Protein AF-A0A5C6EGL5-F1 (afdb_monomer)

Radius of gyration: 40.01 Å; Cα contacts (8 Å, |Δi|>4): 316; chains: 1; bounding box: 100×93×112 Å

Sequence (406 aa):
MTEKRAFLKPGLVPLVVTLGLGAAVLSCLWIAGSRQLTNTESVLLGTILSAASMLVSWLATHLYSQLNLRDTIKLATDSNTENIRNLGVRAAEKVLNLSSELERLTDALSTAIEDADEVTGTKQNMMLRERMLAAIHNLETLKSMNDTFLSDWRGVIGEEIERQHILQKQIDALTVELEKQTRDLLNTSMISPDDLESVQLRIEDTERRLTEKIGELPFKVSAKSSKPKKQQVTIKCASCGTPQTIQMRIRKGAKKLVKCDTCETYSQVSALDSDDVDVTQVPMYEFVGNCPVCISEIREQIPAYAGAMITPTCPNCEVRLLLSKTATDANLKIPRAKRNEISSQVVSAVREKLPDRPWPKHIHKSIATELKLSNGIVSRAIGSLIEQGYYPLEENGESIDEENGT

Organism: NCBI:txid2528015

Structure (mmCIF, N/CA/C/O backbone):
data_AF-A0A5C6EGL5-F1
#
_entry.id   AF-A0A5C6EGL5-F1
#
loop_
_atom_site.group_PDB
_atom_site.id
_atom_site.type_symbol
_atom_site.label_atom_id
_atom_site.label_alt_id
_atom_site.label_comp_id
_atom_site.label_asym_id
_atom_site.label_entity_id
_atom_site.label_seq_id
_atom_site.pdbx_PDB_ins_code
_atom_site.Cartn_x
_atom_site.Cartn_y
_atom_site.Cartn_z
_atom_site.occupancy
_atom_site.B_iso_or_equiv
_atom_site.auth_seq_id
_atom_site.auth_comp_id
_atom_site.auth_asym_id
_atom_site.auth_atom_id
_atom_site.pdbx_PDB_model_num
ATOM 1 N N . MET A 1 1 ? 55.609 -0.354 -13.624 1.00 38.34 1 MET A N 1
ATOM 2 C CA . MET A 1 1 ? 55.785 -0.052 -15.060 1.00 38.34 1 MET A CA 1
ATOM 3 C C . MET A 1 1 ? 54.412 0.193 -15.660 1.00 38.34 1 MET A C 1
ATOM 5 O O . MET A 1 1 ? 53.684 -0.751 -15.920 1.00 38.34 1 MET A O 1
ATOM 9 N N . THR A 1 2 ? 54.010 1.457 -15.753 1.00 38.16 2 THR A N 1
ATOM 10 C CA . THR A 1 2 ? 52.706 1.886 -16.269 1.00 38.16 2 THR A CA 1
ATOM 11 C C . THR A 1 2 ? 52.872 2.309 -17.723 1.00 38.16 2 THR A C 1
ATOM 13 O O . THR A 1 2 ? 53.387 3.384 -18.026 1.00 38.16 2 THR A O 1
ATOM 16 N N . GLU A 1 3 ? 52.478 1.427 -18.637 1.00 41.28 3 GLU A N 1
ATOM 17 C CA . GLU A 1 3 ? 52.462 1.683 -20.075 1.00 41.28 3 GLU A CA 1
ATOM 18 C C . GLU A 1 3 ? 51.354 2.711 -20.368 1.00 41.28 3 GLU A C 1
ATOM 20 O O . GLU A 1 3 ? 50.175 2.379 -20.494 1.00 41.28 3 GLU A O 1
ATOM 25 N N . LYS A 1 4 ? 51.716 4.001 -20.413 1.00 44.72 4 LYS A N 1
ATOM 26 C CA . LYS A 1 4 ? 50.838 5.084 -20.875 1.00 44.72 4 LYS A CA 1
ATOM 27 C C . LYS A 1 4 ? 50.594 4.917 -22.377 1.00 44.72 4 LYS A C 1
ATOM 29 O O . LYS A 1 4 ? 51.211 5.598 -23.192 1.00 44.72 4 LYS A O 1
ATOM 34 N N . ARG A 1 5 ? 49.686 4.019 -22.761 1.00 46.53 5 ARG A N 1
ATOM 35 C CA . ARG A 1 5 ? 49.111 4.038 -24.108 1.00 46.53 5 ARG A CA 1
ATOM 36 C C . ARG A 1 5 ? 48.249 5.287 -24.210 1.00 46.53 5 ARG A C 1
ATOM 38 O O . ARG A 1 5 ? 47.236 5.407 -23.525 1.00 46.53 5 ARG A O 1
ATOM 45 N N . ALA A 1 6 ? 48.696 6.236 -25.026 1.00 46.84 6 ALA A N 1
ATOM 46 C CA . ALA A 1 6 ? 47.918 7.399 -25.411 1.00 46.84 6 ALA A CA 1
ATOM 47 C C . ALA A 1 6 ? 46.637 6.908 -26.101 1.00 46.84 6 ALA A C 1
ATOM 49 O O . ALA A 1 6 ? 46.630 6.601 -27.292 1.00 46.84 6 ALA A O 1
ATOM 50 N N . PHE A 1 7 ? 45.563 6.775 -25.325 1.00 44.19 7 PHE A N 1
ATOM 51 C CA . PHE A 1 7 ? 44.225 6.528 -25.837 1.00 44.19 7 PHE A CA 1
ATOM 52 C C . PHE A 1 7 ? 43.825 7.745 -26.674 1.00 44.19 7 PHE A C 1
ATOM 54 O O . PHE A 1 7 ? 43.365 8.764 -26.154 1.00 44.19 7 PHE A O 1
ATOM 61 N N . LEU A 1 8 ? 44.034 7.655 -27.988 1.00 51.44 8 LEU A N 1
ATOM 62 C CA . LEU A 1 8 ? 43.356 8.513 -28.949 1.00 51.44 8 LEU A CA 1
ATOM 63 C C . LEU A 1 8 ? 41.857 8.432 -28.651 1.00 51.44 8 LEU A C 1
ATOM 65 O O . LEU A 1 8 ? 41.291 7.339 -28.593 1.00 51.44 8 LEU A O 1
ATOM 69 N N . LYS A 1 9 ? 41.225 9.592 -28.418 1.00 59.75 9 LYS A N 1
ATOM 70 C CA . LYS A 1 9 ? 39.784 9.683 -28.155 1.00 59.75 9 LYS A CA 1
ATOM 71 C C . LYS A 1 9 ? 39.035 8.841 -29.203 1.00 59.75 9 LYS A C 1
ATOM 73 O O . LYS A 1 9 ? 39.310 9.013 -30.392 1.00 59.75 9 LYS A O 1
ATOM 78 N N . PRO A 1 10 ? 38.073 7.987 -28.810 1.00 61.75 10 PRO A N 1
ATOM 79 C CA . PRO A 1 10 ? 37.436 7.006 -29.700 1.00 61.75 10 PRO A CA 1
ATOM 80 C C . PRO A 1 10 ? 36.658 7.608 -30.888 1.00 61.75 10 PRO A C 1
ATOM 82 O O . PRO A 1 10 ? 36.212 6.868 -31.759 1.00 61.75 10 PRO A O 1
ATOM 85 N N . GLY A 1 11 ? 36.517 8.936 -30.965 1.00 63.78 11 GLY A N 1
ATOM 86 C CA . GLY A 1 11 ? 35.966 9.649 -32.124 1.00 63.78 11 GLY A CA 1
ATOM 87 C C . GLY A 1 11 ? 37.002 10.264 -33.076 1.00 63.78 11 GLY A C 1
ATOM 88 O O . GLY A 1 11 ? 36.629 10.717 -34.151 1.00 63.78 11 GLY A O 1
ATOM 89 N N . LEU A 1 12 ? 38.292 10.297 -32.723 1.00 72.12 12 LEU A N 1
ATOM 90 C CA . LEU A 1 12 ? 39.307 11.038 -33.486 1.00 72.12 12 LEU A CA 1
ATOM 91 C C . LEU A 1 12 ? 39.823 10.236 -34.688 1.00 72.12 12 LEU A C 1
ATOM 93 O O . LEU A 1 12 ? 39.984 10.783 -35.772 1.00 72.12 12 LEU A O 1
ATOM 97 N N . VAL A 1 13 ? 39.993 8.922 -34.523 1.00 74.75 13 VAL A N 1
ATOM 98 C CA . VAL A 1 13 ? 40.396 8.001 -35.599 1.00 74.75 13 VAL A CA 1
ATOM 99 C C . VAL A 1 13 ? 39.392 7.976 -36.761 1.00 74.75 13 VAL A C 1
ATOM 101 O O . VAL A 1 13 ? 39.815 8.220 -37.890 1.00 74.75 13 VAL A O 1
ATOM 104 N N . PRO A 1 14 ? 38.079 7.749 -36.550 1.00 73.56 14 PRO A N 1
ATOM 105 C CA . PRO A 1 14 ? 37.134 7.743 -37.665 1.00 73.56 14 PRO A CA 1
ATOM 106 C C . PRO A 1 14 ? 37.008 9.116 -38.335 1.00 73.56 14 PRO A C 1
ATOM 108 O O . PRO A 1 14 ? 36.896 9.180 -39.554 1.00 73.56 14 PRO A O 1
ATOM 111 N N . LEU A 1 15 ? 37.103 10.211 -37.572 1.00 77.88 15 LEU A N 1
ATOM 112 C CA . LEU A 1 15 ? 37.050 11.569 -38.115 1.00 77.88 15 LEU A CA 1
ATOM 113 C C . LEU A 1 15 ? 38.248 11.854 -39.035 1.00 77.88 15 LEU A C 1
ATOM 115 O O . LEU A 1 15 ? 38.064 12.323 -40.158 1.00 77.88 15 LEU A O 1
ATOM 119 N N . VAL A 1 16 ? 39.461 11.484 -38.617 1.00 81.31 16 VAL A N 1
ATOM 120 C CA . VAL A 1 16 ? 40.672 11.607 -39.446 1.00 81.31 16 VAL A CA 1
ATOM 121 C C . VAL A 1 16 ? 40.574 10.747 -40.710 1.00 81.31 16 VAL A C 1
ATOM 123 O O . VAL A 1 16 ? 40.918 11.218 -41.791 1.00 81.31 16 VAL A O 1
ATOM 126 N N . VAL A 1 17 ? 40.045 9.522 -40.608 1.00 81.50 17 VAL A N 1
ATOM 127 C CA . VAL A 1 17 ? 39.852 8.636 -41.769 1.00 81.50 17 VAL A CA 1
ATOM 128 C C . VAL A 1 17 ? 38.821 9.210 -42.750 1.00 81.50 17 VAL A C 1
ATOM 130 O O . VAL A 1 17 ? 39.069 9.209 -43.954 1.00 81.50 17 VAL A O 1
ATOM 133 N N . THR A 1 18 ? 37.703 9.764 -42.265 1.00 80.12 18 THR A N 1
ATOM 134 C CA . THR A 1 18 ? 36.694 10.404 -43.132 1.00 80.12 18 THR A CA 1
ATOM 135 C C . THR A 1 18 ? 37.219 11.656 -43.828 1.00 80.12 18 THR A C 1
ATOM 137 O O . THR A 1 18 ? 36.987 11.823 -45.024 1.00 80.12 18 THR A O 1
ATOM 140 N N . LEU A 1 19 ? 37.975 12.506 -43.122 1.00 83.75 19 LEU A N 1
ATOM 141 C CA . LEU A 1 19 ? 38.599 13.693 -43.711 1.00 83.75 19 LEU A CA 1
ATOM 142 C C . LEU A 1 19 ? 39.669 13.315 -44.740 1.00 83.75 19 LEU A C 1
ATOM 144 O O . LEU A 1 19 ? 39.728 13.926 -45.804 1.00 83.75 19 LEU A O 1
ATOM 148 N N . GLY A 1 20 ? 40.473 12.285 -44.457 1.00 84.81 20 GLY A N 1
ATOM 149 C CA . GLY A 1 20 ? 41.481 11.774 -45.386 1.00 84.81 20 GLY A CA 1
ATOM 150 C C . GLY A 1 20 ? 40.869 11.211 -46.671 1.00 84.81 20 GLY A C 1
ATOM 151 O O . GLY A 1 20 ? 41.306 11.564 -47.765 1.00 84.81 20 GLY A O 1
ATOM 152 N N . LEU A 1 21 ? 39.814 10.396 -46.556 1.00 83.00 21 LEU A N 1
ATOM 153 C CA . LEU A 1 21 ? 39.078 9.869 -47.712 1.00 83.00 21 LEU A CA 1
ATOM 154 C C . LEU A 1 21 ? 38.381 10.983 -48.505 1.00 83.00 21 LEU A C 1
ATOM 156 O O . LEU A 1 21 ? 38.448 10.988 -49.733 1.00 83.00 21 LEU A O 1
ATOM 160 N N . GLY A 1 22 ? 37.766 11.954 -47.823 1.00 83.88 22 GLY A N 1
ATOM 161 C CA . GLY A 1 22 ? 37.136 13.109 -48.467 1.00 83.88 22 GLY A CA 1
ATOM 162 C C . GLY A 1 22 ? 38.135 13.961 -49.253 1.00 83.88 22 GLY A C 1
ATOM 163 O O . GLY A 1 22 ? 37.879 14.308 -50.407 1.00 83.88 22 GLY A O 1
ATOM 164 N N . ALA A 1 23 ? 39.305 14.235 -48.670 1.00 85.69 23 ALA A N 1
ATOM 165 C CA . ALA A 1 23 ? 40.386 14.948 -49.344 1.00 85.69 23 ALA A CA 1
ATOM 166 C C . ALA A 1 23 ? 40.910 14.176 -50.567 1.00 85.69 23 ALA A C 1
ATOM 168 O O . ALA A 1 23 ? 41.096 14.772 -51.625 1.00 85.69 23 ALA A O 1
ATOM 169 N N . ALA A 1 24 ? 41.077 12.852 -50.462 1.00 82.69 24 ALA A N 1
ATOM 170 C CA . ALA A 1 24 ? 41.533 12.011 -51.569 1.00 82.69 24 ALA A CA 1
ATOM 171 C C . ALA A 1 24 ? 40.548 12.004 -52.753 1.00 82.69 24 ALA A C 1
ATOM 173 O O . ALA A 1 24 ? 40.968 12.123 -53.906 1.00 82.69 24 ALA A O 1
ATOM 174 N N . VAL A 1 25 ? 39.240 11.923 -52.482 1.00 84.06 25 VAL A N 1
ATOM 175 C CA . VAL A 1 25 ? 38.193 11.998 -53.515 1.00 84.06 25 VAL A CA 1
ATOM 176 C C . VAL A 1 25 ? 38.186 13.373 -54.191 1.00 84.06 25 VAL A C 1
ATOM 178 O O . VAL A 1 25 ? 38.162 13.449 -55.419 1.00 84.06 25 VAL A O 1
ATOM 181 N N . LEU A 1 26 ? 38.282 14.459 -53.415 1.00 86.12 26 LEU A N 1
ATOM 182 C CA . LEU A 1 26 ? 38.375 15.825 -53.946 1.00 86.12 26 LEU A CA 1
ATOM 183 C C . LEU A 1 26 ? 39.629 16.028 -54.807 1.00 86.12 26 LEU A C 1
ATOM 185 O O . LEU A 1 26 ? 39.543 16.626 -55.878 1.00 86.12 26 LEU A O 1
ATOM 189 N N . SER A 1 27 ? 40.779 15.491 -54.389 1.00 84.88 27 SER A N 1
ATOM 190 C CA . SER A 1 27 ? 42.006 15.520 -55.190 1.00 84.88 27 SER A CA 1
ATOM 191 C C . SER A 1 27 ? 41.864 14.735 -56.497 1.00 84.88 27 SER A C 1
ATOM 193 O O . SER A 1 27 ? 42.305 15.219 -57.537 1.00 84.88 27 SER A O 1
ATOM 195 N N . CYS A 1 28 ? 41.207 13.569 -56.488 1.00 83.25 28 CYS A N 1
ATOM 196 C CA . CYS A 1 28 ? 40.958 12.798 -57.712 1.00 83.25 28 CYS A CA 1
ATOM 197 C C . CYS A 1 28 ? 40.046 13.552 -58.691 1.00 83.25 28 CYS A C 1
ATOM 199 O O . CYS A 1 28 ? 40.338 13.597 -59.885 1.00 83.25 28 CYS A O 1
ATOM 201 N N . LEU A 1 29 ? 38.983 14.194 -58.194 1.00 83.56 29 LEU A N 1
ATOM 202 C CA . LEU A 1 29 ? 38.085 15.021 -59.009 1.00 83.56 29 LEU A CA 1
ATOM 203 C C . LEU A 1 29 ? 38.794 16.260 -59.574 1.00 83.56 29 LEU A C 1
ATOM 205 O O . LEU A 1 29 ? 38.589 16.617 -60.733 1.00 83.56 29 LEU A O 1
ATOM 209 N N . TRP A 1 30 ? 39.675 16.884 -58.789 1.00 89.62 30 TRP A N 1
ATOM 210 C CA . TRP A 1 30 ? 40.492 18.010 -59.242 1.00 89.62 30 TRP A CA 1
ATOM 211 C C . TRP A 1 30 ? 41.466 17.612 -60.360 1.00 89.62 30 TRP A C 1
ATOM 213 O O . TRP A 1 30 ? 41.604 18.322 -61.358 1.00 89.62 30 TRP A O 1
ATOM 223 N N . ILE A 1 31 ? 42.133 16.461 -60.224 1.00 86.69 31 ILE A N 1
ATOM 224 C CA . ILE A 1 31 ? 43.037 15.926 -61.255 1.00 86.69 31 ILE A CA 1
ATOM 225 C C . ILE A 1 31 ? 42.252 15.592 -62.528 1.00 86.69 31 ILE A C 1
ATOM 227 O O . ILE A 1 31 ? 42.693 15.948 -63.620 1.00 86.69 31 ILE A O 1
ATOM 231 N N . ALA A 1 32 ? 41.069 14.987 -62.384 1.00 84.31 32 ALA A N 1
ATOM 232 C CA . ALA A 1 32 ? 40.176 14.682 -63.498 1.00 84.31 32 ALA A CA 1
ATOM 233 C C . ALA A 1 32 ? 39.728 15.934 -64.273 1.00 84.31 32 ALA A C 1
ATOM 235 O O . ALA A 1 32 ? 39.642 15.898 -65.496 1.00 84.31 32 ALA A O 1
ATOM 236 N N . GLY A 1 33 ? 39.476 17.047 -63.577 1.00 85.25 33 GLY A N 1
ATOM 237 C CA . GLY A 1 33 ? 39.054 18.305 -64.199 1.00 85.25 33 GLY A CA 1
ATOM 238 C C . GLY A 1 33 ? 40.184 19.141 -64.810 1.00 85.25 33 GLY A C 1
ATOM 239 O O . GLY A 1 33 ? 39.914 20.004 -65.641 1.00 85.25 33 GLY A O 1
ATOM 240 N N . SER A 1 34 ? 41.441 18.914 -64.411 1.00 88.69 34 SER A N 1
ATOM 241 C CA . SER A 1 34 ? 42.581 19.765 -64.797 1.00 88.69 34 SER A CA 1
ATOM 242 C C . SER A 1 34 ? 43.511 19.154 -65.849 1.00 88.69 34 SER A C 1
ATOM 244 O O . SER A 1 34 ? 44.329 19.878 -66.420 1.00 88.69 34 SER A O 1
ATOM 246 N N . ARG A 1 35 ? 43.412 17.849 -66.136 1.00 86.69 35 ARG A N 1
ATOM 247 C CA . ARG A 1 35 ? 44.273 17.155 -67.109 1.00 86.69 35 ARG A CA 1
ATOM 248 C C . ARG A 1 35 ? 43.454 16.360 -68.122 1.00 86.69 35 ARG A C 1
ATOM 250 O O . ARG A 1 35 ? 42.465 15.732 -67.769 1.00 86.69 35 ARG A O 1
ATOM 257 N N . GLN A 1 36 ? 43.903 16.338 -69.379 1.00 86.06 36 GLN A N 1
ATOM 258 C CA . GLN A 1 36 ? 43.397 15.387 -70.372 1.00 86.06 36 GLN A CA 1
ATOM 259 C C . GLN A 1 36 ? 43.973 14.006 -70.046 1.00 86.06 36 GLN A C 1
ATOM 261 O O . GLN A 1 36 ? 45.163 13.770 -70.247 1.00 86.06 36 GLN A O 1
ATOM 266 N N . LEU A 1 37 ? 43.145 13.131 -69.477 1.00 83.81 37 LEU A N 1
ATOM 267 C CA . LEU A 1 37 ? 43.546 11.772 -69.117 1.00 83.81 37 LEU A CA 1
ATOM 268 C C . LEU A 1 37 ? 43.479 10.836 -70.318 1.00 83.81 37 LEU A C 1
ATOM 270 O O . LEU A 1 37 ? 42.600 10.943 -71.173 1.00 83.81 37 LEU A O 1
ATOM 274 N N . THR A 1 38 ? 44.391 9.872 -70.342 1.00 91.00 38 THR A N 1
ATOM 275 C CA . THR A 1 38 ? 44.340 8.759 -71.291 1.00 91.00 38 THR A CA 1
ATOM 276 C C . THR A 1 38 ? 43.202 7.793 -70.940 1.00 91.00 38 THR A C 1
ATOM 278 O O . THR A 1 38 ? 42.772 7.696 -69.787 1.00 91.00 38 THR A O 1
ATOM 281 N N . ASN A 1 39 ? 42.725 7.020 -71.922 1.00 89.56 39 ASN A N 1
ATOM 282 C CA . ASN A 1 39 ? 41.640 6.050 -71.712 1.00 89.56 39 ASN A CA 1
ATOM 283 C C . ASN A 1 39 ? 41.949 5.066 -70.566 1.00 89.56 39 ASN A C 1
ATOM 285 O O . ASN A 1 39 ? 41.072 4.763 -69.760 1.00 89.56 39 ASN A O 1
ATOM 289 N N . THR A 1 40 ? 43.199 4.621 -70.429 1.00 89.56 40 THR A N 1
ATOM 290 C CA . THR A 1 40 ? 43.636 3.723 -69.348 1.00 89.56 40 THR A CA 1
ATOM 291 C C . THR A 1 40 ? 43.613 4.383 -67.971 1.00 89.56 40 THR A C 1
ATOM 293 O O . THR A 1 40 ? 43.175 3.763 -67.003 1.00 89.56 40 THR A O 1
ATOM 296 N N . GLU A 1 41 ? 44.028 5.648 -67.869 1.00 85.69 41 GLU A N 1
ATOM 297 C CA . GLU A 1 41 ? 43.989 6.397 -66.607 1.00 85.69 41 GLU A CA 1
ATOM 298 C C . GLU A 1 41 ? 42.551 6.704 -66.181 1.00 85.69 41 GLU A C 1
ATOM 300 O O . GLU A 1 41 ? 42.242 6.649 -64.994 1.00 85.69 41 GLU A O 1
ATOM 305 N N . SER A 1 42 ? 41.655 6.959 -67.141 1.00 85.81 42 SER A N 1
ATOM 306 C CA . SER A 1 42 ? 40.236 7.202 -66.858 1.00 85.81 42 SER A CA 1
ATOM 307 C C . SER A 1 42 ? 39.544 5.977 -66.243 1.00 85.81 42 SER A C 1
ATOM 309 O O . SER A 1 42 ? 38.805 6.109 -65.266 1.00 85.81 42 SER A O 1
ATOM 311 N N . VAL A 1 43 ? 39.846 4.774 -66.748 1.00 89.88 43 VAL A N 1
ATOM 312 C CA . VAL A 1 43 ? 39.306 3.513 -66.217 1.00 89.88 43 VAL A CA 1
ATOM 313 C C . VAL A 1 43 ? 39.852 3.242 -64.815 1.00 89.88 43 VAL A C 1
ATOM 315 O O . VAL A 1 43 ? 39.085 2.895 -63.919 1.00 89.88 43 VAL A O 1
ATOM 318 N N . LEU A 1 44 ? 41.155 3.447 -64.597 1.00 88.06 44 LEU A N 1
ATOM 319 C CA . LEU A 1 44 ? 41.791 3.246 -63.292 1.00 88.06 44 LEU A CA 1
ATOM 320 C C . LEU A 1 44 ? 41.287 4.252 -62.244 1.00 88.06 44 LEU A C 1
ATOM 322 O O . LEU A 1 44 ? 41.031 3.886 -61.099 1.00 88.06 44 LEU A O 1
ATOM 326 N N . LEU A 1 45 ? 41.078 5.512 -62.630 1.00 87.19 45 LEU A N 1
ATOM 327 C CA . LEU A 1 45 ? 40.504 6.520 -61.742 1.00 87.19 45 LEU A CA 1
ATOM 328 C C . LEU A 1 45 ? 39.043 6.187 -61.393 1.00 87.19 45 LEU A C 1
ATOM 330 O O . LEU A 1 45 ? 38.644 6.318 -60.237 1.00 87.19 45 LEU A O 1
ATOM 334 N N . GLY A 1 46 ? 38.265 5.684 -62.357 1.00 86.50 46 GLY A N 1
ATOM 335 C CA . GLY A 1 46 ? 36.885 5.241 -62.139 1.00 86.50 46 GLY A CA 1
ATOM 336 C C . GLY A 1 46 ? 36.760 4.051 -61.179 1.00 86.50 46 GLY A C 1
ATOM 337 O O . GLY A 1 46 ? 35.874 4.045 -60.318 1.00 86.50 46 GLY A O 1
ATOM 338 N N . THR A 1 47 ? 37.659 3.064 -61.264 1.00 88.94 47 THR A N 1
ATOM 339 C CA . THR A 1 47 ? 37.664 1.919 -60.335 1.00 88.94 47 THR A CA 1
ATOM 340 C C . THR A 1 47 ? 38.077 2.332 -58.923 1.00 88.94 47 THR A C 1
ATOM 342 O O . THR A 1 47 ? 37.420 1.923 -57.963 1.00 88.94 47 THR A O 1
ATOM 345 N N . ILE A 1 48 ? 39.085 3.202 -58.780 1.00 86.75 48 ILE A N 1
ATOM 346 C CA . ILE A 1 48 ? 39.493 3.757 -57.478 1.00 86.75 48 ILE A CA 1
ATOM 347 C C . ILE A 1 48 ? 38.353 4.558 -56.846 1.00 86.75 48 ILE A C 1
ATOM 349 O O . ILE A 1 48 ? 38.061 4.378 -55.664 1.00 86.75 48 ILE A O 1
ATOM 353 N N . LEU A 1 49 ? 37.673 5.405 -57.623 1.00 85.38 49 LEU A N 1
ATOM 354 C CA . LEU A 1 49 ? 36.557 6.211 -57.127 1.00 85.38 49 LEU A CA 1
ATOM 355 C C . LEU A 1 49 ? 35.387 5.330 -56.661 1.00 85.38 49 LEU A C 1
ATOM 357 O O . LEU A 1 49 ? 34.791 5.588 -55.615 1.00 85.38 49 LEU A O 1
ATOM 361 N N . SER A 1 50 ? 35.095 4.258 -57.402 1.00 89.94 50 SER A N 1
ATOM 362 C CA . SER A 1 50 ? 34.044 3.295 -57.049 1.00 89.94 50 SER A CA 1
ATOM 363 C C . SER A 1 50 ? 34.375 2.546 -55.754 1.00 89.94 50 SER A C 1
ATOM 365 O O . SER A 1 50 ? 33.533 2.452 -54.860 1.00 89.94 50 SER A O 1
ATOM 367 N N . ALA A 1 51 ? 35.619 2.080 -55.602 1.00 87.88 51 ALA A N 1
ATOM 368 C CA . ALA A 1 51 ? 36.082 1.431 -54.376 1.00 87.88 51 ALA A CA 1
ATOM 369 C C . ALA A 1 51 ? 36.065 2.395 -53.174 1.00 87.88 51 ALA A C 1
ATOM 371 O O . ALA A 1 51 ? 35.597 2.033 -52.094 1.00 87.88 51 ALA A O 1
ATOM 372 N N . ALA A 1 52 ? 36.505 3.643 -53.365 1.00 84.62 52 ALA A N 1
ATOM 373 C CA . ALA A 1 52 ? 36.451 4.677 -52.335 1.00 84.62 52 ALA A CA 1
ATOM 374 C C . ALA A 1 52 ? 35.004 4.987 -51.911 1.00 84.62 52 ALA A C 1
ATOM 376 O O . ALA A 1 52 ? 34.731 5.113 -50.720 1.00 84.62 52 ALA A O 1
ATOM 377 N N . SER A 1 53 ? 34.059 5.043 -52.856 1.00 87.38 53 SER A N 1
ATOM 378 C CA . SER A 1 53 ? 32.635 5.257 -52.568 1.00 87.38 53 SER A CA 1
ATOM 379 C C . SER A 1 53 ? 32.025 4.121 -51.734 1.00 87.38 53 SER A C 1
ATOM 381 O O . SER A 1 53 ? 31.313 4.387 -50.759 1.00 87.38 53 SER A O 1
ATOM 383 N N . MET A 1 54 ? 32.355 2.862 -52.047 1.00 88.88 54 MET A N 1
ATOM 384 C CA . MET A 1 54 ? 31.931 1.706 -51.245 1.00 88.88 54 MET A CA 1
ATOM 385 C C . MET A 1 54 ? 32.506 1.758 -49.824 1.00 88.88 54 MET A C 1
ATOM 387 O O . MET A 1 54 ? 31.774 1.529 -48.862 1.00 88.88 54 MET A O 1
ATOM 391 N N . LEU A 1 55 ? 33.787 2.116 -49.675 1.00 85.38 55 LEU A N 1
ATOM 392 C CA . LEU A 1 55 ? 34.437 2.241 -48.366 1.00 85.38 55 LEU A CA 1
ATOM 393 C C . LEU A 1 55 ? 33.844 3.372 -47.523 1.00 85.38 55 LEU A C 1
ATOM 395 O O . LEU A 1 55 ? 33.600 3.179 -46.333 1.00 85.38 55 LEU A O 1
ATOM 399 N N . VAL A 1 56 ? 33.573 4.532 -48.126 1.00 85.25 56 VAL A N 1
ATOM 400 C CA . VAL A 1 56 ? 32.925 5.657 -47.436 1.00 85.25 56 VAL A CA 1
ATOM 401 C C . VAL A 1 56 ? 31.513 5.275 -46.999 1.00 85.25 56 VAL A C 1
ATOM 403 O O . VAL A 1 56 ? 31.149 5.534 -45.854 1.00 85.25 56 VAL A O 1
ATOM 406 N N . SER A 1 57 ? 30.742 4.612 -47.867 1.00 85.88 57 SER A N 1
ATOM 407 C CA . SER A 1 57 ? 29.388 4.147 -47.540 1.00 85.88 57 SER A CA 1
ATOM 408 C C . SER A 1 57 ? 29.405 3.145 -46.384 1.00 85.88 57 SER A C 1
ATOM 410 O O . SER A 1 57 ? 28.673 3.313 -45.412 1.00 85.88 57 SER A O 1
ATOM 412 N N . TRP A 1 58 ? 30.300 2.154 -46.434 1.00 89.50 58 TRP A N 1
ATOM 413 C CA . TRP A 1 58 ? 30.473 1.170 -45.364 1.00 89.50 58 TRP A CA 1
ATOM 414 C C . TRP A 1 58 ? 30.880 1.821 -44.036 1.00 89.50 58 TRP A C 1
ATOM 416 O O . TRP A 1 58 ? 30.306 1.517 -42.989 1.00 89.50 58 TRP A O 1
ATOM 426 N N . LEU A 1 59 ? 31.828 2.762 -44.073 1.00 86.19 59 LEU A N 1
ATOM 427 C CA . LEU A 1 59 ? 32.308 3.462 -42.883 1.00 86.19 59 LEU A CA 1
ATOM 428 C C . LEU A 1 59 ? 31.218 4.354 -42.277 1.00 86.19 59 LEU A C 1
ATOM 430 O O . LEU A 1 59 ? 31.061 4.370 -41.055 1.00 86.19 59 LEU A O 1
ATOM 434 N N . ALA A 1 60 ? 30.427 5.036 -43.109 1.00 83.94 60 ALA A N 1
ATOM 435 C CA . ALA A 1 60 ? 29.283 5.825 -42.664 1.00 83.94 60 ALA A CA 1
ATOM 436 C C . ALA A 1 60 ? 28.218 4.945 -41.991 1.00 83.94 60 ALA A C 1
ATOM 438 O O . ALA A 1 60 ? 27.785 5.258 -40.881 1.00 83.94 60 ALA A O 1
ATOM 439 N N . THR A 1 61 ? 27.850 3.812 -42.602 1.00 88.62 61 THR A N 1
ATOM 440 C CA . THR A 1 61 ? 26.902 2.853 -42.012 1.00 88.62 61 THR A CA 1
ATOM 441 C C . THR A 1 61 ? 27.416 2.301 -40.683 1.00 88.62 61 THR A C 1
ATOM 443 O O . THR A 1 61 ? 26.672 2.265 -39.702 1.00 88.62 61 THR A O 1
ATOM 446 N N . HIS A 1 62 ? 28.692 1.919 -40.612 1.00 87.31 62 HIS A N 1
ATOM 447 C CA . HIS A 1 62 ? 29.285 1.389 -39.388 1.00 87.31 62 HIS A CA 1
ATOM 448 C C . HIS A 1 62 ? 29.325 2.440 -38.269 1.00 87.31 62 HIS A C 1
ATOM 450 O O . HIS A 1 62 ? 28.969 2.151 -37.127 1.00 87.31 62 HIS A O 1
ATOM 456 N N . LEU A 1 63 ? 29.715 3.679 -38.581 1.00 83.19 63 LEU A N 1
ATOM 457 C CA . LEU A 1 63 ? 29.779 4.759 -37.597 1.00 83.19 63 LEU A CA 1
ATOM 458 C C . LEU A 1 63 ? 28.388 5.135 -37.076 1.00 83.19 63 LEU A C 1
ATOM 460 O O . LEU A 1 63 ? 28.208 5.273 -35.866 1.00 83.19 63 LEU A O 1
ATOM 464 N N . TYR A 1 64 ? 27.400 5.226 -37.967 1.00 85.81 64 TYR A N 1
ATOM 465 C CA . TYR A 1 64 ? 26.017 5.496 -37.587 1.00 85.81 64 TYR A CA 1
ATOM 466 C C . TYR A 1 64 ? 25.435 4.373 -36.718 1.00 85.81 64 TYR A C 1
ATOM 468 O O . TYR A 1 64 ? 24.830 4.641 -35.682 1.00 85.81 64 TYR A O 1
ATOM 476 N N . SER A 1 65 ? 25.694 3.109 -37.072 1.00 87.12 65 SER A N 1
ATOM 477 C CA . SER A 1 65 ? 25.279 1.956 -36.267 1.00 87.12 65 SER A CA 1
ATOM 478 C C . SER A 1 65 ? 25.890 1.976 -34.866 1.00 87.12 65 SER A C 1
ATOM 480 O O . SER A 1 65 ? 25.200 1.663 -33.901 1.00 87.12 65 SER A O 1
ATOM 482 N N . GLN A 1 66 ? 27.168 2.338 -34.737 1.00 84.62 66 GLN A N 1
ATOM 483 C CA . GLN A 1 66 ? 27.853 2.406 -33.444 1.00 84.62 66 GLN A CA 1
ATOM 484 C C . GLN A 1 66 ? 27.316 3.540 -32.563 1.00 84.62 66 GLN A C 1
ATOM 486 O O . GLN A 1 66 ? 27.205 3.370 -31.350 1.00 84.62 66 GLN A O 1
ATOM 491 N N . LEU A 1 67 ? 26.974 4.690 -33.153 1.00 82.00 67 LEU A N 1
ATOM 492 C CA . LEU A 1 67 ? 26.338 5.793 -32.426 1.00 82.00 67 LEU A CA 1
ATOM 493 C C . LEU A 1 67 ? 24.944 5.394 -31.937 1.00 82.00 67 LEU A C 1
ATOM 495 O O . LEU A 1 67 ? 24.677 5.484 -30.743 1.00 82.00 67 LEU A O 1
ATOM 499 N N . ASN A 1 68 ? 24.113 4.836 -32.820 1.00 82.25 68 ASN A N 1
ATOM 500 C CA . ASN A 1 68 ? 22.767 4.404 -32.458 1.00 82.25 68 ASN A CA 1
ATOM 501 C C . ASN A 1 68 ? 22.776 3.294 -31.390 1.00 82.25 68 ASN A C 1
ATOM 503 O O . ASN A 1 68 ? 21.975 3.318 -30.461 1.00 82.25 68 ASN A O 1
ATOM 507 N N . LEU A 1 69 ? 23.714 2.341 -31.460 1.00 84.88 69 LEU A N 1
ATOM 508 C CA . LEU A 1 69 ? 23.883 1.323 -30.415 1.00 84.88 69 LEU A CA 1
ATOM 509 C C . LEU A 1 69 ? 24.257 1.938 -29.062 1.00 84.88 69 LEU A C 1
ATOM 511 O O . LEU A 1 69 ? 23.735 1.521 -28.035 1.00 84.88 69 LEU A O 1
ATOM 515 N N . ARG A 1 70 ? 25.134 2.947 -29.034 1.00 83.50 70 ARG A N 1
ATOM 516 C CA . ARG A 1 70 ? 25.479 3.628 -27.778 1.00 83.50 70 ARG A CA 1
ATOM 517 C C . ARG A 1 70 ? 24.302 4.401 -27.204 1.00 83.50 70 ARG A C 1
ATOM 519 O O . ARG A 1 70 ? 24.073 4.310 -26.002 1.00 83.50 70 ARG A O 1
ATOM 526 N N . ASP A 1 71 ? 23.562 5.116 -28.041 1.00 85.06 71 ASP A N 1
ATOM 527 C CA . ASP A 1 71 ? 22.415 5.907 -27.596 1.00 85.06 71 ASP A CA 1
ATOM 528 C C . ASP A 1 71 ? 21.277 5.009 -27.108 1.00 85.06 71 ASP A C 1
ATOM 530 O O . ASP A 1 71 ? 20.700 5.266 -26.057 1.00 85.06 71 ASP A O 1
ATOM 534 N N . THR A 1 72 ? 21.005 3.902 -27.803 1.00 82.81 72 THR A N 1
ATOM 535 C CA . THR A 1 72 ? 20.008 2.908 -27.372 1.00 82.81 72 THR A CA 1
ATOM 536 C C . THR A 1 72 ? 20.408 2.207 -26.077 1.00 82.81 72 THR A C 1
ATOM 538 O O . THR A 1 72 ? 19.566 2.074 -25.191 1.00 82.81 72 THR A O 1
ATOM 541 N N . ILE A 1 73 ? 21.677 1.811 -25.915 1.00 83.56 73 ILE A N 1
ATOM 542 C CA . ILE A 1 73 ? 22.176 1.253 -24.647 1.00 83.56 73 ILE A CA 1
ATOM 543 C C . ILE A 1 73 ? 22.027 2.285 -23.532 1.00 83.56 73 ILE A C 1
ATOM 545 O O . ILE A 1 73 ? 21.517 1.944 -22.471 1.00 83.56 73 ILE A O 1
ATOM 549 N N . LYS A 1 74 ? 22.413 3.541 -23.779 1.00 86.81 74 LYS A N 1
ATOM 550 C CA . LYS A 1 74 ? 22.319 4.613 -22.786 1.00 86.81 74 LYS A CA 1
ATOM 551 C C . LYS A 1 74 ? 20.870 4.894 -22.383 1.00 86.81 74 LYS A C 1
ATOM 553 O O . LYS A 1 74 ? 20.565 4.948 -21.200 1.00 86.81 74 LYS A O 1
ATOM 558 N N . LEU A 1 75 ? 19.957 4.993 -23.346 1.00 86.25 75 LEU A N 1
ATOM 559 C CA . LEU A 1 75 ? 18.528 5.170 -23.080 1.00 86.25 75 LEU A CA 1
ATOM 560 C C . LEU A 1 75 ? 17.940 3.983 -22.308 1.00 86.25 75 LEU A C 1
ATOM 562 O O . LEU A 1 75 ? 17.149 4.181 -21.388 1.00 86.25 75 LEU A O 1
ATOM 566 N N . ALA A 1 76 ? 18.337 2.754 -22.645 1.00 77.12 76 ALA A N 1
ATOM 567 C CA . ALA A 1 76 ? 17.896 1.563 -21.928 1.00 77.12 76 ALA A CA 1
ATOM 568 C C . ALA A 1 76 ? 18.447 1.518 -20.495 1.00 77.12 76 ALA A C 1
ATOM 570 O O . ALA A 1 76 ? 17.717 1.147 -19.576 1.00 77.12 76 ALA A O 1
ATOM 571 N N . THR A 1 77 ? 19.706 1.914 -20.273 1.00 79.12 77 THR A N 1
ATOM 572 C CA . THR A 1 77 ? 20.280 2.001 -18.923 1.00 79.12 77 THR A CA 1
ATOM 573 C C . THR A 1 77 ? 19.629 3.110 -18.110 1.00 79.12 77 THR A C 1
ATOM 575 O O . THR A 1 77 ? 19.271 2.878 -16.958 1.00 79.12 77 THR A O 1
ATOM 578 N N . ASP A 1 78 ? 19.400 4.279 -18.704 1.00 80.44 78 ASP A N 1
ATOM 579 C CA . ASP A 1 78 ? 18.771 5.417 -18.031 1.00 80.44 78 ASP A CA 1
ATOM 580 C C . ASP A 1 78 ? 17.314 5.076 -17.663 1.00 80.44 78 ASP A C 1
ATOM 582 O O . ASP A 1 78 ? 16.907 5.228 -16.514 1.00 80.44 78 ASP A O 1
ATOM 586 N N . SER A 1 79 ? 16.554 4.468 -18.579 1.00 79.44 79 SER A N 1
ATOM 587 C CA . SER A 1 79 ? 15.188 4.012 -18.293 1.00 79.44 79 SER A CA 1
ATOM 588 C C . SER A 1 79 ? 15.139 2.895 -17.241 1.00 79.44 79 SER A C 1
ATOM 590 O O . SER A 1 79 ? 14.284 2.911 -16.354 1.00 79.44 79 SER A O 1
ATOM 592 N N . ASN A 1 80 ? 16.062 1.928 -17.285 1.00 77.62 80 ASN A N 1
ATOM 593 C CA . ASN A 1 80 ? 16.114 0.865 -16.278 1.00 77.62 80 ASN A CA 1
ATOM 594 C C . ASN A 1 80 ? 16.511 1.394 -14.899 1.00 77.62 80 ASN A C 1
ATOM 596 O O . ASN A 1 80 ? 15.924 0.972 -13.906 1.00 77.62 80 ASN A O 1
ATOM 600 N N . THR A 1 81 ? 17.468 2.320 -14.817 1.00 80.19 81 THR A N 1
ATOM 601 C CA . THR A 1 81 ? 17.848 2.944 -13.540 1.00 80.19 81 THR A CA 1
ATOM 602 C C . THR A 1 81 ? 16.698 3.754 -12.949 1.00 80.19 81 THR A C 1
ATOM 604 O O . THR A 1 81 ? 16.435 3.634 -11.754 1.00 80.19 81 THR A O 1
ATOM 607 N N . GLU A 1 82 ? 15.940 4.485 -13.769 1.00 78.25 82 GLU A N 1
ATOM 608 C CA . GLU A 1 82 ? 14.733 5.190 -13.331 1.00 78.25 82 GLU A CA 1
ATOM 609 C C . GLU A 1 82 ? 13.647 4.221 -12.832 1.00 78.25 82 GLU A C 1
ATOM 611 O O . GLU A 1 82 ? 13.076 4.414 -11.757 1.00 78.25 82 GLU A O 1
ATOM 616 N N . ASN A 1 83 ? 13.404 3.125 -13.556 1.00 78.44 83 ASN A N 1
ATOM 617 C CA . ASN A 1 83 ? 12.456 2.092 -13.137 1.00 78.44 83 ASN A CA 1
ATOM 618 C C . ASN A 1 83 ? 12.872 1.421 -11.820 1.00 78.44 83 ASN A C 1
ATOM 620 O O . ASN A 1 83 ? 12.033 1.232 -10.938 1.00 78.44 83 ASN A O 1
ATOM 624 N N . ILE A 1 84 ? 14.158 1.094 -11.657 1.00 76.88 84 ILE A N 1
ATOM 625 C CA . ILE A 1 84 ? 14.706 0.526 -10.418 1.00 76.88 84 ILE A CA 1
ATOM 626 C C . ILE A 1 84 ? 14.569 1.528 -9.270 1.00 76.88 84 ILE A C 1
ATOM 628 O O . ILE A 1 84 ? 14.143 1.140 -8.184 1.00 76.88 84 ILE A O 1
ATOM 632 N N . ARG A 1 85 ? 14.842 2.817 -9.506 1.00 77.38 85 ARG A N 1
ATOM 633 C CA . ARG A 1 85 ? 14.651 3.879 -8.509 1.00 77.38 85 ARG A CA 1
ATOM 634 C C . ARG A 1 85 ? 13.186 3.976 -8.084 1.00 77.38 85 ARG A C 1
ATOM 636 O O . ARG A 1 85 ? 12.903 3.970 -6.892 1.00 77.38 85 ARG A O 1
ATOM 643 N N . ASN A 1 86 ? 12.250 3.975 -9.032 1.00 78.50 86 ASN A N 1
ATOM 644 C CA . ASN A 1 86 ? 10.811 4.021 -8.751 1.00 78.50 86 ASN A CA 1
ATOM 645 C C . ASN A 1 86 ? 10.316 2.788 -7.979 1.00 78.50 86 ASN A C 1
ATOM 647 O O . ASN A 1 86 ? 9.515 2.913 -7.048 1.00 78.50 86 ASN A O 1
ATOM 651 N N . LEU A 1 87 ? 10.784 1.591 -8.344 1.00 78.06 87 LEU A N 1
ATOM 652 C CA . LEU A 1 87 ? 10.481 0.362 -7.609 1.00 78.06 87 LEU A CA 1
ATOM 653 C C . LEU A 1 87 ? 11.066 0.400 -6.198 1.00 78.06 87 LEU A C 1
ATOM 655 O O . LEU A 1 87 ? 10.367 0.053 -5.248 1.00 78.06 87 LEU A O 1
ATOM 659 N N . GLY A 1 88 ? 12.302 0.877 -6.068 1.00 80.38 88 GLY A N 1
ATOM 660 C CA . GLY A 1 88 ? 12.973 1.080 -4.796 1.00 80.38 88 GLY A CA 1
ATOM 661 C C . GLY A 1 88 ? 12.197 2.027 -3.882 1.00 80.38 88 GLY A C 1
ATOM 662 O O . GLY A 1 88 ? 11.939 1.679 -2.736 1.00 80.38 88 GLY A O 1
ATOM 663 N N . VAL A 1 89 ? 11.756 3.186 -4.386 1.00 75.12 89 VAL A N 1
ATOM 664 C CA . VAL A 1 89 ? 10.962 4.157 -3.607 1.00 75.12 89 VAL A CA 1
ATOM 665 C C . VAL A 1 89 ? 9.6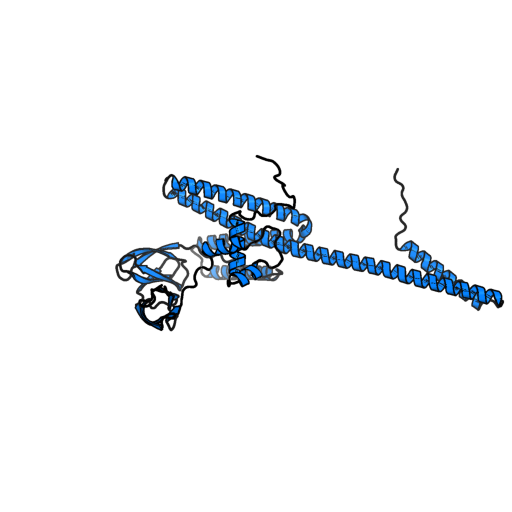56 3.527 -3.120 1.00 75.12 89 VAL A C 1
ATOM 667 O O . VAL A 1 89 ? 9.324 3.631 -1.943 1.00 75.12 89 VAL A O 1
ATOM 670 N N . ARG A 1 90 ? 8.933 2.802 -3.986 1.00 74.12 90 ARG A N 1
ATOM 671 C CA . ARG A 1 90 ? 7.688 2.113 -3.595 1.00 74.12 90 ARG A CA 1
ATOM 672 C C . ARG A 1 90 ? 7.923 0.994 -2.584 1.00 74.12 90 ARG A C 1
ATOM 674 O O . ARG A 1 90 ? 7.069 0.744 -1.734 1.00 74.12 90 ARG A O 1
ATOM 681 N N . ALA A 1 91 ? 9.033 0.270 -2.706 1.00 74.88 91 ALA A N 1
ATOM 682 C CA . ALA A 1 91 ? 9.412 -0.755 -1.744 1.00 74.88 91 ALA A CA 1
ATOM 683 C C . ALA A 1 91 ? 9.751 -0.116 -0.392 1.00 74.88 91 ALA A C 1
ATOM 685 O O . ALA A 1 91 ? 9.206 -0.542 0.624 1.00 74.88 91 ALA A O 1
ATOM 686 N N . ALA A 1 92 ? 10.549 0.952 -0.391 1.00 76.44 92 ALA A N 1
ATOM 687 C CA . ALA A 1 92 ? 10.904 1.708 0.803 1.00 76.44 92 ALA A CA 1
ATOM 688 C C . ALA A 1 92 ? 9.670 2.288 1.508 1.00 76.44 92 ALA A C 1
ATOM 690 O O . ALA A 1 92 ? 9.536 2.136 2.716 1.00 76.44 92 ALA A O 1
ATOM 691 N N . GLU A 1 93 ? 8.715 2.858 0.770 1.00 71.50 93 GLU A N 1
ATOM 692 C CA . GLU A 1 93 ? 7.453 3.362 1.331 1.00 71.50 93 GLU A CA 1
ATOM 693 C C . GLU A 1 93 ? 6.658 2.257 2.043 1.00 71.50 93 GLU A C 1
ATOM 695 O O . GLU A 1 93 ? 6.160 2.444 3.155 1.00 71.50 93 GLU A O 1
ATOM 700 N N . LYS A 1 94 ? 6.563 1.070 1.431 1.00 78.25 94 LYS A N 1
ATOM 701 C CA . LYS A 1 94 ? 5.886 -0.076 2.051 1.00 78.25 94 LYS A CA 1
ATOM 702 C C . LYS A 1 94 ? 6.610 -0.549 3.304 1.00 78.25 94 LYS A C 1
ATOM 704 O O . LYS A 1 94 ? 5.942 -0.833 4.294 1.00 78.25 94 LYS A O 1
ATOM 709 N N . VAL A 1 95 ? 7.940 -0.624 3.262 1.00 81.44 95 VAL A N 1
ATOM 710 C CA . VAL A 1 95 ? 8.768 -1.012 4.412 1.00 81.44 95 VAL A CA 1
ATOM 711 C C . VAL A 1 95 ? 8.623 0.006 5.545 1.00 81.44 95 VAL A C 1
ATOM 713 O O . VAL A 1 95 ? 8.450 -0.393 6.692 1.00 81.44 95 VAL A O 1
ATOM 716 N N . LEU A 1 96 ? 8.573 1.304 5.236 1.00 74.25 96 LEU A N 1
ATOM 717 C CA . LEU A 1 96 ? 8.318 2.368 6.210 1.00 74.25 96 LEU A CA 1
ATOM 718 C C . LEU A 1 96 ? 6.922 2.258 6.836 1.00 74.25 96 LEU A C 1
ATOM 720 O O . LEU A 1 96 ? 6.793 2.303 8.059 1.00 74.25 96 LEU A O 1
ATOM 724 N N . ASN A 1 97 ? 5.871 2.059 6.031 1.00 75.12 97 ASN A N 1
ATOM 725 C CA . ASN A 1 97 ? 4.523 1.871 6.575 1.00 75.12 97 ASN A CA 1
ATOM 726 C C . ASN A 1 97 ? 4.454 0.609 7.452 1.00 75.12 97 ASN A C 1
ATOM 728 O O . ASN A 1 97 ? 3.841 0.644 8.516 1.00 75.12 97 ASN A O 1
ATOM 732 N N . LEU A 1 98 ? 5.122 -0.475 7.051 1.00 79.38 98 LEU A N 1
ATOM 733 C CA . LEU A 1 98 ? 5.189 -1.705 7.837 1.00 79.38 98 LEU A CA 1
ATOM 734 C C . LEU A 1 98 ? 5.952 -1.484 9.151 1.00 79.38 98 LEU A C 1
ATOM 736 O O . LEU A 1 98 ? 5.465 -1.889 10.198 1.00 79.38 98 LEU A O 1
ATOM 740 N N . SER A 1 99 ? 7.072 -0.758 9.126 1.00 78.75 99 SER A N 1
ATOM 741 C CA . SER A 1 99 ? 7.819 -0.358 10.328 1.00 78.75 99 SER A CA 1
ATOM 742 C C . SER A 1 99 ? 6.946 0.441 11.309 1.00 78.75 99 SER A C 1
ATOM 744 O O . SER A 1 99 ? 6.914 0.129 12.498 1.00 78.75 99 SER A O 1
ATOM 746 N N . SER A 1 100 ? 6.129 1.380 10.812 1.00 71.62 100 SER A N 1
ATOM 747 C CA . SER A 1 100 ? 5.187 2.140 11.653 1.00 71.62 100 SER A CA 1
ATOM 748 C C . SER A 1 100 ? 4.071 1.278 12.266 1.00 71.62 100 SER A C 1
ATOM 750 O O . SER A 1 100 ? 3.614 1.525 13.382 1.00 71.62 100 SER A O 1
ATOM 752 N N . GLU A 1 101 ? 3.615 0.244 11.551 1.00 72.06 101 GLU A N 1
ATOM 753 C CA . GLU A 1 101 ? 2.623 -0.701 12.071 1.00 72.06 101 GLU A CA 1
ATOM 754 C C . GLU A 1 101 ? 3.233 -1.632 13.121 1.00 72.06 101 GLU A C 1
ATOM 756 O O . GLU A 1 101 ? 2.574 -1.909 14.124 1.00 72.06 101 GLU A O 1
ATOM 761 N N . LEU A 1 102 ? 4.485 -2.063 12.928 1.00 79.12 102 LEU A N 1
ATOM 762 C CA . LEU A 1 102 ? 5.237 -2.830 13.923 1.00 79.12 102 LEU A CA 1
ATOM 763 C C . LEU A 1 102 ? 5.416 -2.020 15.207 1.00 79.12 102 LEU A C 1
ATOM 765 O O . LEU A 1 102 ? 5.103 -2.528 16.274 1.00 79.12 102 LEU A O 1
ATOM 769 N N . GLU A 1 103 ? 5.825 -0.755 15.109 1.00 76.00 103 GLU A N 1
ATOM 770 C CA . GLU A 1 103 ? 5.974 0.141 16.263 1.00 76.00 103 GLU A CA 1
ATOM 771 C C . GLU A 1 103 ? 4.661 0.302 17.035 1.00 76.00 103 GLU A C 1
ATOM 773 O O . GLU A 1 103 ? 4.616 0.140 18.250 1.00 76.00 103 GLU A O 1
ATOM 778 N N . ARG A 1 104 ? 3.550 0.490 16.322 1.00 68.06 104 ARG A N 1
ATOM 779 C CA . ARG A 1 104 ? 2.228 0.573 16.945 1.00 68.06 104 ARG A CA 1
ATOM 780 C C . ARG A 1 104 ? 1.793 -0.733 17.618 1.00 68.06 104 ARG A C 1
ATOM 782 O O . ARG A 1 104 ? 1.076 -0.691 18.620 1.00 68.06 104 ARG A O 1
ATOM 789 N N . LEU A 1 105 ? 2.133 -1.882 17.036 1.00 73.94 105 LEU A N 1
ATOM 790 C CA . LEU A 1 105 ? 1.857 -3.187 17.637 1.00 73.94 105 LEU A CA 1
ATOM 791 C C . LEU A 1 105 ? 2.718 -3.406 18.879 1.00 73.94 105 LEU A C 1
ATOM 793 O O . LEU A 1 105 ? 2.193 -3.896 19.875 1.00 73.94 105 LEU A O 1
ATOM 797 N N . THR A 1 106 ? 3.986 -3.000 18.834 1.00 80.75 106 THR A N 1
ATOM 798 C CA . THR A 1 106 ? 4.888 -3.011 19.984 1.00 80.75 106 THR A CA 1
ATOM 799 C C . THR A 1 106 ? 4.325 -2.155 21.112 1.00 80.75 106 THR A C 1
ATOM 801 O O . THR A 1 106 ? 4.124 -2.681 22.199 1.00 80.75 106 THR A O 1
ATOM 804 N N . ASP A 1 107 ? 3.945 -0.903 20.848 1.00 71.94 107 ASP A N 1
ATOM 805 C CA . ASP A 1 107 ? 3.334 -0.021 21.852 1.00 71.94 107 ASP A CA 1
ATOM 806 C C . ASP A 1 107 ? 2.053 -0.619 22.443 1.00 71.94 107 ASP A C 1
ATOM 808 O O . ASP A 1 107 ? 1.864 -0.634 23.656 1.00 71.94 107 ASP A O 1
ATOM 812 N N . ALA A 1 108 ? 1.167 -1.153 21.596 1.00 70.00 108 ALA A N 1
ATOM 813 C CA . ALA A 1 108 ? -0.081 -1.757 22.054 1.00 70.00 108 ALA A CA 1
ATOM 814 C C . ALA A 1 108 ? 0.147 -3.006 22.921 1.00 70.00 108 ALA A C 1
ATOM 816 O O . ALA A 1 108 ? -0.615 -3.240 23.859 1.00 70.00 108 ALA A O 1
ATOM 817 N N . LEU A 1 109 ? 1.166 -3.812 22.605 1.00 76.75 109 LEU A N 1
ATOM 818 C CA . LEU A 1 109 ? 1.556 -4.968 23.411 1.00 76.75 109 LEU A CA 1
ATOM 819 C C . LEU A 1 109 ? 2.212 -4.535 24.723 1.00 76.75 109 LEU A C 1
ATOM 821 O O . LEU A 1 109 ? 1.878 -5.101 25.757 1.00 76.75 109 LEU A O 1
ATOM 825 N N .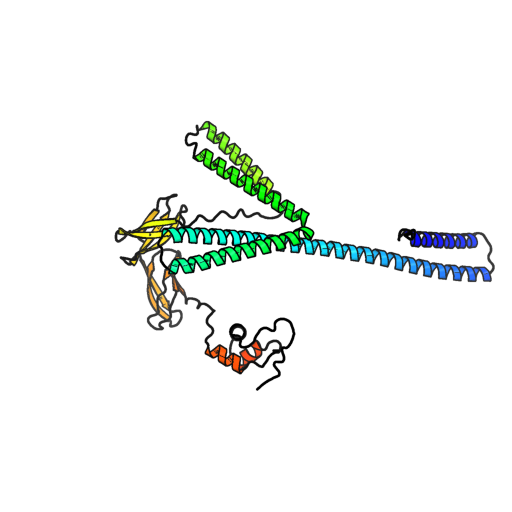 SER A 1 110 ? 3.072 -3.516 24.704 1.00 75.81 110 SER A N 1
ATOM 826 C CA . SER A 1 110 ? 3.691 -2.952 25.907 1.00 75.81 110 SER A CA 1
ATOM 827 C C . SER A 1 110 ? 2.639 -2.406 26.873 1.00 75.81 110 SER A C 1
ATOM 829 O O . SER A 1 110 ? 2.632 -2.796 28.036 1.00 75.81 110 SER A O 1
ATOM 831 N N . THR A 1 111 ? 1.673 -1.616 26.389 1.00 72.62 111 THR A N 1
ATOM 832 C CA . THR A 1 111 ? 0.554 -1.139 27.222 1.00 72.62 111 THR A CA 1
ATOM 833 C C . THR A 1 111 ? -0.293 -2.298 27.753 1.00 72.62 111 THR A C 1
ATOM 835 O O . THR A 1 111 ? -0.687 -2.290 28.910 1.00 72.62 111 THR A O 1
ATOM 838 N N . ALA A 1 112 ? -0.543 -3.339 26.949 1.00 71.00 112 ALA A N 1
ATOM 839 C CA . ALA A 1 112 ? -1.289 -4.510 27.415 1.00 71.00 112 ALA A CA 1
ATOM 840 C C . ALA A 1 112 ? -0.542 -5.313 28.500 1.00 71.00 112 ALA A C 1
ATOM 842 O O . ALA A 1 112 ? -1.187 -5.956 29.327 1.00 71.00 112 ALA A O 1
ATOM 843 N N . ILE A 1 113 ? 0.796 -5.296 28.497 1.00 77.12 113 ILE A N 1
ATOM 844 C CA . ILE A 1 113 ? 1.624 -5.880 29.561 1.00 77.12 113 ILE A CA 1
ATOM 845 C C . ILE A 1 113 ? 1.535 -5.031 30.835 1.00 77.12 113 ILE A C 1
ATOM 847 O O . ILE A 1 113 ? 1.356 -5.595 31.913 1.00 77.12 113 ILE A O 1
ATOM 851 N N . GLU A 1 114 ? 1.635 -3.706 30.715 1.00 74.00 114 GLU A N 1
ATOM 852 C CA . GLU A 1 114 ? 1.502 -2.771 31.843 1.00 74.00 114 GLU A CA 1
ATOM 853 C C . GLU A 1 114 ? 0.116 -2.882 32.502 1.00 74.00 114 GLU A C 1
ATOM 855 O O . GLU A 1 114 ? 0.025 -3.079 33.713 1.00 74.00 114 GLU A O 1
ATOM 860 N N . ASP A 1 115 ? -0.958 -2.899 31.705 1.00 67.75 115 ASP A N 1
ATOM 861 C CA . ASP A 1 115 ? -2.337 -3.081 32.181 1.00 67.75 115 ASP A CA 1
ATOM 862 C C . ASP A 1 115 ? -2.540 -4.453 32.865 1.00 67.75 115 ASP A C 1
ATOM 864 O O . ASP A 1 115 ? -3.355 -4.600 33.779 1.00 67.75 115 ASP A O 1
ATOM 868 N N . ALA A 1 116 ? -1.813 -5.490 32.429 1.00 67.00 116 ALA A N 1
ATOM 869 C CA . ALA A 1 116 ? -1.885 -6.823 33.029 1.00 67.00 116 ALA A CA 1
ATOM 870 C C . ALA A 1 116 ? -1.152 -6.917 34.380 1.00 67.00 116 ALA A C 1
ATOM 872 O O . ALA A 1 116 ? -1.552 -7.730 35.222 1.00 67.00 116 ALA A O 1
ATOM 873 N N . ASP A 1 117 ? -0.119 -6.096 34.606 1.00 64.06 117 ASP A N 1
ATOM 874 C CA . ASP A 1 117 ? 0.600 -6.023 35.885 1.00 64.06 117 ASP A CA 1
ATOM 875 C C . ASP A 1 117 ? -0.251 -5.400 36.999 1.00 64.06 117 ASP A C 1
ATOM 877 O O . ASP A 1 117 ? -0.121 -5.795 38.160 1.00 64.06 117 ASP A O 1
ATOM 881 N N . GLU A 1 118 ? -1.175 -4.497 36.663 1.00 62.16 118 GLU A N 1
ATOM 882 C CA . GLU A 1 118 ? -2.067 -3.874 37.648 1.00 62.16 118 GLU A CA 1
ATOM 883 C C . GLU A 1 118 ? -3.195 -4.808 38.130 1.00 62.16 118 GLU A C 1
ATOM 885 O O . GLU A 1 118 ? -3.711 -4.627 39.235 1.00 62.16 118 GLU A O 1
ATOM 890 N N . VAL A 1 119 ? -3.591 -5.823 37.343 1.00 58.78 119 VAL A N 1
ATOM 891 C CA . VAL A 1 119 ? -4.887 -6.499 37.554 1.00 58.78 119 VAL A CA 1
ATOM 892 C C . VAL A 1 119 ? -4.850 -7.775 38.408 1.00 58.78 119 VAL A C 1
ATOM 894 O O . VAL A 1 119 ? -5.857 -8.008 39.066 1.00 58.78 119 VAL A O 1
ATOM 897 N N . THR A 1 120 ? -3.784 -8.598 38.473 1.00 51.50 120 THR A N 1
ATOM 898 C CA . THR A 1 120 ? -3.500 -9.614 39.547 1.00 51.50 120 THR A CA 1
ATOM 899 C C . THR A 1 120 ? -2.466 -10.681 39.131 1.00 51.50 120 THR A C 1
ATOM 901 O O . THR A 1 120 ? -2.475 -11.199 38.012 1.00 51.50 120 THR A O 1
ATOM 904 N N . GLY A 1 121 ? -1.629 -11.111 40.089 1.00 56.66 121 GLY A N 1
ATOM 905 C CA . GLY A 1 121 ? -0.543 -12.098 39.942 1.00 56.66 121 GLY A CA 1
ATOM 906 C C . GLY A 1 121 ? -0.963 -13.573 39.838 1.00 56.66 121 GLY A C 1
ATOM 907 O O . GLY A 1 121 ? -0.608 -14.388 40.689 1.00 56.66 121 GLY A O 1
ATOM 908 N N . THR A 1 122 ? -1.695 -13.952 38.789 1.00 61.06 122 THR A N 1
ATOM 909 C CA . THR A 1 122 ? -1.956 -15.372 38.476 1.00 61.06 122 THR A CA 1
ATOM 910 C C . THR A 1 122 ? -0.893 -15.949 37.527 1.00 61.06 122 THR A C 1
ATOM 912 O O . THR A 1 122 ? -0.447 -15.292 36.590 1.00 61.06 122 THR A O 1
ATOM 915 N N . LYS A 1 123 ? -0.493 -17.216 37.725 1.00 60.09 123 LYS A N 1
ATOM 916 C CA . LYS A 1 123 ? 0.506 -17.931 36.890 1.00 60.09 123 LYS A CA 1
ATOM 917 C C . LYS A 1 123 ? 0.193 -17.916 35.381 1.00 60.09 123 LYS A C 1
ATOM 919 O O . LYS A 1 123 ? 1.111 -17.975 34.568 1.00 60.09 123 LYS A O 1
ATOM 924 N N . GLN A 1 124 ? -1.084 -17.834 34.999 1.00 58.62 124 GLN A N 1
ATOM 925 C CA . GLN A 1 124 ? -1.513 -17.723 33.599 1.00 58.62 124 GLN A CA 1
ATOM 926 C C . GLN A 1 124 ? -1.144 -16.372 32.967 1.00 58.62 124 GLN A C 1
ATOM 928 O O . GLN A 1 124 ? -0.772 -16.342 31.794 1.00 58.62 124 GLN A O 1
ATOM 933 N N . ASN A 1 125 ? -1.151 -15.286 33.745 1.00 65.12 125 ASN A N 1
ATOM 934 C CA . ASN A 1 125 ? -0.722 -13.964 33.282 1.00 65.12 125 ASN A CA 1
ATOM 935 C C . ASN A 1 125 ? 0.792 -13.927 33.027 1.00 65.12 125 ASN A C 1
ATOM 937 O O . ASN A 1 125 ? 1.235 -13.277 32.087 1.00 65.12 125 ASN A O 1
ATOM 941 N N . MET A 1 126 ? 1.582 -14.704 33.778 1.00 67.50 126 MET A N 1
ATOM 942 C CA . MET A 1 126 ? 3.033 -14.809 33.577 1.00 67.50 126 MET A CA 1
ATOM 943 C C . MET A 1 126 ? 3.397 -15.471 32.235 1.00 67.50 126 MET A C 1
ATOM 945 O O . MET A 1 126 ? 4.250 -14.967 31.512 1.00 67.50 126 MET A O 1
ATOM 949 N N . MET A 1 127 ? 2.703 -16.549 31.847 1.00 66.06 127 MET A N 1
ATOM 950 C CA . MET A 1 127 ? 2.933 -17.207 30.550 1.00 66.06 127 MET A CA 1
ATOM 951 C C . MET A 1 127 ? 2.451 -16.346 29.370 1.00 66.06 127 MET A C 1
ATOM 953 O O . MET A 1 127 ? 3.070 -16.334 28.305 1.00 66.06 127 MET A O 1
ATOM 957 N N . LEU A 1 128 ? 1.342 -15.618 29.544 1.00 71.38 128 LEU A N 1
ATOM 958 C CA . LEU A 1 128 ? 0.868 -14.652 28.552 1.00 71.38 128 LEU A CA 1
ATOM 959 C C . LEU A 1 128 ? 1.875 -13.502 28.387 1.00 71.38 128 LEU A C 1
ATOM 961 O O . LEU A 1 128 ? 2.183 -13.127 27.259 1.00 71.38 128 LEU A O 1
ATOM 965 N N . ARG A 1 129 ? 2.443 -13.015 29.495 1.00 73.62 129 ARG A N 1
ATOM 966 C CA . ARG A 1 129 ? 3.485 -11.983 29.525 1.00 73.62 129 ARG A CA 1
ATOM 967 C C . ARG A 1 129 ? 4.749 -12.421 28.796 1.00 73.62 129 ARG A C 1
ATOM 969 O O . ARG A 1 129 ? 5.220 -11.688 27.937 1.00 73.62 129 ARG A O 1
ATOM 976 N N . GLU A 1 130 ? 5.271 -13.616 29.070 1.00 70.00 130 GLU A N 1
ATOM 977 C CA . GLU A 1 130 ? 6.448 -14.141 28.359 1.00 70.00 130 GLU A CA 1
ATOM 978 C C . GLU A 1 130 ? 6.206 -14.236 26.846 1.00 70.00 130 GLU A C 1
ATOM 980 O O . GLU A 1 130 ? 7.076 -13.883 26.051 1.00 70.00 130 GLU A O 1
ATOM 985 N N . ARG A 1 131 ? 4.995 -14.627 26.426 1.00 71.44 131 ARG A N 1
ATOM 986 C CA . ARG A 1 131 ? 4.612 -14.652 25.005 1.00 71.44 131 ARG A CA 1
ATOM 987 C C . ARG A 1 131 ? 4.498 -13.255 24.397 1.00 71.44 131 ARG A C 1
ATOM 989 O O . ARG A 1 131 ? 4.881 -13.078 23.244 1.00 71.44 131 ARG A O 1
ATOM 996 N N . MET A 1 132 ? 3.985 -12.276 25.142 1.00 78.56 132 MET A N 1
ATOM 997 C CA . MET A 1 132 ? 3.901 -10.886 24.682 1.00 78.56 132 MET A CA 1
ATOM 998 C C . MET A 1 132 ? 5.286 -10.231 24.596 1.00 78.56 132 MET A C 1
ATOM 1000 O O . MET A 1 132 ? 5.566 -9.566 23.605 1.00 78.56 132 MET A O 1
ATOM 1004 N N . LEU A 1 133 ? 6.184 -10.490 25.550 1.00 76.12 133 LEU A N 1
ATOM 1005 C CA . LEU A 1 133 ? 7.580 -10.037 25.499 1.00 76.12 133 LEU A CA 1
ATOM 1006 C C . LEU A 1 133 ? 8.344 -10.672 24.329 1.00 76.12 133 LEU A C 1
ATOM 1008 O O . LEU A 1 133 ? 9.060 -9.978 23.612 1.00 76.12 133 LEU A O 1
ATOM 1012 N N . ALA A 1 134 ? 8.141 -11.969 24.075 1.00 72.06 134 ALA A N 1
ATOM 1013 C CA . ALA A 1 134 ? 8.701 -12.632 22.898 1.00 72.06 134 ALA A CA 1
ATOM 1014 C C . ALA A 1 134 ? 8.145 -12.047 21.587 1.00 72.06 134 ALA A C 1
ATOM 1016 O O . ALA A 1 134 ? 8.881 -11.891 20.613 1.00 72.06 134 ALA A O 1
ATOM 1017 N N . ALA A 1 135 ? 6.857 -11.686 21.558 1.00 76.38 135 ALA A N 1
ATOM 1018 C CA . ALA A 1 135 ? 6.257 -11.005 20.417 1.00 76.38 135 ALA A CA 1
ATOM 1019 C C . ALA A 1 135 ? 6.870 -9.612 20.202 1.00 76.38 135 ALA A C 1
ATOM 1021 O O . ALA A 1 135 ? 7.231 -9.304 19.072 1.00 76.38 135 ALA A O 1
ATOM 1022 N N . ILE A 1 136 ? 7.062 -8.816 21.260 1.00 81.12 136 ILE A N 1
ATOM 1023 C CA . ILE A 1 136 ? 7.738 -7.509 21.192 1.00 81.12 136 ILE A CA 1
ATOM 1024 C C . ILE A 1 136 ? 9.151 -7.659 20.622 1.00 81.12 136 ILE A C 1
ATOM 1026 O O . ILE A 1 136 ? 9.479 -7.000 19.640 1.00 81.12 136 ILE A O 1
ATOM 1030 N N . HIS A 1 137 ? 9.950 -8.589 21.147 1.00 76.44 137 HIS A N 1
ATOM 1031 C CA . HIS A 1 137 ? 11.303 -8.836 20.647 1.00 76.44 137 HIS A CA 1
ATOM 1032 C C . HIS A 1 137 ? 11.317 -9.232 19.157 1.00 76.44 137 HIS A C 1
ATOM 1034 O O . HIS A 1 137 ? 12.145 -8.759 18.376 1.00 76.44 137 HIS A O 1
ATOM 1040 N N . ASN A 1 138 ? 10.376 -10.077 18.721 1.00 72.31 138 ASN A N 1
ATOM 1041 C CA . ASN A 1 138 ? 10.246 -10.440 17.307 1.00 72.31 138 ASN A CA 1
ATOM 1042 C C . ASN A 1 138 ? 9.851 -9.236 16.436 1.00 72.31 138 ASN A C 1
ATOM 1044 O O . ASN A 1 138 ? 10.354 -9.102 15.320 1.00 72.31 138 ASN A O 1
ATOM 1048 N N . LEU A 1 139 ? 8.987 -8.346 16.934 1.00 80.88 139 LEU A N 1
ATOM 1049 C CA . LEU A 1 139 ? 8.614 -7.107 16.245 1.00 80.88 139 LEU A CA 1
ATOM 1050 C C . LEU A 1 139 ? 9.799 -6.135 16.146 1.00 80.88 139 LEU A C 1
ATOM 1052 O O . LEU A 1 139 ? 10.016 -5.552 15.086 1.00 80.88 139 LEU A O 1
ATOM 1056 N N . GLU A 1 140 ? 10.606 -6.003 17.200 1.00 77.25 140 GLU A N 1
ATOM 1057 C CA . GLU A 1 140 ? 11.842 -5.208 17.192 1.00 77.25 140 GLU A CA 1
ATOM 1058 C C . GLU A 1 140 ? 12.881 -5.775 16.219 1.00 77.25 140 GLU A C 1
ATOM 1060 O O . GLU A 1 140 ? 13.520 -5.030 15.475 1.00 77.25 140 GLU A O 1
ATOM 1065 N N . THR A 1 141 ? 12.995 -7.102 16.144 1.00 73.19 141 THR A N 1
ATOM 1066 C CA . THR A 1 141 ? 13.873 -7.774 15.176 1.00 73.19 141 THR A CA 1
ATOM 1067 C C . THR A 1 141 ? 13.403 -7.516 13.739 1.00 73.19 141 THR A C 1
ATOM 1069 O O . THR A 1 141 ? 14.209 -7.194 12.866 1.00 73.19 141 THR A O 1
ATOM 1072 N N . LEU A 1 142 ? 12.090 -7.584 13.483 1.00 76.75 142 LEU A N 1
ATOM 1073 C CA . LEU A 1 142 ? 11.501 -7.228 12.186 1.00 76.75 142 LEU A CA 1
ATOM 1074 C C . LEU A 1 142 ? 11.735 -5.751 11.835 1.00 76.75 142 LEU A C 1
ATOM 1076 O O . LEU A 1 142 ? 12.025 -5.443 10.679 1.00 76.75 142 LEU A O 1
ATOM 1080 N N . LYS A 1 143 ? 11.661 -4.846 12.819 1.00 82.25 143 LYS A N 1
ATOM 1081 C CA . LYS A 1 143 ? 11.993 -3.424 12.650 1.00 82.25 143 LYS A CA 1
ATOM 1082 C C . LYS A 1 143 ? 13.460 -3.248 12.244 1.00 82.25 143 LYS A C 1
ATOM 1084 O O . LYS A 1 143 ? 13.730 -2.615 11.231 1.00 82.25 143 LYS A O 1
ATOM 1089 N N . SER A 1 144 ? 14.390 -3.898 12.942 1.00 77.81 144 SER A N 1
ATOM 1090 C CA . SER A 1 144 ? 15.823 -3.851 12.617 1.00 77.81 144 SER A CA 1
ATOM 1091 C C . SER A 1 144 ? 16.148 -4.408 11.224 1.00 77.81 144 SER A C 1
ATOM 1093 O O . SER A 1 144 ? 16.958 -3.825 10.497 1.00 77.81 144 SER A O 1
ATOM 1095 N N . MET A 1 145 ? 15.499 -5.502 10.810 1.00 73.56 145 MET A N 1
ATOM 1096 C CA . MET A 1 145 ? 15.653 -6.025 9.449 1.00 73.56 145 MET A CA 1
ATOM 1097 C C . MET A 1 145 ? 15.119 -5.035 8.411 1.00 73.56 145 MET A C 1
ATOM 1099 O O . MET A 1 145 ? 15.793 -4.777 7.419 1.00 73.56 145 MET A O 1
ATOM 1103 N N . ASN A 1 146 ? 13.954 -4.428 8.653 1.00 82.38 146 ASN A N 1
ATOM 1104 C CA . ASN A 1 146 ? 13.395 -3.392 7.782 1.00 82.38 146 ASN A CA 1
ATOM 1105 C C . ASN A 1 146 ? 14.311 -2.165 7.666 1.00 82.38 146 ASN A C 1
ATOM 1107 O O . ASN A 1 146 ? 14.510 -1.660 6.562 1.00 82.38 146 ASN A O 1
ATOM 1111 N N . ASP A 1 147 ? 14.913 -1.723 8.768 1.00 77.19 147 ASP A N 1
ATOM 1112 C CA . ASP A 1 147 ? 15.859 -0.604 8.771 1.00 77.19 147 ASP A CA 1
ATOM 1113 C C . ASP A 1 147 ? 17.137 -0.942 7.985 1.00 77.19 147 ASP A C 1
ATOM 1115 O O . ASP A 1 147 ? 17.677 -0.096 7.271 1.00 77.19 147 ASP A O 1
ATOM 1119 N N . THR A 1 148 ? 17.577 -2.202 8.043 1.00 76.50 148 THR A N 1
ATOM 1120 C CA . THR A 1 148 ? 18.711 -2.710 7.256 1.00 76.50 148 THR A CA 1
ATOM 1121 C C . THR A 1 148 ? 18.366 -2.754 5.766 1.00 76.50 148 THR A C 1
ATOM 1123 O O . THR A 1 148 ? 19.130 -2.240 4.952 1.00 76.50 148 THR A O 1
ATOM 1126 N N . PHE A 1 149 ? 17.175 -3.245 5.399 1.00 76.94 149 PHE A N 1
ATOM 1127 C CA . PHE A 1 149 ? 16.681 -3.172 4.021 1.00 76.94 149 PHE A CA 1
ATOM 1128 C C . PHE A 1 149 ? 16.645 -1.724 3.521 1.00 76.94 149 PHE A C 1
ATOM 1130 O O . PHE A 1 149 ? 17.142 -1.434 2.435 1.00 76.94 149 PHE A O 1
ATOM 1137 N N . LEU A 1 150 ? 16.102 -0.790 4.305 1.00 73.81 150 LEU A N 1
ATOM 1138 C CA . LEU A 1 150 ? 16.084 0.629 3.938 1.00 73.81 150 LEU A CA 1
ATOM 1139 C C . LEU A 1 150 ? 17.497 1.201 3.775 1.00 73.81 150 LEU A C 1
ATOM 1141 O O . LEU A 1 150 ? 17.724 1.990 2.858 1.00 73.81 150 LEU A O 1
ATOM 1145 N N . SER A 1 151 ? 18.444 0.790 4.621 1.00 73.81 151 SER A N 1
ATOM 1146 C CA . SER A 1 151 ? 19.854 1.175 4.523 1.00 73.81 151 SER A CA 1
ATOM 1147 C C . SER A 1 151 ? 20.501 0.681 3.225 1.00 73.81 151 SER A C 1
ATOM 1149 O O . SER A 1 151 ? 21.155 1.467 2.539 1.00 73.81 151 SER A O 1
ATOM 1151 N N . ASP A 1 152 ? 20.267 -0.572 2.835 1.00 73.19 152 ASP A N 1
ATOM 1152 C CA . ASP A 1 152 ? 20.796 -1.142 1.589 1.00 73.19 152 ASP A CA 1
ATOM 1153 C C . ASP A 1 152 ? 20.226 -0.426 0.357 1.00 73.19 152 ASP A C 1
ATOM 1155 O O . ASP A 1 152 ? 20.936 -0.107 -0.602 1.00 73.19 152 ASP A O 1
ATOM 1159 N N . TRP A 1 153 ? 18.943 -0.070 0.414 1.00 72.19 153 TRP A N 1
ATOM 1160 C CA . TRP A 1 153 ? 18.280 0.709 -0.626 1.00 72.19 153 TRP A CA 1
ATOM 1161 C C . TRP A 1 153 ? 18.701 2.188 -0.638 1.00 72.19 153 TRP A C 1
ATOM 1163 O O . TRP A 1 153 ? 18.623 2.841 -1.683 1.00 72.19 153 TRP A O 1
ATOM 1173 N N . ARG A 1 154 ? 19.238 2.723 0.465 1.00 66.50 154 ARG A N 1
ATOM 1174 C CA . ARG A 1 154 ? 19.757 4.100 0.556 1.00 66.50 154 ARG A CA 1
ATOM 1175 C C . ARG A 1 154 ? 20.956 4.328 -0.365 1.00 66.50 154 ARG A C 1
ATOM 1177 O O . ARG A 1 154 ? 21.113 5.428 -0.880 1.00 66.50 154 ARG A O 1
ATOM 1184 N N . GLY A 1 155 ? 21.755 3.300 -0.655 1.00 65.69 155 GLY A N 1
ATOM 1185 C CA . GLY A 1 155 ? 22.841 3.391 -1.640 1.00 65.69 155 GLY A CA 1
ATOM 1186 C C . GLY A 1 155 ? 22.358 3.545 -3.090 1.00 65.69 155 GLY A C 1
ATOM 1187 O O . GLY A 1 155 ? 23.058 4.123 -3.916 1.00 65.69 155 GLY A O 1
ATOM 1188 N N . VAL A 1 156 ? 21.147 3.066 -3.397 1.00 62.62 156 VAL A N 1
ATOM 1189 C CA . VAL A 1 156 ? 20.566 3.047 -4.755 1.00 62.62 156 VAL A CA 1
ATOM 1190 C C . VAL A 1 156 ? 19.555 4.189 -4.967 1.00 62.62 156 VAL A C 1
ATOM 1192 O O . VAL A 1 156 ? 19.320 4.613 -6.096 1.00 62.62 156 VAL A O 1
ATOM 1195 N N . ILE A 1 157 ? 18.969 4.718 -3.887 1.00 60.25 157 ILE A N 1
ATOM 1196 C CA . ILE A 1 157 ? 17.843 5.676 -3.909 1.00 60.25 157 ILE A CA 1
ATOM 1197 C C . ILE A 1 157 ? 18.172 6.986 -3.150 1.00 60.25 157 ILE A C 1
ATOM 1199 O O . ILE A 1 157 ? 17.353 7.901 -3.083 1.00 60.25 157 ILE A O 1
ATOM 1203 N N . GLY A 1 158 ? 19.377 7.089 -2.579 1.00 54.53 158 GLY A N 1
ATOM 1204 C CA . GLY A 1 158 ? 19.724 7.934 -1.427 1.00 54.53 158 GLY A CA 1
ATOM 1205 C C . GLY A 1 158 ? 19.161 9.350 -1.374 1.00 54.53 158 GLY A C 1
ATOM 1206 O O . GLY A 1 158 ? 18.634 9.739 -0.339 1.00 54.53 158 GLY A O 1
ATOM 1207 N N . GLU A 1 159 ? 19.208 10.120 -2.459 1.00 67.06 159 GLU A N 1
ATOM 1208 C CA . GLU A 1 159 ? 18.788 11.528 -2.410 1.00 67.06 159 GLU A CA 1
ATOM 1209 C C . GLU A 1 159 ? 17.278 11.727 -2.212 1.00 67.06 159 GLU A C 1
ATOM 1211 O O . GLU A 1 159 ? 16.871 12.700 -1.576 1.00 67.06 159 GLU A O 1
ATOM 1216 N N . GLU A 1 160 ? 16.438 10.822 -2.722 1.00 63.19 160 GLU A N 1
ATOM 1217 C CA . GLU A 1 160 ? 14.981 11.011 -2.675 1.00 63.19 160 GLU A CA 1
ATOM 1218 C C . GLU A 1 160 ? 14.401 10.612 -1.315 1.00 63.19 160 GLU A C 1
ATOM 1220 O O . GLU A 1 160 ? 13.593 11.337 -0.736 1.00 63.19 160 GLU A O 1
ATOM 1225 N N . ILE A 1 161 ? 14.860 9.482 -0.768 1.00 61.41 161 ILE A N 1
ATOM 1226 C CA . ILE A 1 161 ? 14.413 8.992 0.542 1.00 61.41 161 ILE A CA 1
ATOM 1227 C C . ILE A 1 161 ? 14.937 9.897 1.663 1.00 61.41 161 ILE A C 1
ATOM 1229 O O . ILE A 1 161 ? 14.199 10.181 2.603 1.00 61.41 161 ILE A O 1
ATOM 1233 N N . GLU A 1 162 ? 16.171 10.407 1.564 1.00 66.38 162 GLU A N 1
ATOM 1234 C CA . GLU A 1 162 ? 16.711 11.348 2.555 1.00 66.38 162 GLU A CA 1
ATOM 1235 C C . GLU A 1 162 ? 15.865 12.622 2.624 1.00 66.38 162 GLU A C 1
ATOM 1237 O O . GLU A 1 162 ? 15.488 13.079 3.705 1.00 66.38 162 GLU A O 1
ATOM 1242 N N . ARG A 1 163 ? 15.508 13.165 1.454 1.00 67.62 163 ARG A N 1
ATOM 1243 C CA . ARG A 1 163 ? 14.656 14.349 1.355 1.00 67.62 163 ARG A CA 1
ATOM 1244 C C . ARG A 1 163 ? 13.276 14.076 1.955 1.00 67.62 163 ARG A C 1
ATOM 1246 O O . ARG A 1 163 ? 12.796 14.893 2.737 1.00 67.62 163 ARG A O 1
ATOM 1253 N N . GLN A 1 164 ? 12.680 12.914 1.677 1.00 61.75 164 GLN A N 1
ATOM 1254 C CA . GLN A 1 164 ? 11.421 12.493 2.302 1.00 61.75 164 GLN A CA 1
ATOM 1255 C C . GLN A 1 164 ? 11.532 12.391 3.827 1.00 61.75 164 GLN A C 1
ATOM 1257 O O . GLN A 1 164 ? 10.658 12.876 4.540 1.00 61.75 164 GLN A O 1
ATOM 1262 N N . HIS A 1 165 ? 12.611 11.806 4.346 1.00 65.38 165 HIS A N 1
ATOM 1263 C CA . HIS A 1 165 ? 12.763 11.575 5.778 1.00 65.38 165 HIS A CA 1
ATOM 1264 C C . HIS A 1 165 ? 13.005 12.870 6.562 1.00 65.38 165 HIS A C 1
ATOM 1266 O O . HIS A 1 165 ? 12.491 13.026 7.673 1.00 65.38 165 HIS A O 1
ATOM 1272 N N . ILE A 1 166 ? 13.765 13.803 5.981 1.00 73.06 166 ILE A N 1
ATOM 1273 C CA . ILE A 1 166 ? 13.975 15.144 6.534 1.00 73.06 166 ILE A CA 1
ATOM 1274 C C . ILE A 1 166 ? 12.651 15.910 6.560 1.00 73.06 166 ILE A C 1
ATOM 1276 O O . ILE A 1 166 ? 12.315 16.501 7.586 1.00 73.06 166 ILE A O 1
ATOM 1280 N N . LEU A 1 167 ? 11.875 15.861 5.474 1.00 69.19 167 LEU A N 1
ATOM 1281 C CA . LEU A 1 167 ? 10.573 16.526 5.396 1.00 69.19 167 LEU A CA 1
ATOM 1282 C C . LEU A 1 167 ? 9.568 15.931 6.388 1.00 69.19 167 LEU A C 1
ATOM 1284 O O . LEU A 1 167 ? 8.902 16.682 7.095 1.00 69.19 167 LEU A O 1
ATOM 1288 N N . GLN A 1 168 ? 9.509 14.603 6.512 1.00 69.62 168 GLN A N 1
ATOM 1289 C CA . GLN A 1 168 ? 8.634 13.935 7.476 1.00 69.62 168 GLN A CA 1
ATOM 1290 C C . GLN A 1 168 ? 8.990 14.325 8.917 1.00 69.62 168 GLN A C 1
ATOM 1292 O O . GLN A 1 168 ? 8.116 14.732 9.673 1.00 69.62 168 GLN A O 1
ATOM 1297 N N . LYS A 1 169 ? 10.283 14.319 9.274 1.00 74.44 169 LYS A N 1
ATOM 1298 C CA . LYS A 1 169 ? 10.745 14.771 10.598 1.00 74.44 169 LYS A CA 1
ATOM 1299 C C . LYS A 1 169 ? 10.410 16.237 10.871 1.00 74.44 169 LYS A C 1
ATOM 1301 O O . LYS A 1 169 ? 10.093 16.582 12.004 1.00 74.44 169 LYS A O 1
ATOM 1306 N N . GLN A 1 170 ? 10.482 17.100 9.856 1.00 73.88 170 GLN A N 1
ATOM 1307 C CA . GLN A 1 170 ? 10.086 18.503 9.989 1.00 73.88 170 GLN A CA 1
ATOM 1308 C C . GLN A 1 170 ? 8.579 18.649 10.219 1.00 73.88 170 GLN A C 1
ATOM 1310 O O . GLN A 1 170 ? 8.181 19.457 11.054 1.00 73.88 170 GLN A O 1
ATOM 1315 N N . ILE A 1 171 ? 7.755 17.867 9.516 1.00 73.06 171 ILE A N 1
ATOM 1316 C CA . ILE A 1 171 ? 6.301 17.837 9.718 1.00 73.06 171 ILE A CA 1
ATOM 1317 C C . ILE A 1 171 ? 5.984 17.358 11.135 1.00 73.06 171 ILE A C 1
ATOM 1319 O O . ILE A 1 171 ? 5.267 18.046 11.853 1.00 73.06 171 ILE A O 1
ATOM 1323 N N . ASP A 1 172 ? 6.567 16.241 11.567 1.00 70.88 172 ASP A N 1
ATOM 1324 C CA . ASP A 1 172 ? 6.300 15.674 12.888 1.00 70.88 172 ASP A CA 1
ATOM 1325 C C . ASP A 1 172 ? 6.735 16.646 14.002 1.00 70.88 172 ASP A C 1
ATOM 1327 O O . ASP A 1 172 ? 5.960 16.931 14.916 1.00 70.88 172 ASP A O 1
ATOM 1331 N N . ALA A 1 173 ? 7.915 17.264 13.881 1.00 76.25 173 ALA A N 1
ATOM 1332 C CA . ALA A 1 173 ? 8.371 18.294 14.816 1.00 76.25 173 ALA A CA 1
ATOM 1333 C C . ALA A 1 173 ? 7.415 19.500 14.876 1.00 76.25 173 ALA A C 1
ATOM 1335 O O . ALA A 1 173 ? 7.094 19.980 15.963 1.00 76.25 173 ALA A O 1
ATOM 1336 N N . LEU A 1 174 ? 6.915 19.962 13.724 1.00 73.31 174 LEU A N 1
ATOM 1337 C CA . LEU A 1 174 ? 5.937 21.052 13.652 1.00 73.31 174 LEU A CA 1
ATOM 1338 C C . LEU A 1 174 ? 4.588 20.665 14.270 1.00 73.31 174 LEU A C 1
ATOM 1340 O O . LEU A 1 174 ? 3.963 21.497 14.923 1.00 73.31 174 LEU A O 1
ATOM 1344 N N . THR A 1 175 ? 4.138 19.418 14.106 1.00 71.44 175 THR A N 1
ATOM 1345 C CA . THR A 1 175 ? 2.888 18.948 14.727 1.00 71.44 175 THR A CA 1
ATOM 1346 C C . THR A 1 175 ? 2.990 18.866 16.247 1.00 71.44 175 THR A C 1
ATOM 1348 O O . THR A 1 175 ? 2.054 19.263 16.937 1.00 71.44 175 THR A O 1
ATOM 1351 N N . VAL A 1 176 ? 4.136 18.433 16.780 1.00 74.31 176 VAL A N 1
ATOM 1352 C CA . VAL A 1 176 ? 4.389 18.405 18.228 1.00 74.31 176 VAL A CA 1
ATOM 1353 C C . VAL A 1 176 ? 4.426 19.823 18.802 1.00 74.31 176 VAL A C 1
ATOM 1355 O O . VAL A 1 176 ? 3.848 20.069 19.861 1.00 74.31 176 VAL A O 1
ATOM 1358 N N . GLU A 1 177 ? 5.052 20.767 18.095 1.00 78.38 177 GLU A N 1
ATOM 1359 C CA . GLU A 1 177 ? 5.064 22.182 18.483 1.00 78.38 177 GLU A CA 1
ATOM 1360 C C . GLU A 1 177 ? 3.641 22.769 18.500 1.00 78.38 177 GLU A C 1
ATOM 1362 O O . GLU A 1 177 ? 3.255 23.428 19.464 1.00 78.38 177 GLU A O 1
ATOM 1367 N N . LEU A 1 178 ? 2.824 22.460 17.485 1.00 69.62 178 LEU A N 1
ATOM 1368 C CA . LEU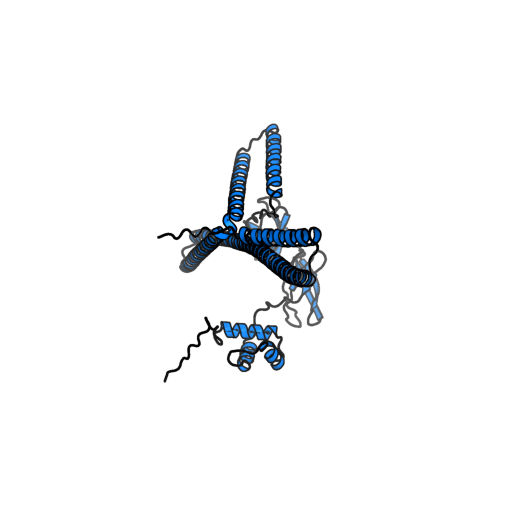 A 1 178 ? 1.413 22.854 17.414 1.00 69.62 178 LEU A CA 1
ATOM 1369 C C . LEU A 1 178 ? 0.592 22.282 18.569 1.00 69.62 178 LEU A C 1
ATOM 1371 O O . LEU A 1 178 ? -0.160 23.012 19.213 1.00 69.62 178 LEU A O 1
ATOM 1375 N N . GLU A 1 179 ? 0.732 20.990 18.866 1.00 71.50 179 GLU A N 1
ATOM 1376 C CA . GLU A 1 179 ? 0.025 20.377 19.989 1.00 71.50 179 GLU A CA 1
ATOM 1377 C C . GLU A 1 179 ? 0.420 21.009 21.320 1.00 71.50 179 GLU A C 1
ATOM 1379 O O . GLU A 1 179 ? -0.444 21.218 22.171 1.00 71.50 179 GLU A O 1
ATOM 1384 N N . LYS A 1 180 ? 1.707 21.327 21.496 1.00 75.44 180 LYS A N 1
ATOM 1385 C CA . LYS A 1 180 ? 2.220 21.985 22.696 1.00 75.44 180 LYS A CA 1
ATOM 1386 C C . LYS A 1 180 ? 1.656 23.397 22.835 1.00 75.44 180 LYS A C 1
ATOM 1388 O O . LYS A 1 180 ? 1.105 23.708 23.881 1.00 75.44 180 LYS A O 1
ATOM 1393 N N . GLN A 1 181 ? 1.684 24.200 21.771 1.00 71.69 181 GLN A N 1
ATOM 1394 C CA . GLN A 1 181 ? 1.102 25.546 21.769 1.00 71.69 181 GLN A CA 1
ATOM 1395 C C . GLN A 1 181 ? -0.408 25.525 22.022 1.00 71.69 181 GLN A C 1
ATOM 1397 O O . GLN A 1 181 ? -0.919 26.330 22.794 1.00 71.69 181 GLN A O 1
ATOM 1402 N N . THR A 1 182 ? -1.124 24.568 21.431 1.00 68.06 182 THR A N 1
ATOM 1403 C CA . THR A 1 182 ? -2.568 24.407 21.650 1.00 68.06 182 THR A CA 1
ATOM 1404 C C . THR A 1 182 ? -2.861 24.011 23.100 1.00 68.06 182 THR A C 1
ATOM 1406 O O . THR A 1 182 ? -3.800 24.530 23.701 1.00 68.06 182 THR A O 1
ATOM 1409 N N . ARG A 1 183 ? -2.040 23.131 23.696 1.00 65.50 183 ARG A N 1
ATOM 1410 C CA . ARG A 1 183 ? -2.122 22.768 25.122 1.00 65.50 183 ARG A CA 1
ATOM 1411 C C . ARG A 1 183 ? -1.799 23.945 26.039 1.00 65.50 183 ARG A C 1
ATOM 1413 O O . ARG A 1 183 ? -2.499 24.139 27.026 1.00 65.50 183 ARG A O 1
ATOM 1420 N N . ASP A 1 184 ? -0.780 24.729 25.710 1.00 70.00 184 ASP A N 1
ATOM 1421 C CA . ASP A 1 184 ? -0.366 25.893 26.494 1.00 70.00 184 ASP A CA 1
ATOM 1422 C C . ASP A 1 184 ? -1.446 26.988 26.466 1.00 70.00 184 ASP A C 1
ATOM 1424 O O . ASP A 1 184 ? -1.743 27.565 27.511 1.00 70.00 184 ASP A O 1
ATOM 1428 N N . LEU A 1 185 ? -2.111 27.194 25.322 1.00 64.31 185 LEU A N 1
ATOM 1429 C CA . LEU A 1 185 ? -3.274 28.084 25.172 1.00 64.31 185 LEU A CA 1
ATOM 1430 C C . LEU A 1 185 ? -4.511 27.585 25.935 1.00 64.31 185 LEU A C 1
ATOM 1432 O O . LEU A 1 185 ? -5.198 28.372 26.578 1.00 64.31 185 LEU A O 1
ATOM 1436 N N . LEU A 1 186 ? -4.783 26.276 25.912 1.00 58.66 186 LEU A N 1
ATOM 1437 C CA . LEU A 1 186 ? -5.862 25.665 26.702 1.00 58.66 186 LEU A CA 1
ATOM 1438 C C . LEU A 1 186 ? -5.612 25.778 28.213 1.00 58.66 186 LEU A C 1
ATOM 1440 O O . LEU A 1 186 ? -6.552 25.994 28.975 1.00 58.66 186 LEU A O 1
ATOM 1444 N N . ASN A 1 187 ? -4.352 25.664 28.640 1.00 61.44 187 ASN A N 1
ATOM 1445 C CA . ASN A 1 187 ? -3.949 25.821 30.037 1.00 61.44 187 ASN A CA 1
ATOM 1446 C C . ASN A 1 187 ? -3.908 27.293 30.482 1.00 61.44 187 ASN A C 1
ATOM 1448 O O . ASN A 1 187 ? -4.079 27.576 31.666 1.00 61.44 187 ASN A O 1
ATOM 1452 N N . THR A 1 188 ? -3.734 28.242 29.556 1.00 60.34 188 THR A N 1
ATOM 1453 C CA . THR A 1 188 ? -3.922 29.680 29.807 1.00 60.34 188 THR A CA 1
ATOM 1454 C C . THR A 1 188 ? -5.389 30.064 29.624 1.00 60.34 188 THR A C 1
ATOM 1456 O O . THR A 1 188 ? -5.762 30.919 28.829 1.00 60.34 188 THR A O 1
ATOM 1459 N N . SER A 1 189 ? -6.264 29.441 30.408 1.00 51.53 189 SER A N 1
ATOM 1460 C CA . SER A 1 189 ? -7.670 29.820 30.506 1.00 51.53 189 SER A CA 1
ATOM 1461 C C . SER A 1 189 ? -7.833 31.167 31.234 1.00 51.53 189 SER A C 1
ATOM 1463 O O . SER A 1 189 ? -8.183 31.189 32.409 1.00 51.53 189 SER A O 1
ATOM 1465 N N . MET A 1 190 ? -7.544 32.273 30.544 1.00 51.97 190 MET A N 1
ATOM 1466 C CA . MET A 1 190 ? -8.114 33.625 30.693 1.00 51.97 190 MET A CA 1
ATOM 1467 C C . MET A 1 190 ? -7.617 34.465 29.504 1.00 51.97 190 MET A C 1
ATOM 1469 O O . MET A 1 190 ? -6.698 35.268 29.638 1.00 51.97 190 MET A O 1
ATOM 1473 N N . ILE A 1 191 ? -8.189 34.241 28.320 1.00 54.38 191 ILE A N 1
ATOM 1474 C CA . ILE A 1 191 ? -7.855 35.015 27.117 1.00 54.38 191 ILE A CA 1
ATOM 1475 C C . ILE A 1 191 ? -8.904 36.122 26.958 1.00 54.38 191 ILE A C 1
ATOM 1477 O O . ILE A 1 191 ? -10.104 35.849 26.899 1.00 54.38 191 ILE A O 1
ATOM 1481 N N . SER A 1 192 ? -8.438 37.373 26.945 1.00 59.81 192 SER A N 1
ATOM 1482 C CA . SER A 1 192 ? -9.235 38.566 26.637 1.00 59.81 192 SER A CA 1
ATOM 1483 C C . SER A 1 192 ? -9.771 38.481 25.197 1.00 59.81 192 SER A C 1
ATOM 1485 O O . SER A 1 192 ? -9.052 37.986 24.329 1.00 59.81 192 SER A O 1
ATOM 1487 N N . PRO A 1 193 ? -10.993 38.960 24.897 1.00 58.94 193 PRO A N 1
ATOM 1488 C CA . PRO A 1 193 ? -11.580 38.879 23.555 1.00 58.94 193 PRO A CA 1
ATOM 1489 C C . PRO A 1 193 ? -10.708 39.467 22.427 1.00 58.94 193 PRO A C 1
ATOM 1491 O O . PRO A 1 193 ? -10.787 38.968 21.308 1.00 58.94 193 PRO A O 1
ATOM 1494 N N . ASP A 1 194 ? -9.830 40.431 22.720 1.00 60.50 194 ASP A N 1
ATOM 1495 C CA . ASP A 1 194 ? -8.903 41.015 21.733 1.00 60.50 194 ASP A CA 1
ATOM 1496 C C . ASP A 1 194 ? -7.734 40.079 21.352 1.00 60.50 194 ASP A C 1
ATOM 1498 O O . ASP A 1 194 ? -7.215 40.143 20.237 1.00 60.50 194 ASP A O 1
ATOM 1502 N N . ASP A 1 195 ? -7.334 39.156 22.232 1.00 61.12 195 ASP A N 1
ATOM 1503 C CA . ASP A 1 195 ? -6.247 38.207 21.949 1.00 61.12 195 ASP A CA 1
ATOM 1504 C C . ASP A 1 195 ? -6.723 37.034 21.077 1.00 61.12 195 ASP A C 1
ATOM 1506 O O . ASP A 1 195 ? -5.920 36.424 20.365 1.00 61.12 195 ASP A O 1
ATOM 1510 N N . LEU A 1 196 ? -8.031 36.749 21.069 1.00 60.56 196 LEU A N 1
ATOM 1511 C CA . LEU A 1 196 ? -8.626 35.644 20.313 1.00 60.56 196 LEU A CA 1
ATOM 1512 C C . LEU A 1 196 ? -8.482 35.844 18.798 1.00 60.56 196 LEU A C 1
ATOM 1514 O O . LEU A 1 196 ? -8.145 34.903 18.083 1.00 60.56 196 LEU A O 1
ATOM 1518 N N . GLU A 1 197 ? -8.660 37.076 18.317 1.00 66.00 197 GLU A N 1
ATOM 1519 C CA . GLU A 1 197 ? -8.533 37.421 16.896 1.00 66.00 197 GLU A CA 1
ATOM 1520 C C . GLU A 1 197 ? -7.078 37.303 16.414 1.00 66.00 197 GLU A C 1
ATOM 1522 O O . GLU A 1 197 ? -6.808 36.768 15.337 1.00 66.00 197 GLU A O 1
ATOM 1527 N N . SER A 1 198 ? -6.117 37.699 17.256 1.00 71.12 198 SER A N 1
ATOM 1528 C CA . SER A 1 198 ? -4.684 37.559 16.961 1.00 71.12 198 SER A CA 1
ATOM 1529 C C . SER A 1 198 ? -4.238 36.092 16.884 1.00 71.12 198 SER A C 1
ATOM 1531 O O . SER A 1 198 ? -3.390 35.727 16.062 1.00 71.12 198 SER A O 1
ATOM 1533 N N . VAL A 1 199 ? -4.839 35.236 17.715 1.00 61.50 199 VAL A N 1
ATOM 1534 C CA . VAL A 1 199 ? -4.600 33.791 17.726 1.00 61.50 199 VAL A CA 1
ATOM 1535 C C . VAL A 1 199 ? -5.245 33.142 16.507 1.00 61.50 199 VAL A C 1
ATOM 1537 O O . VAL A 1 199 ? -4.613 32.310 15.864 1.00 61.50 199 VAL A O 1
ATOM 1540 N N . GLN A 1 200 ? -6.450 33.562 16.130 1.00 71.19 200 GLN A N 1
ATOM 1541 C CA . GLN A 1 200 ? -7.166 33.022 14.977 1.00 71.19 200 GLN A CA 1
ATOM 1542 C C . GLN A 1 200 ? -6.460 33.359 13.657 1.00 71.19 200 GLN A C 1
ATOM 1544 O O . GLN A 1 200 ? -6.247 32.470 12.836 1.00 71.19 200 GLN A O 1
ATOM 1549 N N . LEU A 1 201 ? -5.964 34.592 13.517 1.00 76.75 201 LEU A N 1
ATOM 1550 C CA . LEU A 1 201 ? -5.113 35.005 12.396 1.00 76.75 201 LEU A CA 1
ATOM 1551 C C . LEU A 1 201 ? -3.795 34.221 12.334 1.00 76.75 201 LEU A C 1
ATOM 1553 O O . LEU A 1 201 ? -3.318 33.887 11.250 1.00 76.75 201 LEU A O 1
ATOM 1557 N N . ARG A 1 202 ? -3.195 33.903 13.488 1.00 69.06 202 ARG A N 1
ATOM 1558 C CA . ARG A 1 202 ? -1.987 33.066 13.541 1.00 69.06 202 ARG A CA 1
ATOM 1559 C C . ARG A 1 202 ? -2.278 31.616 13.181 1.00 69.06 202 ARG A C 1
ATOM 1561 O O . ARG A 1 202 ? -1.487 31.026 12.452 1.00 69.06 202 ARG A O 1
ATOM 1568 N N . ILE A 1 203 ? -3.388 31.047 13.645 1.00 72.25 203 ILE A N 1
ATOM 1569 C CA . ILE A 1 203 ? -3.814 29.694 13.270 1.00 72.25 203 ILE A CA 1
ATOM 1570 C C . ILE A 1 203 ? -4.043 29.632 11.757 1.00 72.25 203 ILE A C 1
ATOM 1572 O O . ILE A 1 203 ? -3.469 28.761 11.112 1.00 72.25 203 ILE A O 1
ATOM 1576 N N . GLU A 1 204 ? -4.751 30.602 11.172 1.00 74.00 204 GLU A N 1
ATOM 1577 C CA . GLU A 1 204 ? -4.973 30.674 9.721 1.00 74.00 204 GLU A CA 1
ATOM 1578 C C . GLU A 1 204 ? -3.673 30.836 8.916 1.00 74.00 204 GLU A C 1
ATOM 1580 O O . GLU A 1 204 ? -3.489 30.145 7.913 1.00 74.00 204 GLU A O 1
ATOM 1585 N N . ASP A 1 205 ? -2.733 31.693 9.341 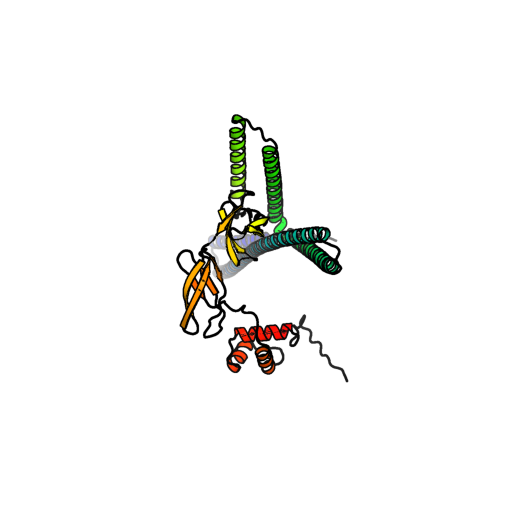1.00 78.31 205 ASP A N 1
ATOM 1586 C CA . ASP A 1 205 ? -1.421 31.827 8.676 1.00 78.31 205 ASP A CA 1
ATOM 1587 C C . ASP A 1 205 ? -0.625 30.513 8.737 1.00 78.31 205 ASP A C 1
ATOM 1589 O O . ASP A 1 205 ? 0.031 30.108 7.773 1.00 78.31 205 ASP A O 1
ATOM 1593 N N . THR A 1 206 ? -0.719 29.800 9.858 1.00 64.75 206 THR A N 1
ATOM 1594 C CA . THR A 1 206 ? -0.004 28.536 10.051 1.00 64.75 206 THR A CA 1
ATOM 1595 C C . THR A 1 206 ? -0.651 27.399 9.258 1.00 64.75 206 THR A C 1
ATOM 1597 O O . THR A 1 206 ? 0.062 26.637 8.603 1.00 64.75 206 THR A O 1
ATOM 1600 N N . GLU A 1 207 ? -1.985 27.317 9.229 1.00 71.06 207 GLU A N 1
ATOM 1601 C CA . GLU A 1 207 ? -2.750 26.393 8.381 1.00 71.06 207 GLU A CA 1
ATOM 1602 C C . GLU A 1 207 ? -2.488 26.648 6.896 1.00 71.06 207 GLU A C 1
ATOM 1604 O O . GLU A 1 207 ? -2.318 25.703 6.119 1.00 71.06 207 GLU A O 1
ATOM 1609 N N . ARG A 1 208 ? -2.371 27.917 6.492 1.00 70.94 208 ARG A N 1
ATOM 1610 C CA . ARG A 1 208 ? -2.018 28.299 5.125 1.00 70.94 208 ARG A CA 1
ATOM 1611 C C . ARG A 1 208 ? -0.624 27.805 4.749 1.00 70.94 208 ARG A C 1
ATOM 1613 O O . ARG A 1 208 ? -0.489 27.154 3.716 1.00 70.94 208 ARG A O 1
ATOM 1620 N N . ARG A 1 209 ? 0.386 28.014 5.602 1.00 72.19 209 ARG A N 1
ATOM 1621 C CA . ARG A 1 209 ? 1.753 27.492 5.388 1.00 72.19 209 ARG A CA 1
ATOM 1622 C C . ARG A 1 209 ? 1.796 25.965 5.339 1.00 72.19 209 ARG A C 1
ATOM 1624 O O . ARG A 1 209 ? 2.563 25.396 4.565 1.00 72.19 209 ARG A O 1
ATOM 1631 N N . LEU A 1 210 ? 0.977 25.300 6.152 1.00 59.94 210 LEU A N 1
ATOM 1632 C CA . LEU A 1 210 ? 0.806 23.847 6.130 1.00 59.94 210 LEU A CA 1
ATOM 1633 C C . LEU A 1 210 ? 0.202 23.383 4.804 1.00 59.94 210 LEU A C 1
ATOM 1635 O O . LEU A 1 210 ? 0.715 22.454 4.190 1.00 59.94 210 LEU A O 1
ATOM 1639 N N . THR A 1 211 ? -0.841 24.059 4.331 1.00 65.56 211 THR A N 1
ATOM 1640 C CA . THR A 1 211 ? -1.529 23.726 3.077 1.00 65.56 211 THR A CA 1
ATOM 1641 C C . THR A 1 211 ? -0.628 23.949 1.862 1.00 65.56 211 THR A C 1
ATOM 1643 O O . THR A 1 211 ? -0.627 23.130 0.947 1.00 65.56 211 THR A O 1
ATOM 1646 N N . GLU A 1 212 ? 0.183 25.008 1.870 1.00 70.81 212 GLU A N 1
ATOM 1647 C CA . GLU A 1 212 ? 1.155 25.316 0.814 1.00 70.81 212 GLU A CA 1
ATOM 1648 C C . GLU A 1 212 ? 2.246 24.237 0.736 1.00 70.81 212 GLU A C 1
ATOM 1650 O O . GLU A 1 212 ? 2.467 23.650 -0.322 1.00 70.81 212 GLU A O 1
ATOM 1655 N N . LYS A 1 213 ? 2.828 23.855 1.882 1.00 63.41 213 LYS A N 1
ATOM 1656 C CA . LYS A 1 213 ? 3.830 22.778 1.957 1.00 63.41 213 LYS A CA 1
ATOM 1657 C C . LYS A 1 213 ? 3.266 21.388 1.661 1.00 63.41 213 LYS A C 1
ATOM 1659 O O . LYS A 1 213 ? 3.976 20.548 1.122 1.00 63.41 213 LYS A O 1
ATOM 1664 N N . ILE A 1 214 ? 2.001 21.128 2.000 1.00 58.00 214 ILE A N 1
ATOM 1665 C CA . ILE A 1 214 ? 1.307 19.885 1.630 1.00 58.00 214 ILE A CA 1
ATOM 1666 C C . ILE A 1 214 ? 1.003 19.863 0.123 1.00 58.00 214 ILE A C 1
ATOM 1668 O O . ILE A 1 214 ? 1.034 18.796 -0.487 1.00 58.00 214 ILE A O 1
ATOM 1672 N N . GLY A 1 215 ? 0.731 21.022 -0.485 1.00 57.38 215 GLY A N 1
ATOM 1673 C CA . GLY A 1 215 ? 0.482 21.174 -1.921 1.00 57.38 215 GLY A CA 1
ATOM 1674 C C . GLY A 1 215 ? 1.723 20.984 -2.799 1.00 57.38 215 GLY A C 1
ATOM 1675 O O . GLY A 1 215 ? 1.594 20.538 -3.936 1.00 57.38 215 GLY A O 1
ATOM 1676 N N . GLU A 1 216 ? 2.917 21.257 -2.270 1.00 62.03 216 GLU A N 1
ATOM 1677 C CA . GLU A 1 216 ? 4.203 21.007 -2.943 1.00 62.03 216 GLU A CA 1
ATOM 1678 C C . GLU A 1 216 ? 4.607 19.521 -2.972 1.00 62.03 216 GLU A C 1
ATOM 1680 O O . GLU A 1 216 ? 5.578 19.147 -3.636 1.00 62.03 216 GLU A O 1
ATOM 1685 N N . LEU A 1 217 ? 3.870 18.645 -2.281 1.00 51.50 217 LEU A N 1
ATOM 1686 C CA . LEU A 1 217 ? 4.162 17.216 -2.262 1.00 51.50 217 LEU A CA 1
ATOM 1687 C C . LEU A 1 217 ? 3.617 16.538 -3.532 1.00 51.50 217 LEU A C 1
ATOM 1689 O O . LEU A 1 217 ? 2.453 16.727 -3.889 1.00 51.50 217 LEU A O 1
ATOM 1693 N N . PRO A 1 218 ? 4.402 15.665 -4.194 1.00 45.22 218 PRO A N 1
ATOM 1694 C CA . PRO A 1 218 ? 3.975 14.972 -5.412 1.00 45.22 218 PRO A CA 1
ATOM 1695 C C . PRO A 1 218 ? 2.860 13.929 -5.184 1.00 45.22 218 PRO A C 1
ATOM 1697 O O . PRO A 1 218 ? 2.448 13.247 -6.124 1.00 45.22 218 PRO A O 1
ATOM 1700 N N . PHE A 1 219 ? 2.353 13.778 -3.955 1.00 52.09 219 PHE A N 1
ATOM 1701 C CA . PHE A 1 219 ? 1.255 12.878 -3.608 1.00 52.09 219 PHE A CA 1
ATOM 1702 C C . PHE A 1 219 ? 0.484 13.344 -2.362 1.00 52.09 219 PHE A C 1
ATOM 1704 O O . PHE A 1 219 ? 1.000 14.055 -1.502 1.00 52.09 219 PHE A O 1
ATOM 1711 N N . LYS A 1 220 ? -0.778 12.901 -2.251 1.00 43.53 220 LYS A N 1
ATOM 1712 C CA . LYS A 1 220 ? -1.666 13.189 -1.114 1.00 43.53 220 LYS A CA 1
ATOM 1713 C C . LYS A 1 220 ? -1.145 12.528 0.161 1.00 43.53 220 LYS A C 1
ATOM 1715 O O . LYS A 1 220 ? -1.405 11.347 0.395 1.00 43.53 220 LYS A O 1
ATOM 1720 N N . VAL A 1 221 ? -0.505 13.304 1.030 1.00 44.28 221 VAL A N 1
ATOM 1721 C CA . VAL A 1 221 ? -0.290 12.899 2.421 1.00 44.28 221 VAL A CA 1
ATOM 1722 C C . VAL A 1 221 ? -1.637 12.975 3.129 1.00 44.28 221 VAL A C 1
ATOM 1724 O O . VAL A 1 221 ? -2.095 14.030 3.560 1.00 44.28 221 VAL A O 1
ATOM 1727 N N . SER A 1 222 ? -2.333 11.842 3.195 1.00 41.19 222 SER A N 1
ATOM 1728 C CA . SER A 1 222 ? -3.478 11.714 4.087 1.00 41.19 222 SER A CA 1
ATOM 1729 C C . SER A 1 222 ? -2.929 11.751 5.505 1.00 41.19 222 SER A C 1
ATOM 1731 O O . SER A 1 222 ? -2.472 10.719 5.997 1.00 41.19 222 SER A O 1
ATOM 1733 N N . ALA A 1 223 ? -2.994 12.907 6.167 1.00 43.97 223 ALA A N 1
ATOM 1734 C CA . ALA A 1 223 ? -2.847 12.988 7.613 1.00 43.97 223 ALA A CA 1
ATOM 1735 C C . ALA A 1 223 ? -3.821 11.968 8.222 1.00 43.97 223 ALA A C 1
ATOM 1737 O O . ALA A 1 223 ? -5.044 12.139 8.191 1.00 43.97 223 ALA A O 1
ATOM 1738 N N . LYS A 1 224 ? -3.298 10.817 8.655 1.00 42.31 224 LYS A N 1
ATOM 1739 C CA . LYS A 1 224 ? -4.104 9.753 9.247 1.00 42.31 224 LYS A CA 1
ATOM 1740 C C . LYS A 1 224 ? -4.534 10.282 10.609 1.00 42.31 224 LYS A C 1
ATOM 1742 O O . LYS A 1 224 ? -3.813 10.113 11.583 1.00 42.31 224 LYS A O 1
ATOM 1747 N N . SER A 1 225 ? -5.703 10.925 10.677 1.00 44.53 225 SER A N 1
ATOM 1748 C CA . SER A 1 225 ? -6.301 11.338 11.946 1.00 44.53 225 SER A CA 1
ATOM 1749 C C . SER A 1 225 ? -6.307 10.125 12.876 1.00 44.53 225 SER A C 1
ATOM 1751 O O . SER A 1 225 ? -6.952 9.110 12.565 1.00 44.53 225 SER A O 1
ATOM 1753 N N . SER A 1 226 ? -5.563 10.204 13.977 1.00 50.03 226 SER A N 1
ATOM 1754 C CA . SER A 1 226 ? -5.581 9.206 15.039 1.00 50.03 226 SER A CA 1
ATOM 1755 C C . SER A 1 226 ? -7.041 8.900 15.379 1.00 50.03 226 SER A C 1
ATOM 1757 O O . SER A 1 226 ? -7.818 9.784 15.748 1.00 50.03 226 SER A O 1
ATOM 1759 N N . LYS A 1 227 ? -7.486 7.658 15.142 1.00 56.31 227 LYS A N 1
ATOM 1760 C CA . LYS A 1 227 ? -8.852 7.269 15.510 1.00 56.31 227 LYS A CA 1
ATOM 1761 C C . LYS A 1 227 ? -8.919 7.359 17.041 1.00 56.31 227 LYS A C 1
ATOM 1763 O O . LYS A 1 227 ? -8.138 6.657 17.680 1.00 56.31 227 LYS A O 1
ATOM 1768 N N . PRO A 1 228 ? -9.845 8.140 17.627 1.00 64.75 228 PRO A N 1
ATOM 1769 C CA . PRO A 1 228 ? -9.958 8.273 19.068 1.00 64.75 228 PRO A CA 1
ATOM 1770 C C . PRO A 1 228 ? -10.152 6.889 19.688 1.00 64.75 228 PRO A C 1
ATOM 1772 O O . PRO A 1 228 ? -10.876 6.034 19.142 1.00 64.75 228 PRO A O 1
ATOM 1775 N N . LYS A 1 229 ? -9.436 6.665 20.793 1.00 76.44 229 LYS A N 1
ATOM 1776 C CA . LYS A 1 229 ? -9.471 5.418 21.558 1.00 76.44 229 LYS A CA 1
ATOM 1777 C C . LYS A 1 229 ? -10.914 5.152 22.020 1.00 76.44 229 LYS A C 1
ATOM 1779 O O . LYS A 1 229 ? -11.718 6.069 22.171 1.00 76.44 229 LYS A O 1
ATOM 1784 N N . LYS A 1 230 ? -11.283 3.874 22.156 1.00 80.56 230 LYS A N 1
ATOM 1785 C CA . LYS A 1 230 ? -12.569 3.510 22.770 1.00 80.56 230 LYS A CA 1
ATOM 1786 C C . LYS A 1 230 ? -12.444 3.778 24.268 1.00 80.56 230 LYS A C 1
ATOM 1788 O O . LYS A 1 230 ? -11.466 3.334 24.855 1.00 80.56 230 LYS A O 1
ATOM 1793 N N . GLN A 1 231 ? -13.416 4.457 24.853 1.00 84.94 231 GLN A N 1
ATOM 1794 C CA . GLN A 1 231 ? -13.506 4.651 26.295 1.00 84.94 231 GLN A CA 1
ATOM 1795 C C . GLN A 1 231 ? -14.544 3.691 26.870 1.00 84.94 231 GLN A C 1
ATOM 1797 O O . GLN A 1 231 ? -15.492 3.279 26.187 1.00 84.94 231 GLN A O 1
ATOM 1802 N N . GLN A 1 232 ? -14.322 3.300 28.117 1.00 88.56 232 GLN A N 1
ATOM 1803 C CA . GLN A 1 232 ? -15.239 2.486 28.893 1.00 88.56 232 GLN A CA 1
ATOM 1804 C C . GLN A 1 232 ? -16.193 3.425 29.633 1.00 88.56 232 GLN A C 1
ATOM 1806 O O . GLN A 1 232 ? -15.756 4.237 30.438 1.00 88.56 232 GLN A O 1
ATOM 1811 N N . VAL A 1 233 ? -17.485 3.338 29.326 1.00 89.38 233 VAL A N 1
ATOM 1812 C CA . VAL A 1 233 ? -18.528 4.186 29.910 1.00 89.38 233 VAL A CA 1
ATOM 1813 C C . VAL A 1 233 ? -19.491 3.306 30.692 1.00 89.38 233 VAL A C 1
ATOM 1815 O O . VAL A 1 233 ? -19.961 2.284 30.185 1.00 89.38 233 VAL A O 1
ATOM 1818 N N . THR A 1 234 ? -19.788 3.704 31.926 1.00 90.69 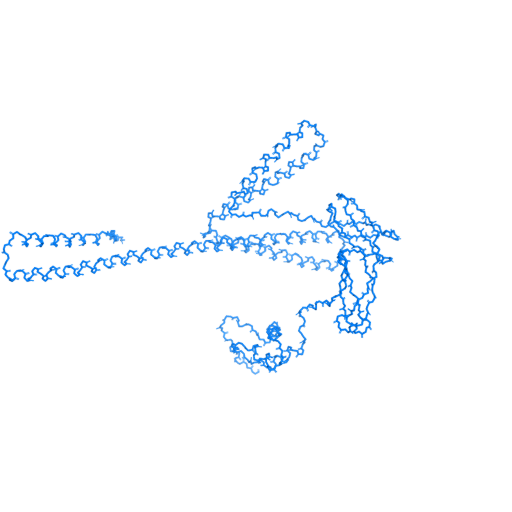234 THR A N 1
ATOM 1819 C CA . THR A 1 234 ? -20.804 3.054 32.755 1.00 90.69 234 THR A CA 1
ATOM 1820 C C . THR A 1 234 ? -22.135 3.764 32.551 1.00 90.69 234 THR A C 1
ATOM 1822 O O . THR A 1 234 ? -22.284 4.932 32.892 1.00 90.69 234 THR A O 1
ATOM 1825 N N . ILE A 1 235 ? -23.105 3.052 31.990 1.00 91.88 235 ILE A N 1
ATOM 1826 C CA . ILE A 1 235 ? -24.462 3.535 31.727 1.00 91.88 235 ILE A CA 1
ATOM 1827 C C . ILE A 1 235 ? -25.454 2.837 32.656 1.00 91.88 235 ILE A C 1
ATOM 1829 O O . ILE A 1 235 ? -25.199 1.729 33.118 1.00 91.88 235 ILE A O 1
ATOM 1833 N N . LYS A 1 236 ? -26.613 3.446 32.909 1.00 92.50 236 LYS A N 1
ATOM 1834 C CA . LYS A 1 236 ? -27.738 2.778 33.582 1.00 92.50 236 LYS A CA 1
ATOM 1835 C C . LYS A 1 236 ? -28.768 2.370 32.536 1.00 92.50 236 LYS A C 1
ATOM 1837 O O . LYS A 1 236 ? -29.094 3.165 31.658 1.00 92.50 236 LYS A O 1
ATOM 1842 N N . CYS A 1 237 ? -29.276 1.142 32.610 1.00 90.06 237 CYS A N 1
ATOM 1843 C CA . CYS A 1 237 ? -30.328 0.685 31.703 1.00 90.06 237 CYS A CA 1
ATOM 1844 C C . CYS A 1 237 ? -31.596 1.544 31.861 1.00 90.06 237 CYS A C 1
ATOM 1846 O O . CYS A 1 237 ? -32.076 1.720 32.979 1.00 90.06 237 CYS A O 1
ATOM 1848 N N . ALA A 1 238 ? -32.178 2.012 30.752 1.00 89.69 238 ALA A N 1
ATOM 1849 C CA . ALA A 1 238 ? -33.387 2.840 30.776 1.00 89.69 238 ALA A CA 1
ATOM 1850 C C . ALA A 1 238 ? -34.626 2.109 31.336 1.00 89.69 238 ALA A C 1
ATOM 1852 O O . ALA A 1 238 ? -35.526 2.752 31.863 1.00 89.69 238 ALA A O 1
ATOM 1853 N N . SER A 1 239 ? -34.677 0.773 31.245 1.00 89.69 239 SER A N 1
ATOM 1854 C CA . SER A 1 239 ? -35.839 -0.013 31.689 1.00 89.69 239 SER A CA 1
ATOM 1855 C C . SER A 1 239 ? -35.743 -0.496 33.140 1.00 89.69 239 SER A C 1
ATOM 1857 O O . SER A 1 239 ? -36.743 -0.481 33.846 1.00 89.69 239 SER A O 1
ATOM 1859 N N . CYS A 1 240 ? -34.566 -0.948 33.592 1.00 90.12 240 CYS A N 1
ATOM 1860 C CA . CYS A 1 240 ? -34.398 -1.551 34.927 1.00 90.12 240 CYS A CA 1
ATOM 1861 C C . CYS A 1 240 ? -33.386 -0.833 35.832 1.00 90.12 240 CYS A C 1
ATOM 1863 O O . CYS A 1 240 ? -33.224 -1.212 36.988 1.00 90.12 240 CYS A O 1
ATOM 1865 N N . GLY A 1 241 ? -32.676 0.181 35.330 1.00 89.56 241 GLY A N 1
ATOM 1866 C CA . GLY A 1 241 ? -31.719 0.966 36.113 1.00 89.56 241 GLY A CA 1
ATOM 1867 C C . GLY A 1 241 ? -30.406 0.258 36.462 1.00 89.56 241 GLY A C 1
ATOM 1868 O O . GLY A 1 241 ? -29.537 0.895 37.061 1.00 89.56 241 GLY A O 1
ATOM 1869 N N . THR A 1 242 ? -30.209 -1.014 36.087 1.00 92.12 242 THR A N 1
ATOM 1870 C CA . THR A 1 242 ? -28.955 -1.720 36.389 1.00 92.12 242 THR A CA 1
ATOM 1871 C C . THR A 1 242 ? -27.772 -1.083 35.653 1.00 92.12 242 THR A C 1
ATOM 1873 O O . THR A 1 242 ? -27.895 -0.802 34.453 1.00 92.12 242 THR A O 1
ATOM 1876 N N . PRO A 1 243 ? -26.637 -0.851 36.339 1.00 92.00 243 PRO A N 1
ATOM 1877 C CA . PRO A 1 243 ? -25.443 -0.298 35.720 1.00 92.00 243 PRO A CA 1
ATOM 1878 C C . PRO A 1 243 ? -24.802 -1.325 34.782 1.00 92.00 243 PRO A C 1
ATOM 1880 O O . PRO A 1 243 ? -24.699 -2.504 35.112 1.00 92.00 243 PRO A O 1
ATOM 1883 N N . GLN A 1 244 ? -24.368 -0.870 33.613 1.00 91.50 244 GLN A N 1
ATOM 1884 C CA . GLN A 1 244 ? -23.693 -1.667 32.597 1.00 91.50 244 GLN A CA 1
ATOM 1885 C C . GLN A 1 244 ? -22.500 -0.913 32.066 1.00 91.50 244 GLN A C 1
ATOM 1887 O O . GLN A 1 244 ? -22.556 0.294 31.836 1.00 91.50 244 GLN A O 1
ATOM 1892 N N . THR A 1 245 ? -21.424 -1.642 31.831 1.00 91.00 245 THR A N 1
ATOM 1893 C CA . THR A 1 245 ? -20.187 -1.048 31.360 1.00 91.00 245 THR A CA 1
ATOM 1894 C C . THR A 1 245 ? -19.983 -1.389 29.896 1.00 91.00 245 THR A C 1
ATOM 1896 O O . THR A 1 245 ? -19.906 -2.553 29.510 1.00 91.00 245 THR A O 1
ATOM 1899 N N . ILE A 1 246 ? -19.901 -0.360 29.058 1.00 90.56 246 ILE A N 1
ATOM 1900 C CA . ILE A 1 246 ? -19.800 -0.504 27.610 1.00 90.56 246 ILE A CA 1
ATOM 1901 C C . ILE A 1 246 ? -18.573 0.216 27.072 1.00 90.56 246 ILE A C 1
ATOM 1903 O O . ILE A 1 246 ? -18.214 1.301 27.508 1.00 90.56 246 ILE A O 1
ATOM 1907 N N . GLN A 1 247 ? -17.950 -0.361 26.050 1.00 89.25 247 GLN A N 1
ATOM 1908 C CA . GLN A 1 247 ? -16.896 0.327 25.310 1.00 89.25 247 GLN A CA 1
ATOM 1909 C C . GLN A 1 247 ? -17.481 1.038 24.090 1.00 89.25 247 GLN A C 1
ATOM 1911 O O . GLN A 1 247 ? -18.025 0.386 23.186 1.00 89.25 247 GLN A O 1
ATOM 1916 N N . MET A 1 248 ? -17.354 2.361 24.027 1.00 86.56 248 MET A N 1
ATOM 1917 C CA . MET A 1 248 ? -17.752 3.155 22.864 1.00 86.56 248 MET A CA 1
ATOM 1918 C C . MET A 1 248 ? -16.728 4.245 22.553 1.00 86.56 248 MET A C 1
ATOM 1920 O O . MET A 1 248 ? -15.920 4.625 23.390 1.00 86.56 248 MET A O 1
ATOM 1924 N N . ARG A 1 249 ? -16.713 4.714 21.304 1.00 85.75 249 ARG A N 1
ATOM 1925 C CA . ARG A 1 249 ? -15.937 5.904 20.943 1.00 85.75 249 ARG A CA 1
ATOM 1926 C C . ARG A 1 249 ? -16.818 7.110 21.213 1.00 85.75 249 ARG A C 1
ATOM 1928 O O . ARG A 1 249 ? -17.857 7.222 20.561 1.00 85.75 249 ARG A O 1
ATOM 1935 N N . ILE A 1 250 ? -16.407 7.975 22.132 1.00 81.31 250 ILE A N 1
ATOM 1936 C CA . ILE A 1 250 ? -17.130 9.211 22.398 1.00 81.31 250 ILE A CA 1
ATOM 1937 C C . ILE A 1 250 ? -16.810 10.180 21.260 1.00 81.31 250 ILE A C 1
ATOM 1939 O O . ILE A 1 250 ? -15.679 10.616 21.058 1.00 81.31 250 ILE A O 1
ATOM 1943 N N . ARG A 1 251 ? -17.806 10.397 20.407 1.00 83.06 251 ARG A N 1
ATOM 1944 C CA . ARG A 1 251 ? -17.813 11.417 19.360 1.00 83.06 251 ARG A CA 1
ATOM 1945 C C . ARG A 1 251 ? -19.211 12.000 19.349 1.00 83.06 251 ARG A C 1
ATOM 1947 O O . ARG A 1 251 ? -20.167 11.235 19.462 1.00 83.06 251 ARG A O 1
ATOM 1954 N N . LYS A 1 252 ? -19.332 13.310 19.151 1.00 83.19 252 LYS A N 1
ATOM 1955 C CA . LYS A 1 252 ? -20.630 13.983 19.051 1.00 83.19 252 LYS A CA 1
ATOM 1956 C C . LYS A 1 252 ? -21.531 13.267 18.037 1.00 83.19 252 LYS A C 1
ATOM 1958 O O . LYS A 1 252 ? -21.156 13.108 16.874 1.00 83.19 252 LYS A O 1
ATOM 1963 N N . GLY A 1 253 ? -22.681 12.771 18.496 1.00 82.94 253 GLY A N 1
ATOM 1964 C CA . GLY A 1 253 ? -23.643 12.034 17.669 1.00 82.94 253 GLY A CA 1
ATOM 1965 C C . GLY A 1 253 ? -23.337 10.546 17.445 1.00 82.94 253 GLY A C 1
ATOM 1966 O O . GLY A 1 253 ? -24.058 9.890 16.689 1.00 82.94 253 GLY A O 1
ATOM 1967 N N . ALA A 1 254 ? -22.309 9.976 18.086 1.00 85.56 254 ALA A N 1
ATOM 1968 C CA . ALA A 1 254 ? -22.080 8.534 18.070 1.00 85.56 254 ALA A CA 1
ATOM 1969 C C . ALA A 1 254 ? -23.227 7.811 18.787 1.00 85.56 254 ALA A C 1
ATOM 1971 O O . ALA A 1 254 ? -23.557 8.137 19.925 1.00 85.56 254 ALA A O 1
ATOM 1972 N N . LYS A 1 255 ? -23.809 6.812 18.118 1.00 89.50 255 LYS A N 1
ATOM 1973 C CA . LYS A 1 255 ? -24.915 5.998 18.632 1.00 89.50 255 LYS A CA 1
ATOM 1974 C C . LYS A 1 255 ? -24.506 4.531 18.696 1.00 89.50 255 LYS A C 1
ATOM 1976 O O . LYS A 1 255 ? -23.893 4.016 17.757 1.00 89.50 255 LYS A O 1
ATOM 1981 N N . LYS A 1 256 ? -24.846 3.852 19.789 1.00 90.56 256 LYS A N 1
ATOM 1982 C CA . LYS A 1 256 ? -24.598 2.419 19.980 1.00 90.56 256 LYS A CA 1
ATOM 1983 C C . LYS A 1 256 ? -25.829 1.751 20.578 1.00 90.56 256 LYS A C 1
ATOM 1985 O O . LYS A 1 256 ? -26.382 2.238 21.554 1.00 90.56 256 LYS A O 1
ATOM 1990 N N . LEU A 1 257 ? -26.225 0.617 20.010 1.00 91.81 257 LEU A N 1
ATOM 1991 C CA . LEU A 1 257 ? -27.273 -0.227 20.573 1.00 91.81 257 LEU A CA 1
ATOM 1992 C C . LEU A 1 257 ? -26.662 -1.181 21.608 1.00 91.81 257 LEU A C 1
ATOM 1994 O O . LEU A 1 257 ? -25.643 -1.820 21.332 1.00 91.81 257 LEU A O 1
ATOM 1998 N N . VAL A 1 258 ? -27.276 -1.274 22.784 1.00 91.88 258 VAL A N 1
ATOM 1999 C CA . VAL A 1 258 ? -26.842 -2.125 23.899 1.00 91.88 258 VAL A CA 1
ATOM 2000 C C . VAL A 1 258 ? -28.022 -2.980 24.350 1.00 91.88 258 VAL A C 1
ATOM 2002 O O . VAL A 1 258 ? -29.117 -2.456 24.548 1.00 91.88 258 VAL A O 1
ATOM 2005 N N . LYS A 1 259 ? -27.808 -4.293 24.484 1.00 92.25 259 LYS A N 1
ATOM 2006 C CA . LYS A 1 259 ? -28.771 -5.208 25.108 1.00 92.25 259 LYS A CA 1
ATOM 2007 C C . LYS A 1 259 ? -28.482 -5.244 26.604 1.00 92.25 259 LYS A C 1
ATOM 2009 O O . LYS A 1 259 ? -27.325 -5.398 26.982 1.00 92.25 259 LYS A O 1
ATOM 2014 N N . CYS A 1 260 ? -29.514 -5.106 27.425 1.00 91.62 260 CYS A N 1
ATOM 2015 C CA . CYS A 1 260 ? -29.369 -5.231 28.863 1.00 91.62 260 CYS A CA 1
ATOM 2016 C C . CYS A 1 260 ? -29.229 -6.704 29.280 1.00 91.62 260 CYS A C 1
ATOM 2018 O O . CYS A 1 260 ? -30.072 -7.516 28.911 1.00 91.62 260 CYS A O 1
ATOM 2020 N N . ASP A 1 261 ? -28.228 -7.035 30.097 1.00 90.69 261 ASP A N 1
ATOM 2021 C CA . ASP A 1 261 ? -28.025 -8.394 30.623 1.00 90.69 261 ASP A CA 1
ATOM 2022 C C . ASP A 1 261 ? -29.116 -8.827 31.620 1.00 90.69 261 ASP A C 1
ATOM 2024 O O . ASP A 1 261 ? -29.415 -10.011 31.730 1.00 90.69 261 ASP A O 1
ATOM 2028 N N . THR A 1 262 ? -29.735 -7.876 32.331 1.00 91.69 262 THR A N 1
ATOM 2029 C CA . THR A 1 262 ? -30.721 -8.169 33.388 1.00 91.69 262 THR A CA 1
ATOM 2030 C C . THR A 1 262 ? -32.144 -8.310 32.851 1.00 91.69 262 THR A C 1
ATOM 2032 O O . THR A 1 262 ? -32.852 -9.243 33.209 1.00 91.69 262 THR A O 1
ATOM 2035 N N . CYS A 1 263 ? -32.597 -7.358 32.028 1.00 89.00 263 CYS A N 1
ATOM 2036 C CA . CYS A 1 263 ? -33.988 -7.295 31.557 1.00 89.00 263 CYS A CA 1
ATOM 2037 C C . CYS A 1 263 ? -34.144 -7.571 30.060 1.00 89.00 263 CYS A C 1
ATOM 2039 O O . CYS A 1 263 ? -35.240 -7.417 29.533 1.00 89.00 263 CYS A O 1
ATOM 2041 N N . GLU A 1 264 ? -33.055 -7.901 29.363 1.00 88.69 264 GLU A N 1
ATOM 2042 C CA . GLU A 1 264 ? -33.009 -8.196 27.924 1.00 88.69 264 GLU A CA 1
ATOM 2043 C C . GLU A 1 264 ? -33.533 -7.098 26.982 1.00 88.69 264 GLU A C 1
ATOM 2045 O O . GLU A 1 264 ? -33.543 -7.279 25.763 1.00 88.69 264 GLU A O 1
ATOM 2050 N N . THR A 1 265 ? -33.914 -5.933 27.510 1.00 90.44 265 THR A N 1
ATOM 2051 C CA . THR A 1 265 ? -34.368 -4.800 26.704 1.00 90.44 265 THR A CA 1
ATOM 2052 C C . THR A 1 265 ? -33.194 -4.115 26.014 1.00 90.44 265 THR A C 1
ATOM 2054 O O . THR A 1 265 ? -32.057 -4.111 26.497 1.00 90.44 265 THR A O 1
ATOM 2057 N N . TYR A 1 266 ? -33.471 -3.518 24.856 1.00 92.25 266 TYR A N 1
ATOM 2058 C CA . TYR A 1 266 ? -32.477 -2.785 24.085 1.00 92.25 266 TYR A CA 1
ATOM 2059 C C . TYR A 1 266 ? -32.550 -1.294 24.401 1.00 92.25 266 TYR A C 1
ATOM 2061 O O . TYR A 1 266 ? -33.619 -0.682 24.401 1.00 92.25 266 TYR A O 1
ATOM 2069 N N . SER A 1 267 ? -31.391 -0.699 24.658 1.00 91.94 267 SER A N 1
ATOM 2070 C CA . SER A 1 267 ? -31.234 0.738 24.864 1.00 91.94 267 SER A CA 1
ATOM 2071 C C . SER A 1 267 ? -30.254 1.303 23.839 1.00 91.94 267 SER A C 1
ATOM 2073 O O . SER A 1 267 ? -29.245 0.679 23.500 1.00 91.94 267 SER A O 1
ATOM 2075 N N . GLN A 1 268 ? -30.565 2.484 23.322 1.00 92.25 268 GLN A N 1
ATOM 2076 C CA . GLN A 1 268 ? -29.677 3.274 22.492 1.00 92.25 268 GLN A CA 1
ATOM 2077 C C . GLN A 1 268 ? -28.877 4.202 23.395 1.00 92.25 268 GLN A C 1
ATOM 2079 O O . GLN A 1 268 ? -29.429 4.947 24.194 1.00 92.25 268 GLN A O 1
ATOM 2084 N N . VAL A 1 269 ? -27.570 4.181 23.199 1.00 91.44 269 VAL A N 1
ATOM 2085 C CA . VAL A 1 269 ? -26.617 5.039 23.882 1.00 91.44 269 VAL A CA 1
ATOM 2086 C C . VAL A 1 269 ? -26.115 6.077 22.889 1.00 91.44 269 VAL A C 1
ATOM 2088 O O . VAL A 1 269 ? -25.543 5.704 21.860 1.00 91.44 269 VAL A O 1
ATOM 2091 N N . SER A 1 270 ? -26.337 7.357 23.173 1.00 89.94 270 SER A N 1
ATOM 2092 C CA . SER A 1 270 ? -25.883 8.489 22.359 1.00 89.94 270 SER A CA 1
ATOM 2093 C C . SER A 1 270 ? -24.901 9.366 23.125 1.00 89.94 270 SER A C 1
ATOM 2095 O O . SER A 1 270 ? -25.206 9.814 24.222 1.00 89.94 270 SER A O 1
ATOM 2097 N N . ALA A 1 271 ? -23.746 9.651 22.524 1.00 87.56 271 ALA A N 1
ATOM 2098 C CA . ALA A 1 271 ? -22.803 10.638 23.052 1.00 87.56 271 ALA A CA 1
ATOM 2099 C C . ALA A 1 271 ? -23.264 12.062 22.690 1.00 87.56 271 ALA A C 1
ATOM 2101 O O . ALA A 1 271 ? -23.366 12.387 21.497 1.00 87.56 271 ALA A O 1
ATOM 2102 N N . LEU A 1 272 ? -23.551 12.876 23.711 1.00 79.44 272 LEU A N 1
ATOM 2103 C CA . LEU A 1 272 ? -23.958 14.278 23.577 1.00 79.44 272 LEU A CA 1
ATOM 2104 C C . LEU A 1 272 ? -22.726 15.181 23.413 1.00 79.44 272 LEU A C 1
ATOM 2106 O O . LEU A 1 272 ? -22.618 15.845 22.383 1.00 79.44 272 LEU A O 1
ATOM 2110 N N . ASP A 1 273 ? -21.775 15.101 24.352 1.00 77.00 273 ASP A N 1
ATOM 2111 C CA . ASP A 1 273 ? -20.498 15.839 24.373 1.00 77.00 273 ASP A CA 1
ATOM 2112 C C . ASP A 1 273 ? -19.334 14.937 24.860 1.00 77.00 273 ASP A C 1
ATOM 2114 O O . ASP A 1 273 ? -19.456 13.712 24.795 1.00 77.00 273 ASP A O 1
ATOM 2118 N N . SER A 1 274 ? -18.173 15.497 25.244 1.00 67.38 274 SER A N 1
ATOM 2119 C CA . SER A 1 274 ? -16.926 14.739 25.490 1.00 67.38 274 SER A CA 1
ATOM 2120 C C . SER A 1 274 ? -17.025 13.672 26.580 1.00 67.38 274 SER A C 1
ATOM 2122 O O . SER A 1 274 ? -16.278 12.702 26.497 1.00 67.38 274 SER A O 1
ATOM 2124 N N . ASP A 1 275 ? -17.959 13.813 27.525 1.00 73.50 275 ASP A N 1
ATOM 2125 C CA . ASP A 1 275 ? -18.136 12.873 28.642 1.00 73.50 275 ASP A CA 1
ATOM 2126 C C . ASP A 1 275 ? -19.605 12.522 28.948 1.00 73.50 275 ASP A C 1
ATOM 2128 O O . ASP A 1 275 ? -19.869 11.555 29.665 1.00 73.50 275 ASP A O 1
ATOM 2132 N N . ASP A 1 276 ? -20.571 13.237 28.360 1.00 82.75 276 ASP A N 1
ATOM 2133 C CA . ASP A 1 276 ? -21.993 13.018 28.626 1.00 82.75 276 ASP A CA 1
ATOM 2134 C C . ASP A 1 276 ? -22.637 12.042 27.641 1.00 82.75 276 ASP A C 1
ATOM 2136 O O . ASP A 1 276 ? -22.524 12.151 26.410 1.00 82.75 276 ASP A O 1
ATOM 2140 N N . VAL A 1 277 ? -23.372 11.088 28.209 1.00 87.62 277 VAL A N 1
ATOM 2141 C CA . VAL A 1 277 ? -24.017 10.005 27.478 1.00 87.62 277 VAL A CA 1
ATOM 2142 C C . VAL A 1 277 ? -25.487 9.909 27.856 1.00 87.62 277 VAL A C 1
ATOM 2144 O O . VAL A 1 277 ? -25.834 9.756 29.023 1.00 87.62 277 VAL A O 1
ATOM 2147 N N . ASP A 1 278 ? -26.343 9.946 26.841 1.00 90.62 278 ASP A N 1
ATOM 2148 C CA . ASP A 1 278 ? -27.783 9.769 26.977 1.00 90.62 278 ASP A CA 1
ATOM 2149 C C . ASP A 1 278 ? -28.194 8.339 26.617 1.00 90.62 278 ASP A C 1
ATOM 2151 O O . ASP A 1 278 ? -27.667 7.741 25.670 1.00 90.62 278 ASP A O 1
ATOM 2155 N N . VAL A 1 279 ? -29.140 7.790 27.376 1.00 90.94 279 VAL A N 1
ATOM 2156 C CA . VAL A 1 279 ? -29.624 6.416 27.231 1.00 90.94 279 VAL A CA 1
ATOM 2157 C C . VAL A 1 279 ? -31.125 6.449 26.994 1.00 90.94 279 VAL A C 1
ATOM 2159 O O . VAL A 1 279 ? -31.911 6.729 27.894 1.00 90.94 279 VAL A O 1
ATOM 2162 N N . THR A 1 280 ? -31.533 6.099 25.779 1.00 91.44 280 THR A N 1
ATOM 2163 C CA . THR A 1 280 ? -32.937 6.067 25.361 1.00 91.44 280 THR A CA 1
ATOM 2164 C C . THR A 1 280 ? -33.392 4.635 25.117 1.00 91.44 280 THR A C 1
ATOM 2166 O O . THR A 1 280 ? -32.665 3.815 24.553 1.00 91.44 280 THR A O 1
ATOM 2169 N N . GLN A 1 281 ? -34.606 4.296 25.550 1.00 90.25 281 GLN A N 1
ATOM 2170 C CA . GLN A 1 281 ? -35.174 2.974 25.293 1.00 90.25 281 GLN A CA 1
ATOM 2171 C C . GLN A 1 281 ? -35.576 2.847 23.819 1.00 90.25 281 GLN A C 1
ATOM 2173 O O . GLN A 1 281 ? -36.227 3.732 23.266 1.00 90.25 281 GLN A O 1
ATOM 2178 N N . VAL A 1 282 ? -35.211 1.727 23.190 1.00 92.06 282 VAL A N 1
ATOM 2179 C CA . VAL A 1 282 ? -35.578 1.440 21.798 1.00 92.06 282 VAL A CA 1
ATOM 2180 C C . VAL A 1 282 ? -36.810 0.533 21.785 1.00 92.06 282 VAL A C 1
ATOM 2182 O O . VAL A 1 282 ? -36.778 -0.525 22.418 1.00 92.06 282 VAL A O 1
ATOM 2185 N N . PRO A 1 283 ? -37.895 0.902 21.079 1.00 91.56 283 PRO A N 1
ATOM 2186 C CA . PRO A 1 283 ? -39.060 0.037 20.955 1.00 91.56 283 PRO A CA 1
ATOM 2187 C C . PRO A 1 283 ? -38.743 -1.195 20.097 1.00 91.56 283 PRO A C 1
ATOM 2189 O O . PRO A 1 283 ? -37.875 -1.164 19.220 1.00 91.56 283 PRO A O 1
ATOM 2192 N N . MET A 1 284 ? -39.463 -2.287 20.338 1.00 91.44 284 MET A N 1
ATOM 2193 C CA . MET A 1 284 ? -39.388 -3.485 19.503 1.00 91.44 284 MET A CA 1
ATOM 2194 C C . MET A 1 284 ? -40.273 -3.324 18.264 1.00 91.44 284 MET A C 1
ATOM 2196 O O . MET A 1 284 ? -41.347 -2.730 18.325 1.00 91.44 284 MET A O 1
ATOM 2200 N N . TYR A 1 285 ? -39.815 -3.865 17.144 1.00 91.12 285 TYR A N 1
ATOM 2201 C CA . TYR A 1 285 ? -40.533 -3.958 15.882 1.00 91.12 285 TYR A CA 1
ATOM 2202 C C . TYR A 1 285 ? -40.811 -5.433 15.584 1.00 91.12 285 TYR A C 1
ATOM 2204 O O . TYR A 1 285 ? -39.898 -6.260 15.623 1.00 91.12 285 TYR A O 1
ATOM 2212 N N . GLU A 1 286 ? -42.066 -5.760 15.291 1.00 94.00 286 GLU A N 1
ATOM 2213 C CA . GLU A 1 286 ? -42.461 -7.104 14.876 1.00 94.00 286 GLU A CA 1
ATOM 2214 C C . GLU A 1 286 ? -42.213 -7.264 13.373 1.00 94.00 286 GLU A C 1
ATOM 2216 O O . GLU A 1 286 ? -42.785 -6.553 12.548 1.00 94.00 286 GLU A O 1
ATOM 2221 N N . PHE A 1 287 ? -41.323 -8.187 13.020 1.00 93.19 287 PHE A N 1
ATOM 2222 C CA . PHE A 1 287 ? -41.048 -8.562 11.644 1.00 93.19 287 PHE A CA 1
ATOM 2223 C C . PHE A 1 287 ? -41.878 -9.786 11.264 1.00 93.19 287 PHE A C 1
ATOM 2225 O O . PHE A 1 287 ? -41.830 -10.803 11.956 1.00 93.19 287 PHE A O 1
ATOM 2232 N N . VAL A 1 288 ? -42.563 -9.701 10.124 1.00 94.62 288 VAL A N 1
ATOM 2233 C CA . VAL A 1 288 ? -43.256 -10.824 9.485 1.00 94.62 288 VAL A CA 1
ATOM 2234 C C . VAL A 1 288 ? -42.685 -10.993 8.081 1.00 94.62 288 VAL A C 1
ATOM 2236 O O . VAL A 1 288 ? -42.740 -10.070 7.270 1.00 94.62 288 VAL A O 1
ATOM 2239 N N . GLY A 1 289 ? -42.121 -12.160 7.784 1.00 93.31 289 GLY A N 1
ATOM 2240 C CA . GLY A 1 289 ? -41.562 -12.450 6.464 1.00 93.31 289 GLY A CA 1
ATOM 2241 C C . GLY A 1 289 ? -41.330 -13.936 6.232 1.00 93.31 289 GLY A C 1
ATOM 2242 O O . GLY A 1 289 ? -41.439 -14.739 7.148 1.00 93.31 289 GLY A O 1
ATOM 2243 N N . ASN A 1 290 ? -40.996 -14.320 5.002 1.00 94.88 290 ASN A N 1
ATOM 2244 C CA . ASN A 1 290 ? -40.875 -15.733 4.634 1.00 94.88 290 ASN A CA 1
ATOM 2245 C C . ASN A 1 290 ? -39.428 -16.224 4.716 1.00 94.88 290 ASN A C 1
ATOM 2247 O O . ASN A 1 290 ? -38.492 -15.528 4.316 1.00 94.88 290 ASN A O 1
ATOM 2251 N N . CYS A 1 291 ? -39.243 -17.460 5.180 1.00 89.44 291 CYS A N 1
ATOM 2252 C CA . CYS A 1 291 ? -37.948 -18.128 5.167 1.00 89.44 291 CYS A CA 1
ATOM 2253 C C . CYS A 1 291 ? -37.418 -18.260 3.727 1.00 89.44 291 CYS A C 1
ATOM 2255 O O . CYS A 1 291 ? -38.113 -18.824 2.881 1.00 89.44 291 CYS A O 1
ATOM 2257 N N . PRO A 1 292 ? -36.169 -17.855 3.434 1.00 90.25 292 PRO A N 1
ATOM 2258 C CA . PRO A 1 292 ? -35.599 -17.985 2.091 1.00 90.25 292 PRO A CA 1
ATOM 2259 C C . PRO A 1 292 ? -35.343 -19.440 1.660 1.00 90.25 292 PRO A C 1
ATOM 2261 O O . PRO A 1 292 ? -35.033 -19.672 0.497 1.00 90.25 292 PRO A O 1
ATOM 2264 N N . VAL A 1 293 ? -35.427 -20.411 2.580 1.00 89.50 293 VAL A N 1
ATOM 2265 C CA . VAL A 1 293 ? -35.159 -21.835 2.304 1.00 89.50 293 VAL A CA 1
ATOM 2266 C C . VAL A 1 293 ? -36.449 -22.632 2.127 1.00 89.50 293 VAL A C 1
ATOM 2268 O O . VAL A 1 293 ? -36.596 -23.340 1.140 1.00 89.50 293 VAL A O 1
ATOM 2271 N N . CYS A 1 294 ? -37.380 -22.533 3.078 1.00 88.12 294 CYS A N 1
ATOM 2272 C CA . CYS A 1 294 ? -38.590 -23.362 3.106 1.00 88.12 294 CYS A CA 1
ATOM 2273 C C . CYS A 1 294 ? -39.892 -22.572 2.922 1.00 88.12 294 CYS A C 1
ATOM 2275 O O . CYS A 1 294 ? -40.963 -23.165 2.995 1.00 88.12 294 CYS A O 1
ATOM 2277 N N . ILE A 1 295 ? -39.816 -21.252 2.702 1.00 91.88 295 ILE A N 1
ATOM 2278 C CA . ILE A 1 295 ? -40.956 -20.359 2.415 1.00 91.88 295 ILE A CA 1
ATOM 2279 C C . ILE A 1 295 ? -41.937 -20.196 3.596 1.00 91.88 295 ILE A C 1
ATOM 2281 O O . ILE A 1 295 ? -42.819 -19.347 3.540 1.00 91.88 295 ILE A O 1
ATOM 2285 N N . SER A 1 296 ? -41.758 -20.919 4.708 1.00 91.50 296 SER A N 1
ATOM 2286 C CA . SER A 1 296 ? -42.598 -20.757 5.898 1.00 91.50 296 SER A CA 1
ATOM 2287 C C . SER A 1 296 ? -42.529 -19.331 6.445 1.00 91.50 296 SER A C 1
ATOM 2289 O O . SER A 1 296 ? -41.445 -18.740 6.501 1.00 91.50 296 SER A O 1
ATOM 2291 N N . GLU A 1 297 ? -43.667 -18.814 6.896 1.00 94.56 297 GLU A N 1
ATOM 2292 C CA . GLU A 1 297 ? -43.758 -17.522 7.573 1.00 94.56 297 GLU A CA 1
ATOM 2293 C C . GLU A 1 297 ? -42.948 -17.543 8.881 1.00 94.56 297 GLU A C 1
ATOM 2295 O O . GLU A 1 297 ? -42.992 -18.504 9.651 1.00 94.56 297 GLU A O 1
ATOM 2300 N N . ILE A 1 298 ? -42.175 -16.487 9.111 1.00 94.62 298 ILE A N 1
ATOM 2301 C CA . ILE A 1 298 ? -41.355 -16.252 10.296 1.00 94.62 298 ILE A CA 1
ATOM 2302 C C . ILE A 1 298 ? -41.834 -14.953 10.931 1.00 94.62 298 ILE A C 1
ATOM 2304 O O . ILE A 1 298 ? -41.908 -13.920 10.261 1.00 94.62 298 ILE A O 1
ATOM 2308 N N . ARG A 1 299 ? -42.114 -15.021 12.235 1.00 94.94 299 ARG A N 1
ATOM 2309 C CA . ARG A 1 299 ? -42.462 -13.875 13.075 1.00 94.94 299 ARG A CA 1
ATOM 2310 C C . ARG A 1 299 ? -41.407 -13.715 14.151 1.00 94.94 299 ARG A C 1
ATOM 2312 O O . ARG A 1 299 ? -41.220 -14.62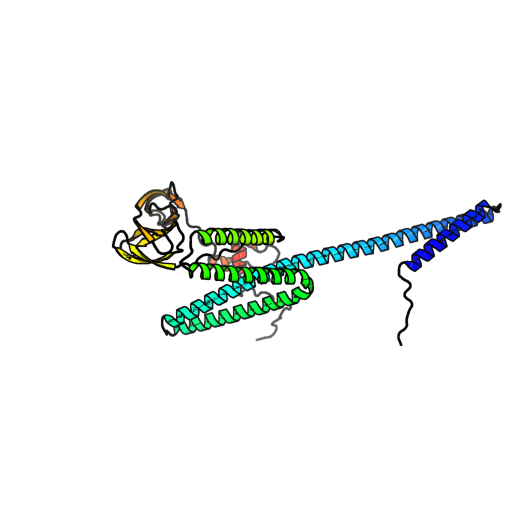5 14.950 1.00 94.94 299 ARG A O 1
ATOM 2319 N N . GLU A 1 300 ? -40.709 -12.588 14.141 1.00 94.81 300 GLU A N 1
ATOM 2320 C CA . GLU A 1 300 ? -39.613 -12.312 15.073 1.00 94.81 300 GLU A CA 1
ATOM 2321 C C . GLU A 1 300 ? -39.618 -10.854 15.526 1.00 94.81 300 GLU A C 1
ATOM 2323 O O . GLU A 1 300 ? -40.010 -9.959 14.776 1.00 94.81 300 GLU A O 1
ATOM 2328 N N . GLN A 1 301 ? -39.148 -10.601 16.748 1.00 92.62 301 GLN A N 1
ATOM 2329 C CA . GLN A 1 301 ? -39.045 -9.247 17.294 1.00 92.62 301 GLN A CA 1
ATOM 2330 C C . GLN A 1 301 ? -37.616 -8.719 17.157 1.00 92.62 301 GLN A C 1
ATOM 2332 O O . GLN A 1 301 ? -36.668 -9.315 17.663 1.00 92.62 301 GLN A O 1
ATOM 2337 N N . ILE A 1 302 ? -37.456 -7.573 16.494 1.00 93.50 302 ILE A N 1
ATOM 2338 C CA . ILE A 1 302 ? -36.167 -6.899 16.299 1.00 93.50 302 ILE A CA 1
ATOM 2339 C C . ILE A 1 302 ? -36.237 -5.462 16.832 1.00 93.50 302 ILE A C 1
ATOM 2341 O O . ILE A 1 302 ? -37.258 -4.801 16.655 1.00 93.50 302 ILE A O 1
ATOM 2345 N N . PRO A 1 303 ? -35.181 -4.917 17.459 1.00 92.62 303 PRO A N 1
ATOM 2346 C CA . PRO A 1 303 ? -35.183 -3.520 17.887 1.00 92.62 303 PRO A CA 1
ATOM 2347 C C . PRO A 1 303 ? -35.401 -2.571 16.704 1.00 92.62 303 PRO A C 1
ATOM 2349 O O . PRO A 1 303 ? -34.793 -2.746 15.643 1.00 92.62 303 PRO A O 1
ATOM 2352 N N . ALA A 1 304 ? -36.213 -1.528 16.896 1.00 90.94 304 ALA A N 1
ATOM 2353 C CA . ALA A 1 304 ? -36.478 -0.480 15.910 1.00 90.94 304 ALA A CA 1
ATOM 2354 C C . ALA A 1 304 ? -35.281 0.485 15.746 1.00 90.94 304 ALA A C 1
ATOM 2356 O O . ALA A 1 304 ? -35.412 1.703 15.828 1.00 90.94 304 ALA A O 1
ATOM 2357 N N . TYR A 1 305 ? -34.087 -0.068 15.528 1.00 90.88 305 TYR A N 1
ATOM 2358 C CA . TYR A 1 305 ? -32.833 0.655 15.371 1.00 90.88 305 TYR A CA 1
ATOM 2359 C C . TYR A 1 305 ? -32.181 0.278 14.039 1.00 90.88 305 TYR A C 1
ATOM 2361 O O . TYR A 1 305 ? -31.956 -0.898 13.749 1.00 90.88 305 TYR A O 1
ATOM 2369 N N . ALA A 1 306 ? -31.860 1.276 13.215 1.00 88.50 306 ALA A N 1
ATOM 2370 C CA . ALA A 1 306 ? -31.219 1.042 11.926 1.00 88.50 306 ALA A CA 1
ATOM 2371 C C . ALA A 1 306 ? -29.828 0.411 12.121 1.00 88.50 306 ALA A C 1
ATOM 2373 O O . ALA A 1 306 ? -28.956 0.971 12.783 1.00 88.50 306 ALA A O 1
ATOM 2374 N N . GLY A 1 307 ? -29.621 -0.765 11.533 1.00 87.75 307 GLY A N 1
ATOM 2375 C CA . GLY A 1 307 ? -28.423 -1.584 11.704 1.00 87.75 307 GLY A CA 1
ATOM 2376 C C . GLY A 1 307 ? -28.513 -2.621 12.828 1.00 87.75 307 GLY A C 1
ATOM 2377 O O . GLY A 1 307 ? -27.541 -3.346 13.034 1.00 87.75 307 GLY A O 1
ATOM 2378 N N . ALA A 1 308 ? -29.644 -2.732 13.539 1.00 90.06 308 ALA A N 1
ATOM 2379 C CA . ALA A 1 308 ? -29.876 -3.847 14.456 1.00 90.06 308 ALA A CA 1
ATOM 2380 C C . ALA A 1 308 ? -29.852 -5.179 13.691 1.00 90.06 308 ALA A C 1
ATOM 2382 O O . ALA A 1 308 ? -30.367 -5.272 12.574 1.00 90.06 308 ALA A O 1
ATOM 2383 N N . MET A 1 309 ? -29.243 -6.201 14.290 1.00 91.56 309 MET A N 1
ATOM 2384 C CA . MET A 1 309 ? -29.143 -7.543 13.722 1.00 91.56 309 MET A CA 1
ATOM 2385 C C . MET A 1 309 ? -29.448 -8.584 14.795 1.00 91.56 309 MET A C 1
ATOM 2387 O O . MET A 1 309 ? -28.904 -8.505 15.896 1.00 91.56 309 MET A O 1
ATOM 2391 N N . ILE A 1 310 ? -30.275 -9.568 14.453 1.00 92.25 310 ILE A N 1
ATOM 2392 C CA . ILE A 1 310 ? -30.541 -10.758 15.265 1.00 92.25 310 ILE A CA 1
ATOM 2393 C C . ILE A 1 310 ? -30.399 -12.005 14.390 1.00 92.25 310 ILE A C 1
ATOM 2395 O O . ILE A 1 310 ? -30.542 -11.934 13.166 1.00 92.25 310 ILE A O 1
ATOM 2399 N N . THR A 1 311 ? -30.094 -13.148 15.000 1.00 93.25 311 THR A N 1
ATOM 2400 C CA . THR A 1 311 ? -29.921 -14.419 14.280 1.00 93.25 311 THR A CA 1
ATOM 2401 C C . THR A 1 311 ? -30.976 -15.447 14.690 1.00 93.25 311 THR A C 1
ATOM 2403 O O . THR A 1 311 ? -30.674 -16.307 15.523 1.00 93.25 311 THR A O 1
ATOM 2406 N N . PRO A 1 312 ? -32.209 -15.358 14.160 1.00 93.38 312 PRO A N 1
ATOM 2407 C CA . PRO A 1 312 ? -33.266 -16.301 14.491 1.00 93.38 312 PRO A CA 1
ATOM 2408 C C . PRO A 1 312 ? -33.033 -17.650 13.804 1.00 93.38 312 PRO A C 1
ATOM 2410 O O . PRO A 1 312 ? -32.275 -17.765 12.835 1.00 93.38 312 PRO A O 1
ATOM 2413 N N . THR A 1 313 ? -33.710 -18.681 14.296 1.00 93.38 313 THR A N 1
ATOM 2414 C CA . THR A 1 313 ? -33.730 -20.014 13.674 1.00 93.38 313 THR A CA 1
ATOM 2415 C C . THR A 1 313 ? -35.107 -20.258 13.083 1.00 93.38 313 THR A C 1
ATOM 2417 O O . THR A 1 313 ? -36.113 -19.955 13.715 1.00 93.38 313 THR A O 1
ATOM 2420 N N . CYS A 1 314 ? -35.168 -20.755 11.847 1.00 90.50 314 CYS A N 1
ATOM 2421 C CA . CYS A 1 314 ? -36.453 -21.052 11.223 1.00 90.50 314 CYS A CA 1
ATOM 2422 C C . CYS A 1 314 ? -37.133 -22.226 11.953 1.00 90.50 314 CYS A C 1
ATOM 2424 O O . CYS A 1 314 ? -36.508 -23.278 12.065 1.00 90.50 314 CYS A O 1
ATOM 2426 N N . PRO A 1 315 ? -38.405 -22.111 12.375 1.00 91.44 315 PRO A N 1
ATOM 2427 C CA . PRO A 1 315 ? -39.090 -23.185 13.099 1.00 91.44 315 PRO A CA 1
ATOM 2428 C C . PRO A 1 315 ? -39.375 -24.423 12.234 1.00 91.44 315 PRO A C 1
ATOM 2430 O O . PRO A 1 315 ? -39.562 -25.506 12.770 1.00 91.44 315 PRO A O 1
ATOM 2433 N N . ASN A 1 316 ? -39.419 -24.274 10.904 1.00 92.81 316 ASN A N 1
ATOM 2434 C CA . ASN A 1 316 ? -39.764 -25.365 9.989 1.00 92.81 316 ASN A CA 1
ATOM 2435 C C . ASN A 1 316 ? -38.538 -26.104 9.422 1.00 92.81 316 ASN A C 1
ATOM 2437 O O . ASN A 1 316 ? -38.585 -27.311 9.227 1.00 92.81 316 ASN A O 1
ATOM 2441 N N . CYS A 1 317 ? -37.445 -25.394 9.113 1.00 86.88 317 CYS A N 1
ATOM 2442 C CA . CYS A 1 317 ? -36.244 -26.004 8.517 1.00 86.88 317 CYS A CA 1
ATOM 2443 C C . CYS A 1 317 ? -34.980 -25.895 9.378 1.00 86.88 317 CYS A C 1
ATOM 2445 O O . CYS A 1 317 ? -33.910 -26.275 8.912 1.00 86.88 317 CYS A O 1
ATOM 2447 N N . GLU A 1 318 ? -35.080 -25.324 10.583 1.00 89.69 318 GLU A N 1
ATOM 2448 C CA . GLU A 1 318 ? -33.988 -25.160 11.559 1.00 89.69 318 GLU A CA 1
ATOM 2449 C C . GLU A 1 318 ? -32.766 -24.364 11.058 1.00 89.69 318 GLU A C 1
ATOM 2451 O O . GLU A 1 318 ? -31.753 -24.227 11.747 1.00 89.69 318 GLU A O 1
ATOM 2456 N N . VAL A 1 319 ? -32.848 -23.764 9.867 1.00 88.69 319 VAL A N 1
ATOM 2457 C CA . VAL A 1 319 ? -31.765 -22.952 9.309 1.00 88.69 319 VAL A CA 1
ATOM 2458 C C . VAL A 1 319 ? -31.607 -21.675 10.134 1.00 88.69 319 VAL A C 1
ATOM 2460 O O . VAL A 1 319 ? -32.575 -20.955 10.387 1.00 88.69 319 VAL A O 1
ATOM 2463 N N . ARG A 1 320 ? -30.363 -21.370 10.525 1.00 92.38 320 ARG A N 1
ATOM 2464 C CA . ARG A 1 320 ? -29.996 -20.081 11.127 1.00 92.38 320 ARG A CA 1
ATOM 2465 C C . ARG A 1 320 ? -30.103 -18.984 10.082 1.00 92.38 320 ARG A C 1
ATOM 2467 O O . ARG A 1 320 ? -29.490 -19.068 9.020 1.00 92.38 320 ARG A O 1
ATOM 2474 N N . LEU A 1 321 ? -30.842 -17.940 10.405 1.00 92.62 321 LEU A N 1
ATOM 2475 C CA . LEU A 1 321 ? -31.070 -16.787 9.553 1.00 92.62 321 LEU A CA 1
ATOM 2476 C C . LEU A 1 321 ? -30.443 -15.554 10.205 1.00 92.62 321 LEU A C 1
ATOM 2478 O O . LEU A 1 321 ? -30.099 -15.557 11.381 1.00 92.62 321 LEU A O 1
ATOM 2482 N N . LEU A 1 322 ? -30.246 -14.505 9.420 1.00 93.56 322 LEU A N 1
ATOM 2483 C CA . LEU A 1 322 ? -29.783 -13.197 9.853 1.00 93.56 322 LEU A CA 1
ATOM 2484 C C . LEU A 1 322 ? -30.872 -12.194 9.493 1.00 93.56 322 LEU A C 1
ATOM 2486 O O . LEU A 1 322 ? -31.089 -11.912 8.312 1.00 93.56 322 LEU A O 1
ATOM 2490 N N . LEU A 1 323 ? -31.547 -11.664 10.505 1.00 93.38 323 LEU A N 1
ATOM 2491 C CA . LEU A 1 323 ? -32.516 -10.591 10.354 1.00 93.38 323 LEU A CA 1
ATOM 2492 C C . LEU A 1 323 ? -31.826 -9.264 10.675 1.00 93.38 323 LEU A C 1
ATOM 2494 O O . LEU A 1 323 ? -31.279 -9.093 11.761 1.00 93.38 323 LEU A O 1
ATOM 2498 N N . SER A 1 324 ? -31.835 -8.332 9.724 1.00 93.06 324 SER A N 1
ATOM 2499 C CA . SER A 1 324 ? -31.216 -7.008 9.861 1.00 93.06 324 SER A CA 1
ATOM 2500 C C . SER A 1 324 ? -32.230 -5.894 9.613 1.00 93.06 324 SER A C 1
ATOM 2502 O O . SER A 1 324 ? -32.913 -5.919 8.588 1.00 93.06 324 SER A O 1
ATOM 2504 N N . LYS A 1 325 ? -32.309 -4.899 10.500 1.00 92.25 325 LYS A N 1
ATOM 2505 C CA . LYS A 1 325 ? -33.183 -3.727 10.341 1.00 92.25 325 LYS A CA 1
ATOM 2506 C C . LYS A 1 325 ? -32.466 -2.637 9.542 1.00 92.25 325 LYS A C 1
ATOM 2508 O O . LYS A 1 325 ? -31.406 -2.164 9.945 1.00 92.25 325 LYS A O 1
ATOM 2513 N N . THR A 1 326 ? -33.029 -2.209 8.418 1.00 90.06 326 THR A N 1
ATOM 2514 C CA . THR A 1 326 ? -32.621 -0.988 7.703 1.00 90.06 326 THR A CA 1
ATOM 2515 C C . THR A 1 326 ? -33.452 0.206 8.188 1.00 90.06 326 THR A C 1
ATOM 2517 O O . THR A 1 326 ? -34.341 0.054 9.026 1.00 90.06 326 THR A O 1
ATOM 2520 N N . ALA A 1 327 ? -33.172 1.419 7.700 1.00 86.56 327 ALA A N 1
ATOM 2521 C CA . ALA A 1 327 ? -33.927 2.611 8.101 1.00 86.56 327 ALA A CA 1
ATOM 2522 C C . ALA A 1 327 ? -35.441 2.461 7.851 1.00 86.56 327 ALA A C 1
ATOM 2524 O O . ALA A 1 327 ? -36.242 2.854 8.691 1.00 86.56 327 ALA A O 1
ATOM 2525 N N . THR A 1 328 ? -35.826 1.832 6.740 1.00 85.06 328 THR A N 1
ATOM 2526 C CA . THR A 1 328 ? -37.226 1.708 6.314 1.00 85.06 328 THR A CA 1
ATOM 2527 C C . THR A 1 328 ? -37.823 0.331 6.587 1.00 85.06 328 THR A C 1
ATOM 2529 O O . THR A 1 328 ? -38.974 0.254 6.992 1.00 85.06 328 THR A O 1
ATOM 2532 N N . ASP A 1 329 ? -37.048 -0.749 6.467 1.00 89.94 329 ASP A N 1
ATOM 2533 C CA . ASP A 1 329 ? -37.584 -2.119 6.457 1.00 89.94 329 ASP A CA 1
ATOM 2534 C C . ASP A 1 329 ? -36.702 -3.093 7.264 1.00 89.94 329 ASP A C 1
ATOM 2536 O O . ASP A 1 329 ? -35.716 -2.671 7.872 1.00 89.94 329 ASP A O 1
ATOM 2540 N N . ALA A 1 330 ? -37.051 -4.373 7.334 1.00 90.12 330 ALA A N 1
ATOM 2541 C CA . ALA A 1 330 ? -36.207 -5.439 7.859 1.00 90.12 330 ALA A CA 1
ATOM 2542 C C . ALA A 1 330 ? -35.948 -6.492 6.772 1.00 90.12 330 ALA A C 1
ATOM 2544 O O . ALA A 1 330 ? -36.826 -6.874 6.012 1.00 90.12 330 ALA A O 1
ATOM 2545 N N . ASN A 1 331 ? -34.703 -6.953 6.682 1.00 90.81 331 ASN A N 1
ATOM 2546 C CA . ASN A 1 331 ? -34.263 -7.913 5.677 1.00 90.81 33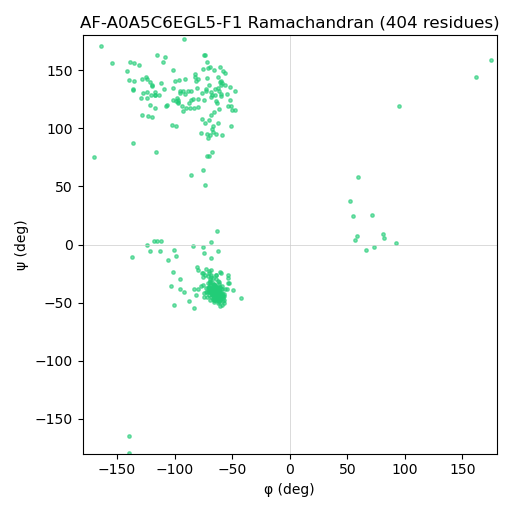1 ASN A CA 1
ATOM 2547 C C . ASN A 1 331 ? -33.808 -9.206 6.342 1.00 90.81 331 ASN A C 1
ATOM 2549 O O . ASN A 1 331 ? -32.931 -9.173 7.208 1.00 90.81 331 ASN A O 1
ATOM 2553 N N . LEU A 1 332 ? -34.338 -10.330 5.866 1.00 90.69 332 LEU A N 1
ATOM 2554 C CA . LEU A 1 332 ? -33.977 -11.675 6.295 1.00 90.69 332 LEU A CA 1
ATOM 2555 C C . LEU A 1 332 ? -33.032 -12.316 5.267 1.00 90.69 332 LEU A C 1
ATOM 2557 O O . LEU A 1 332 ? -33.344 -12.386 4.079 1.00 90.69 332 LEU A O 1
ATOM 2561 N N . LYS A 1 333 ? -31.851 -12.764 5.702 1.00 90.69 333 LYS A N 1
ATOM 2562 C CA . LYS A 1 333 ? -30.823 -13.376 4.841 1.00 90.69 333 LYS A CA 1
ATOM 2563 C C . LYS A 1 333 ? -30.248 -14.629 5.487 1.00 90.69 333 LYS A C 1
ATOM 2565 O O . LYS A 1 333 ? -30.234 -14.751 6.703 1.00 90.69 333 LYS A O 1
ATOM 2570 N N . ILE A 1 334 ? -29.704 -15.539 4.685 1.00 86.62 334 ILE A N 1
ATOM 2571 C CA . ILE A 1 334 ? -28.911 -16.660 5.207 1.00 86.62 334 ILE A CA 1
ATOM 2572 C C . ILE A 1 334 ? -27.502 -16.123 5.522 1.00 86.62 334 ILE A C 1
ATOM 2574 O O . ILE A 1 334 ? -26.881 -15.519 4.635 1.00 86.62 334 ILE A O 1
ATOM 2578 N N . PRO A 1 335 ? -26.978 -16.288 6.752 1.00 82.69 335 PRO A N 1
ATOM 2579 C CA . PRO A 1 335 ? -25.617 -15.894 7.075 1.00 82.69 335 PRO A CA 1
ATOM 2580 C C . PRO A 1 335 ? -24.662 -16.669 6.167 1.00 82.69 335 PRO A C 1
ATOM 2582 O O . PRO A 1 335 ? -24.730 -17.892 6.057 1.00 82.69 335 PRO A O 1
ATOM 2585 N N . ARG A 1 336 ? -23.767 -15.955 5.479 1.00 74.12 336 ARG A N 1
ATOM 2586 C CA . ARG A 1 336 ? -22.730 -16.609 4.678 1.00 74.12 336 ARG A CA 1
ATOM 2587 C C . ARG A 1 336 ? -21.876 -17.444 5.628 1.00 74.12 336 ARG A C 1
ATOM 2589 O O . ARG A 1 336 ? -21.229 -16.875 6.507 1.00 74.12 336 ARG A O 1
ATOM 2596 N N . ALA A 1 337 ? -21.869 -18.765 5.453 1.00 57.75 337 ALA A N 1
ATOM 2597 C CA . ALA A 1 337 ? -20.938 -19.629 6.166 1.00 57.75 337 ALA A CA 1
ATOM 2598 C C . ALA A 1 337 ? -19.512 -19.085 5.979 1.00 57.75 337 ALA A C 1
ATOM 2600 O O . ALA A 1 337 ? -19.134 -18.689 4.866 1.00 57.75 337 ALA A O 1
ATOM 2601 N N . LYS A 1 338 ? -18.723 -19.034 7.062 1.00 52.44 338 LYS A N 1
ATOM 2602 C CA . LYS A 1 338 ? -17.280 -18.789 6.953 1.00 52.44 338 LYS A CA 1
ATOM 2603 C C . LYS A 1 338 ? -16.744 -19.830 5.971 1.00 52.44 338 LYS A C 1
ATOM 2605 O O . LYS A 1 338 ? -16.888 -21.023 6.201 1.00 52.44 338 LYS A O 1
ATOM 2610 N N . ARG A 1 339 ? -16.172 -19.382 4.852 1.00 52.53 339 ARG A N 1
ATOM 2611 C CA . ARG A 1 339 ? -15.773 -20.205 3.692 1.00 52.53 339 ARG A CA 1
ATOM 2612 C C . ARG A 1 339 ? -14.678 -21.258 3.973 1.00 52.53 339 ARG A C 1
ATOM 2614 O O . ARG A 1 339 ? -14.142 -21.815 3.015 1.00 52.53 339 ARG A O 1
ATOM 2621 N N . ASN A 1 340 ? -14.331 -21.531 5.230 1.00 54.00 340 ASN A N 1
ATOM 2622 C CA . ASN A 1 340 ? -13.009 -22.036 5.601 1.00 54.00 340 ASN A CA 1
ATOM 2623 C C . ASN A 1 340 ? -12.958 -23.471 6.136 1.00 54.00 340 ASN A C 1
ATOM 2625 O O . ASN A 1 340 ? -11.857 -23.973 6.308 1.00 54.00 340 ASN A O 1
ATOM 2629 N N . GLU A 1 341 ? -14.076 -24.162 6.345 1.00 60.00 341 GLU A N 1
ATOM 2630 C CA . GLU A 1 341 ? -14.028 -25.554 6.815 1.00 60.00 341 GLU A CA 1
ATOM 2631 C C . GLU A 1 341 ? -14.278 -26.512 5.646 1.00 60.00 341 GLU A C 1
ATOM 2633 O O . GLU A 1 341 ? -15.395 -26.652 5.148 1.00 60.00 341 GLU A O 1
ATOM 2638 N N . ILE A 1 342 ? -13.201 -27.126 5.151 1.00 72.12 342 ILE A N 1
ATOM 2639 C CA . ILE A 1 342 ? -13.272 -28.241 4.202 1.00 72.12 342 ILE A CA 1
ATOM 2640 C C . ILE A 1 342 ? -13.429 -29.509 5.034 1.00 72.12 342 ILE A C 1
ATOM 2642 O O . ILE A 1 342 ? -12.616 -29.781 5.912 1.00 72.12 342 ILE A O 1
ATOM 2646 N N . SER A 1 343 ? -14.482 -30.282 4.771 1.00 79.62 343 SER A N 1
ATOM 2647 C CA . SER A 1 343 ? -14.734 -31.544 5.470 1.00 79.62 343 SER A CA 1
ATOM 2648 C C . SER A 1 343 ? -13.579 -32.531 5.268 1.00 79.62 343 SER A C 1
ATOM 2650 O O . SER A 1 343 ? -13.134 -32.726 4.134 1.00 79.62 343 SER A O 1
ATOM 2652 N N . SER A 1 344 ? -13.161 -33.220 6.331 1.00 76.19 344 SER A N 1
ATOM 2653 C CA . SER A 1 344 ? -12.073 -34.215 6.316 1.00 76.19 344 SER A CA 1
ATOM 2654 C C . SER A 1 344 ? -12.255 -35.320 5.266 1.00 76.19 344 SER A C 1
ATOM 2656 O O . SER A 1 344 ? -11.282 -35.738 4.647 1.00 76.19 344 SER A O 1
ATOM 2658 N N . GLN A 1 345 ? -13.500 -35.720 4.985 1.00 81.94 345 GLN A N 1
ATOM 2659 C CA . GLN A 1 345 ? -13.844 -36.708 3.949 1.00 81.94 345 GLN A CA 1
ATOM 2660 C C . GLN A 1 345 ? -13.447 -36.270 2.529 1.00 81.94 345 GLN A C 1
ATOM 2662 O O . GLN A 1 345 ? -13.092 -37.091 1.688 1.00 81.94 345 GLN A O 1
ATOM 2667 N N . VAL A 1 346 ? -13.491 -34.965 2.248 1.00 81.62 346 VAL A N 1
ATOM 2668 C CA . VAL A 1 346 ? -13.082 -34.420 0.945 1.00 81.62 346 VAL A CA 1
ATOM 2669 C C . VAL A 1 346 ? -11.560 -34.408 0.831 1.00 81.62 346 VAL A C 1
ATOM 2671 O O . VAL A 1 346 ? -11.023 -34.663 -0.242 1.00 81.62 346 VAL A O 1
ATOM 2674 N N . VAL A 1 347 ? -10.860 -34.158 1.939 1.00 86.12 347 VAL A N 1
ATOM 2675 C CA . VAL A 1 347 ? -9.393 -34.180 1.985 1.00 86.12 347 VAL A CA 1
ATOM 2676 C C . VAL A 1 347 ? -8.864 -35.599 1.749 1.00 86.12 347 VAL A C 1
ATOM 2678 O O . VAL A 1 347 ? -7.948 -35.773 0.948 1.00 86.12 347 VAL A O 1
ATOM 2681 N N . SER A 1 348 ? -9.479 -36.620 2.356 1.00 85.00 348 SER A N 1
ATOM 2682 C CA . SER A 1 348 ? -9.102 -38.022 2.125 1.00 85.00 348 SER A CA 1
ATOM 2683 C C . SER A 1 348 ? -9.392 -38.483 0.693 1.00 85.00 348 SER A C 1
ATOM 2685 O O . SER A 1 348 ? -8.529 -39.096 0.072 1.00 85.00 348 SER A O 1
ATOM 2687 N N . ALA A 1 349 ? -10.550 -38.126 0.128 1.00 87.06 349 ALA A N 1
ATOM 2688 C CA . ALA A 1 349 ? -10.897 -38.485 -1.250 1.00 87.06 349 ALA A CA 1
ATOM 2689 C C . ALA A 1 349 ? -9.964 -37.834 -2.290 1.00 87.06 349 ALA A C 1
ATOM 2691 O O . ALA A 1 349 ? -9.633 -38.444 -3.305 1.00 87.06 349 ALA A O 1
ATOM 2692 N N . VAL A 1 350 ? -9.517 -36.597 -2.039 1.00 88.25 350 VAL A N 1
ATOM 2693 C CA . VAL A 1 350 ? -8.529 -35.919 -2.894 1.00 88.25 350 VAL A CA 1
ATOM 2694 C C . VAL A 1 350 ? -7.146 -36.563 -2.758 1.00 88.25 350 VAL A C 1
ATOM 2696 O O . VAL A 1 350 ? -6.450 -36.682 -3.762 1.00 88.25 350 VAL A O 1
ATOM 2699 N N . ARG A 1 351 ? -6.765 -37.023 -1.558 1.00 86.38 351 ARG A N 1
ATOM 2700 C CA . ARG A 1 351 ? -5.492 -37.722 -1.318 1.00 86.38 351 ARG A CA 1
ATOM 2701 C C . ARG A 1 351 ? -5.390 -39.032 -2.095 1.00 86.38 351 ARG A C 1
ATOM 2703 O O . ARG A 1 351 ? -4.378 -39.255 -2.742 1.00 86.38 351 ARG A O 1
ATOM 2710 N N . GLU A 1 352 ? -6.427 -39.868 -2.071 1.00 89.88 352 GLU A N 1
ATOM 2711 C CA . GLU A 1 352 ? -6.428 -41.159 -2.787 1.00 89.88 352 GLU A CA 1
ATOM 2712 C C . GLU A 1 352 ? -6.263 -41.015 -4.307 1.00 89.88 352 GLU A C 1
ATOM 2714 O O . GLU A 1 352 ? -5.832 -41.946 -4.982 1.00 89.88 352 GLU A O 1
ATOM 2719 N N . LYS A 1 353 ? -6.623 -39.851 -4.856 1.00 88.19 353 LYS A N 1
ATOM 2720 C CA . LYS A 1 353 ? -6.572 -39.561 -6.293 1.00 88.19 353 LYS A CA 1
ATOM 2721 C C . LYS A 1 353 ? -5.360 -38.736 -6.711 1.00 88.19 353 LYS A C 1
ATOM 2723 O O . LYS A 1 353 ? -5.183 -38.491 -7.905 1.00 88.19 353 LYS A O 1
ATOM 2728 N N . LEU A 1 354 ? -4.543 -38.279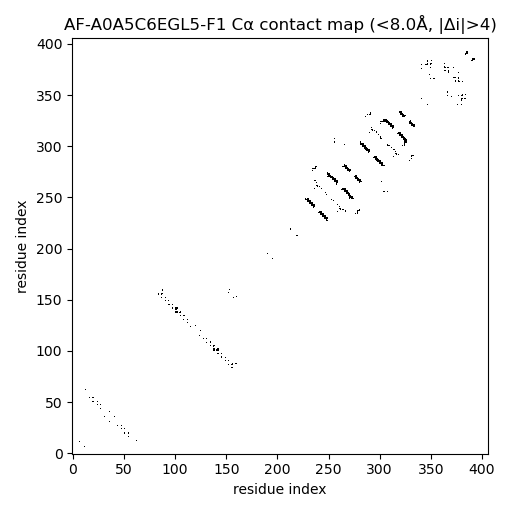 -5.762 1.00 88.19 354 LEU A N 1
ATOM 2729 C CA . LEU A 1 354 ? -3.355 -37.497 -6.070 1.00 88.19 354 LEU A CA 1
ATOM 2730 C C . LEU A 1 354 ? -2.183 -38.433 -6.417 1.00 88.19 354 LEU A C 1
ATOM 2732 O O . LEU A 1 354 ? -1.845 -39.283 -5.596 1.00 88.19 354 LEU A O 1
ATOM 2736 N N . PRO A 1 355 ? -1.531 -38.274 -7.583 1.00 83.69 355 PRO A N 1
ATOM 2737 C CA . PRO A 1 355 ? -0.292 -38.987 -7.878 1.00 83.69 355 PRO A CA 1
ATOM 2738 C C . PRO A 1 355 ? 0.887 -38.413 -7.077 1.00 83.69 355 PRO A C 1
ATOM 2740 O O . PRO A 1 355 ? 0.832 -37.272 -6.596 1.00 83.69 355 PRO A O 1
ATOM 2743 N N . ASP A 1 356 ? 1.973 -39.182 -6.999 1.00 82.69 356 ASP A N 1
ATOM 2744 C CA . ASP A 1 356 ? 3.248 -38.707 -6.459 1.00 82.69 356 ASP A CA 1
ATOM 2745 C C . ASP A 1 356 ? 3.791 -37.526 -7.280 1.00 82.69 356 ASP A C 1
ATOM 2747 O O . ASP A 1 356 ? 3.457 -37.335 -8.457 1.00 82.69 356 ASP A O 1
ATOM 2751 N N . ARG A 1 357 ? 4.578 -36.663 -6.631 1.00 77.69 357 ARG A N 1
ATOM 2752 C CA . ARG A 1 357 ? 5.168 -35.487 -7.284 1.00 77.69 357 ARG A CA 1
ATOM 2753 C C . ARG A 1 357 ? 6.275 -35.904 -8.262 1.00 77.69 357 ARG A C 1
ATOM 2755 O O . ARG A 1 357 ? 6.932 -36.911 -8.021 1.00 77.69 357 ARG A O 1
ATOM 2762 N N . PRO A 1 358 ? 6.524 -35.123 -9.333 1.00 80.31 358 PRO A N 1
ATOM 2763 C CA . PRO A 1 358 ? 5.926 -33.827 -9.684 1.00 80.31 358 PRO A CA 1
ATOM 2764 C C . PRO A 1 358 ? 4.554 -33.928 -10.375 1.00 80.31 358 PRO A C 1
ATOM 2766 O O . PRO A 1 358 ? 4.322 -34.761 -11.248 1.00 80.31 358 PRO A O 1
ATOM 2769 N N . TRP A 1 359 ? 3.632 -33.023 -10.029 1.00 82.94 359 TRP A N 1
ATOM 2770 C CA . TRP A 1 359 ? 2.275 -33.046 -10.585 1.00 82.94 359 TRP A CA 1
ATOM 2771 C C . TRP A 1 359 ? 2.181 -32.432 -11.987 1.00 82.94 359 TRP A C 1
ATOM 2773 O O . TRP A 1 359 ? 2.761 -31.371 -12.245 1.00 82.94 359 TRP A O 1
ATOM 2783 N N . PRO A 1 360 ? 1.353 -33.003 -12.881 1.00 82.56 360 PRO A N 1
ATOM 2784 C CA . PRO A 1 360 ? 1.064 -32.383 -14.163 1.00 82.56 360 PRO A CA 1
ATOM 2785 C C . PRO A 1 360 ? 0.300 -31.063 -13.978 1.00 82.56 360 PRO A C 1
ATOM 2787 O O . PRO A 1 360 ? -0.493 -30.879 -13.043 1.00 82.56 360 PRO A O 1
ATOM 2790 N N . LYS A 1 361 ? 0.504 -30.127 -14.915 1.00 83.06 361 LYS A N 1
ATOM 2791 C CA . LYS A 1 361 ? -0.228 -28.853 -14.935 1.00 83.06 361 LYS A CA 1
ATOM 2792 C C . LYS A 1 361 ? -1.737 -29.133 -14.921 1.00 83.06 361 LYS A C 1
ATOM 2794 O O . LYS A 1 361 ? -2.240 -29.895 -15.736 1.00 83.06 361 LYS A O 1
ATOM 2799 N N . HIS A 1 362 ? -2.452 -28.470 -14.010 1.00 87.62 362 HIS A N 1
ATOM 2800 C CA . HIS A 1 362 ? -3.907 -28.580 -13.819 1.00 87.62 362 HIS A CA 1
ATOM 2801 C C . HIS A 1 362 ? -4.448 -29.884 -13.200 1.00 87.62 362 HIS A C 1
ATOM 2803 O O . HIS A 1 362 ? -5.637 -30.157 -13.355 1.00 87.62 362 HIS A O 1
ATOM 2809 N N . ILE A 1 363 ? -3.658 -30.621 -12.408 1.00 86.81 363 ILE A N 1
ATOM 2810 C CA . ILE A 1 363 ? -4.143 -31.808 -11.666 1.00 86.81 363 ILE A CA 1
ATOM 2811 C C . ILE A 1 363 ? -5.402 -31.540 -10.809 1.00 86.81 363 ILE A C 1
ATOM 2813 O O . ILE A 1 363 ? -6.303 -32.364 -10.702 1.00 86.81 363 ILE A O 1
ATOM 2817 N N . HIS A 1 364 ? -5.542 -30.332 -10.257 1.00 86.56 364 HIS A N 1
ATOM 2818 C CA . HIS A 1 364 ? -6.733 -29.950 -9.494 1.00 86.56 364 HIS A CA 1
ATOM 2819 C C . HIS A 1 364 ? -8.016 -29.931 -10.345 1.00 86.56 364 HIS A C 1
ATOM 2821 O O . HIS A 1 364 ? -9.097 -30.116 -9.797 1.00 86.56 364 HIS A O 1
ATOM 2827 N N . LYS A 1 365 ? -7.922 -29.719 -11.669 1.00 89.75 365 LYS A N 1
ATOM 2828 C CA . LYS A 1 365 ? -9.078 -29.747 -12.583 1.00 89.75 365 LYS A CA 1
ATOM 2829 C C . LYS A 1 365 ? -9.487 -31.175 -12.938 1.00 89.75 365 LYS A C 1
ATOM 2831 O O . LYS A 1 365 ? -10.682 -31.447 -13.030 1.00 89.75 365 LYS A O 1
ATOM 2836 N N . SER A 1 366 ? -8.525 -32.081 -13.129 1.00 87.50 366 SER A N 1
ATOM 2837 C CA . SER A 1 366 ? -8.830 -33.488 -13.417 1.00 87.50 366 SER A CA 1
ATOM 2838 C C . SER A 1 366 ? -9.511 -34.144 -12.219 1.00 87.50 366 SER A C 1
ATOM 2840 O O . SER A 1 366 ? -10.596 -34.699 -12.368 1.00 87.50 366 SER A O 1
ATOM 2842 N N . ILE A 1 367 ? -8.961 -33.951 -11.019 1.00 88.75 367 ILE A N 1
ATOM 2843 C CA . ILE A 1 367 ? -9.529 -34.490 -9.775 1.00 88.75 367 ILE A CA 1
ATOM 2844 C C . ILE A 1 367 ? -10.893 -33.860 -9.463 1.00 88.75 367 ILE A C 1
ATOM 2846 O O . ILE A 1 367 ? -11.813 -34.551 -9.033 1.00 88.75 367 ILE A O 1
ATOM 2850 N N . ALA A 1 368 ? -11.072 -32.561 -9.728 1.00 89.88 368 ALA A N 1
ATOM 2851 C CA . ALA A 1 368 ? -12.374 -31.905 -9.590 1.00 89.88 368 ALA A CA 1
ATOM 2852 C C . ALA A 1 368 ? -13.439 -32.508 -10.517 1.00 89.88 368 ALA A C 1
ATOM 2854 O O . ALA A 1 368 ? -14.580 -32.702 -10.097 1.00 89.88 368 ALA A O 1
ATOM 2855 N N . THR A 1 369 ? -13.055 -32.848 -11.750 1.00 90.31 369 THR A N 1
ATOM 2856 C CA . THR A 1 369 ? -13.952 -33.486 -12.724 1.00 90.31 369 THR A CA 1
ATOM 2857 C C . THR A 1 369 ? -14.319 -34.905 -12.286 1.00 90.31 369 THR A C 1
ATOM 2859 O O . THR A 1 369 ? -15.483 -35.289 -12.369 1.00 90.31 369 THR A O 1
ATOM 2862 N N . GLU A 1 370 ? -13.354 -35.659 -11.759 1.00 88.88 370 GLU A N 1
ATOM 2863 C CA . GLU A 1 370 ? -13.549 -37.039 -11.309 1.00 88.88 370 GLU A CA 1
ATOM 2864 C C . GLU A 1 370 ? -14.403 -37.131 -10.033 1.00 88.88 370 GLU A C 1
ATOM 2866 O O . GLU A 1 370 ? -15.337 -37.929 -9.964 1.00 88.88 370 GLU A O 1
ATOM 2871 N N . LEU A 1 371 ? -14.150 -36.263 -9.048 1.00 87.38 371 LEU A N 1
ATOM 2872 C CA . LEU A 1 371 ? -14.886 -36.229 -7.778 1.00 87.38 371 LEU A CA 1
ATOM 2873 C C . LEU A 1 371 ? -16.196 -35.423 -7.846 1.00 87.38 371 LEU A C 1
ATOM 2875 O O . LEU A 1 371 ? -16.907 -35.332 -6.847 1.00 87.38 371 LEU A O 1
ATOM 2879 N N . LYS A 1 372 ? -16.527 -34.823 -9.000 1.00 89.19 372 LYS A N 1
ATOM 2880 C CA . LYS A 1 372 ? -17.666 -33.896 -9.180 1.00 89.19 372 LYS A CA 1
ATOM 2881 C C . LYS A 1 372 ? -17.667 -32.743 -8.161 1.00 89.19 372 LYS A C 1
ATOM 2883 O O . LYS A 1 372 ? -18.717 -32.311 -7.685 1.00 89.19 372 LYS A O 1
ATOM 2888 N N . LEU A 1 373 ? -16.481 -32.232 -7.829 1.00 87.44 373 LEU A N 1
ATOM 2889 C CA . LEU A 1 373 ? -16.277 -31.116 -6.901 1.00 87.44 373 LEU A CA 1
ATOM 2890 C C . LEU A 1 373 ? -15.849 -29.853 -7.653 1.00 87.44 373 LEU A C 1
ATOM 2892 O O . LEU A 1 373 ? -15.365 -29.904 -8.778 1.00 87.44 373 LEU A O 1
ATOM 2896 N N . SER A 1 374 ? -15.995 -28.684 -7.026 1.00 86.12 374 SER A N 1
ATOM 2897 C CA . SER A 1 374 ? -15.474 -27.448 -7.624 1.00 86.12 374 SER A CA 1
ATOM 2898 C C . SER A 1 374 ? -13.940 -27.405 -7.568 1.00 86.12 374 SER A C 1
ATOM 2900 O O . SER A 1 374 ? -13.342 -27.775 -6.555 1.00 86.12 374 SER A O 1
ATOM 2902 N N . ASN A 1 375 ? -13.303 -26.859 -8.612 1.00 85.75 375 ASN A N 1
ATOM 2903 C CA . ASN A 1 375 ? -11.842 -26.678 -8.684 1.00 85.75 375 ASN A CA 1
ATOM 2904 C C . ASN A 1 375 ? -11.270 -26.006 -7.422 1.00 85.75 375 ASN A C 1
ATOM 2906 O O . ASN A 1 375 ? -10.221 -26.395 -6.919 1.00 85.75 375 ASN A O 1
ATOM 2910 N N . GLY A 1 376 ? -11.989 -25.017 -6.879 1.00 83.12 376 GLY A N 1
ATOM 2911 C CA . GLY A 1 376 ? -11.570 -24.291 -5.682 1.00 83.12 376 GLY A CA 1
ATOM 2912 C C . GLY A 1 376 ? -11.634 -25.113 -4.391 1.00 83.12 376 GLY A C 1
ATOM 2913 O O . GLY A 1 376 ? -10.925 -24.791 -3.444 1.00 83.12 376 GLY A O 1
ATOM 2914 N N . ILE A 1 377 ? -12.465 -26.156 -4.311 1.00 84.06 377 ILE A N 1
ATOM 2915 C CA . ILE A 1 377 ? -12.465 -27.089 -3.172 1.00 84.06 377 ILE A CA 1
ATOM 2916 C C . ILE A 1 377 ? -11.245 -28.010 -3.265 1.00 84.06 377 ILE A C 1
ATOM 2918 O O . ILE A 1 377 ? -10.527 -28.150 -2.280 1.00 84.06 377 ILE A O 1
ATOM 2922 N N . VAL A 1 378 ? -10.956 -28.550 -4.452 1.00 86.88 378 VAL A N 1
ATOM 2923 C CA . VAL A 1 378 ? -9.823 -29.464 -4.672 1.00 86.88 378 VAL A CA 1
ATOM 2924 C C . VAL A 1 378 ? -8.477 -28.765 -4.474 1.00 86.88 378 VAL A C 1
ATOM 2926 O O . VAL A 1 378 ? -7.639 -29.277 -3.742 1.00 86.88 378 VAL A O 1
ATOM 2929 N N . SER A 1 379 ? -8.271 -27.564 -5.029 1.00 86.00 379 SER A N 1
ATOM 2930 C CA . SER A 1 379 ? -7.026 -26.805 -4.806 1.00 86.00 379 SER A CA 1
ATOM 2931 C C . SER A 1 379 ? -6.766 -26.510 -3.329 1.00 86.00 379 SER A C 1
ATOM 2933 O O . SER A 1 379 ? -5.619 -26.538 -2.892 1.00 86.00 379 SER A O 1
ATOM 2935 N N . ARG A 1 380 ? -7.818 -26.250 -2.546 1.00 83.25 380 ARG A N 1
ATOM 2936 C CA . ARG A 1 380 ? -7.678 -26.015 -1.105 1.00 83.25 380 ARG A CA 1
ATOM 2937 C C . ARG A 1 380 ? -7.462 -27.307 -0.318 1.00 83.25 380 ARG A C 1
ATOM 2939 O O . ARG A 1 380 ? -6.693 -27.290 0.631 1.00 83.25 380 ARG A O 1
ATOM 2946 N N . ALA A 1 381 ? -8.086 -28.414 -0.723 1.00 87.12 381 ALA A N 1
ATOM 2947 C CA . ALA A 1 381 ? -7.801 -29.727 -0.149 1.00 87.12 381 ALA A CA 1
ATOM 2948 C C . ALA A 1 381 ? -6.330 -30.124 -0.376 1.00 87.12 381 ALA A C 1
ATOM 2950 O O . ALA A 1 381 ? -5.679 -30.574 0.558 1.00 87.12 381 ALA A O 1
ATOM 2951 N N . ILE A 1 382 ? -5.779 -29.860 -1.569 1.00 85.88 382 ILE A N 1
ATOM 2952 C CA . ILE A 1 382 ? -4.347 -30.045 -1.865 1.00 85.88 382 ILE A CA 1
ATOM 2953 C C . ILE A 1 382 ? -3.483 -29.145 -0.972 1.00 85.88 382 ILE A C 1
ATOM 2955 O O . ILE A 1 382 ? -2.514 -29.625 -0.396 1.00 85.88 382 ILE A O 1
ATOM 2959 N N . GLY A 1 383 ? -3.846 -27.866 -0.807 1.00 83.44 383 GLY A N 1
ATOM 2960 C CA . GLY A 1 383 ? -3.152 -26.958 0.117 1.00 83.44 383 GLY A CA 1
ATOM 2961 C C . GLY A 1 383 ? -3.134 -27.484 1.555 1.00 83.44 383 GLY A C 1
ATOM 2962 O O . GLY A 1 383 ? -2.080 -27.529 2.177 1.00 83.44 383 GLY A O 1
ATOM 2963 N N . SER A 1 384 ? -4.272 -27.990 2.038 1.00 84.25 384 SER A N 1
ATOM 2964 C CA . SER A 1 384 ? -4.374 -28.596 3.368 1.00 84.25 384 SER A CA 1
ATOM 2965 C C . SER A 1 384 ? -3.532 -29.873 3.505 1.00 84.25 384 SER A C 1
ATOM 2967 O O . SER A 1 384 ? -2.937 -30.084 4.555 1.00 84.25 384 SER A O 1
ATOM 2969 N N . LEU A 1 385 ? -3.414 -30.696 2.454 1.00 85.56 385 LEU A N 1
ATOM 2970 C CA . LEU A 1 385 ? -2.532 -31.874 2.447 1.00 85.56 385 LEU A CA 1
ATOM 2971 C C . LEU A 1 385 ? -1.042 -31.496 2.498 1.00 85.56 385 LEU A C 1
ATOM 2973 O O . LEU A 1 385 ? -0.258 -32.208 3.122 1.00 85.56 385 LEU A O 1
ATOM 2977 N N . ILE A 1 386 ? -0.656 -30.382 1.868 1.00 84.00 386 ILE A N 1
ATOM 2978 C CA . ILE A 1 386 ? 0.712 -29.841 1.929 1.00 84.00 386 ILE A CA 1
ATOM 2979 C C . ILE A 1 386 ? 1.004 -29.307 3.336 1.00 84.00 386 ILE A C 1
ATOM 2981 O O . ILE A 1 386 ? 2.025 -29.659 3.916 1.00 84.00 386 ILE A O 1
ATOM 2985 N N . GLU A 1 387 ? 0.093 -28.518 3.913 1.00 81.94 387 GLU A N 1
ATOM 2986 C CA . GLU A 1 387 ? 0.219 -27.993 5.284 1.00 81.94 387 GLU A CA 1
ATOM 2987 C C . GLU A 1 387 ? 0.274 -29.108 6.339 1.00 81.94 387 GLU A C 1
ATOM 2989 O O . GLU A 1 387 ? 0.985 -28.988 7.332 1.00 81.94 387 GLU A O 1
ATOM 2994 N N . GLN A 1 388 ? -0.444 -30.214 6.116 1.00 80.50 388 GLN A N 1
ATOM 2995 C CA . GLN A 1 388 ? -0.409 -31.406 6.971 1.00 80.50 388 GLN A CA 1
ATOM 2996 C C . GLN A 1 388 ? 0.861 -32.257 6.790 1.00 80.50 388 GLN A C 1
ATOM 2998 O O . GLN A 1 388 ? 1.014 -33.261 7.482 1.00 80.50 388 GLN A O 1
ATOM 3003 N N . GLY A 1 389 ? 1.763 -31.885 5.875 1.00 75.81 389 GLY A N 1
ATOM 3004 C CA . GLY A 1 389 ? 3.047 -32.558 5.674 1.00 75.81 389 GLY A CA 1
ATOM 3005 C C . GLY A 1 389 ? 2.990 -33.837 4.836 1.00 75.81 389 GLY A C 1
ATOM 3006 O O . GLY A 1 389 ? 3.994 -34.531 4.737 1.00 75.81 389 GLY A O 1
ATOM 3007 N N . TYR A 1 390 ? 1.860 -34.157 4.192 1.00 79.81 390 TYR A N 1
ATOM 3008 C CA . TYR A 1 390 ? 1.776 -35.327 3.301 1.00 79.81 390 TYR A CA 1
ATOM 3009 C C . TYR A 1 390 ? 2.566 -35.150 2.001 1.00 79.81 390 TYR A C 1
ATOM 3011 O O . TYR A 1 390 ? 2.934 -36.134 1.369 1.00 79.81 390 TYR A O 1
ATOM 3019 N N . TYR A 1 391 ? 2.814 -33.901 1.602 1.00 80.69 391 TYR A N 1
ATOM 3020 C CA . TYR A 1 391 ? 3.629 -33.554 0.441 1.00 80.69 391 TYR A CA 1
ATOM 3021 C C . TYR A 1 391 ? 4.563 -32.399 0.821 1.00 80.69 391 TYR A C 1
ATOM 3023 O O . TYR A 1 391 ? 4.173 -31.238 0.633 1.00 80.69 391 TYR A O 1
ATOM 3031 N N . PRO A 1 392 ? 5.756 -32.682 1.376 1.00 71.38 392 PRO A N 1
ATOM 3032 C CA . PRO A 1 392 ? 6.701 -31.640 1.760 1.00 71.38 392 PRO A CA 1
ATOM 3033 C C . PRO A 1 392 ? 7.036 -30.733 0.567 1.00 71.38 392 PRO A C 1
ATOM 3035 O O . PRO A 1 392 ? 6.986 -31.131 -0.603 1.00 71.38 392 PRO A O 1
ATOM 3038 N N . LEU A 1 393 ? 7.288 -29.457 0.848 1.00 66.50 393 LEU A N 1
ATOM 3039 C CA . LEU A 1 393 ? 7.829 -28.535 -0.145 1.00 66.50 393 LEU A CA 1
ATOM 3040 C C . LEU A 1 393 ? 9.308 -28.888 -0.308 1.00 66.50 393 LEU A C 1
ATOM 3042 O O . LEU A 1 393 ? 10.023 -28.937 0.685 1.00 66.50 393 LEU A O 1
ATOM 3046 N N . GLU A 1 394 ? 9.745 -29.173 -1.535 1.00 58.03 394 GLU A N 1
ATOM 3047 C CA . GLU A 1 394 ? 11.169 -29.347 -1.830 1.00 58.03 394 GLU A CA 1
ATOM 3048 C C . GLU A 1 394 ? 11.876 -28.020 -1.526 1.00 58.03 394 GLU A C 1
ATOM 3050 O O . GLU A 1 394 ? 11.729 -27.039 -2.262 1.00 58.03 394 GLU A O 1
ATOM 3055 N N . GLU A 1 395 ? 12.600 -27.961 -0.408 1.00 48.00 395 GLU A N 1
ATOM 3056 C CA . GLU A 1 395 ? 13.564 -26.898 -0.156 1.00 48.00 395 GLU A CA 1
ATOM 3057 C C . GLU A 1 395 ? 14.737 -27.119 -1.115 1.00 48.00 395 GLU A C 1
ATOM 3059 O O . GLU A 1 395 ? 15.524 -28.041 -0.959 1.00 48.00 395 GLU A O 1
ATOM 3064 N N . ASN A 1 396 ? 14.841 -26.266 -2.134 1.00 43.38 396 ASN A N 1
ATOM 3065 C CA . ASN A 1 396 ? 16.045 -26.101 -2.949 1.00 43.38 396 ASN A CA 1
ATOM 3066 C C . ASN A 1 396 ? 16.555 -27.348 -3.700 1.00 43.38 396 ASN A C 1
ATOM 3068 O O . ASN A 1 396 ? 17.719 -27.689 -3.576 1.00 43.38 396 ASN A O 1
ATOM 3072 N N . GLY A 1 397 ? 15.740 -27.955 -4.569 1.00 40.91 397 GLY A N 1
ATOM 3073 C CA . GLY A 1 397 ? 16.235 -28.641 -5.778 1.00 40.91 397 GLY A CA 1
ATOM 3074 C C . GLY A 1 397 ? 17.309 -29.730 -5.616 1.00 40.91 397 GLY A C 1
ATOM 3075 O O . GLY A 1 397 ? 18.025 -29.989 -6.582 1.00 40.91 397 GLY A O 1
ATOM 3076 N N . GLU A 1 398 ? 17.421 -30.367 -4.453 1.00 39.41 398 GLU A N 1
ATOM 3077 C CA . GLU A 1 398 ? 18.326 -31.491 -4.220 1.00 39.41 398 GLU A CA 1
ATOM 3078 C C . GLU A 1 398 ? 17.510 -32.639 -3.616 1.00 39.41 398 GLU A C 1
ATOM 3080 O O . GLU A 1 398 ? 16.957 -32.540 -2.520 1.00 39.41 398 GLU A O 1
ATOM 3085 N N . SER A 1 399 ? 17.351 -33.711 -4.392 1.00 40.53 399 SER A N 1
ATOM 3086 C CA . SER A 1 399 ? 16.711 -34.946 -3.952 1.00 40.53 399 SER A CA 1
ATOM 3087 C C . SER A 1 399 ? 17.576 -35.594 -2.874 1.00 40.53 399 SER A C 1
ATOM 3089 O O . SER A 1 399 ? 18.689 -36.036 -3.156 1.00 40.53 399 SER A O 1
ATOM 3091 N N . ILE A 1 400 ? 17.066 -35.671 -1.644 1.00 37.88 400 ILE A N 1
ATOM 3092 C CA . ILE A 1 400 ? 17.591 -36.617 -0.660 1.00 37.88 400 ILE A CA 1
ATOM 3093 C C . ILE A 1 400 ? 17.022 -37.979 -1.050 1.00 37.88 400 ILE A C 1
ATOM 3095 O O . ILE A 1 400 ? 15.885 -38.311 -0.716 1.00 37.88 400 ILE A O 1
ATOM 3099 N N . ASP A 1 401 ? 17.811 -38.743 -1.798 1.00 40.75 401 ASP A N 1
ATOM 3100 C CA . ASP A 1 401 ? 17.625 -40.183 -1.894 1.00 40.75 401 ASP A CA 1
ATOM 3101 C C . ASP A 1 401 ? 17.933 -40.772 -0.506 1.00 40.75 401 ASP A C 1
ATOM 3103 O O . ASP A 1 401 ? 19.091 -40.983 -0.142 1.00 40.75 401 ASP A O 1
ATOM 3107 N N . GLU A 1 402 ? 16.897 -41.014 0.302 1.00 41.69 402 GLU A N 1
ATOM 3108 C CA . GLU A 1 402 ? 16.984 -41.956 1.422 1.00 41.69 402 GLU A CA 1
ATOM 3109 C C . GLU A 1 402 ? 17.030 -43.380 0.850 1.00 41.69 402 GLU A C 1
ATOM 3111 O O . GLU A 1 402 ? 16.053 -44.128 0.848 1.00 41.69 402 GLU A O 1
ATOM 3116 N N . GLU A 1 403 ? 18.202 -43.747 0.335 1.00 43.28 403 GLU A N 1
ATOM 3117 C CA . GLU A 1 403 ? 18.606 -45.135 0.165 1.00 43.28 403 GLU A CA 1
ATOM 3118 C C . GLU A 1 403 ? 19.475 -45.546 1.368 1.00 43.28 403 GLU A C 1
ATOM 3120 O O . GLU A 1 403 ? 20.524 -44.953 1.631 1.00 43.28 403 GLU A O 1
ATOM 3125 N N . ASN A 1 404 ? 19.040 -46.628 2.030 1.00 35.88 404 ASN A N 1
ATOM 3126 C CA . ASN A 1 404 ? 19.644 -47.389 3.141 1.00 35.88 404 ASN A CA 1
ATOM 3127 C C . ASN A 1 404 ? 19.179 -46.986 4.557 1.00 35.88 404 ASN A C 1
ATOM 3129 O O . ASN A 1 404 ? 19.440 -45.888 5.022 1.00 35.88 404 ASN A O 1
ATOM 3133 N N . GLY A 1 405 ? 18.564 -47.864 5.349 1.00 34.78 405 GLY A N 1
ATOM 3134 C CA . GLY A 1 405 ? 18.300 -49.288 5.173 1.00 34.78 405 GLY A CA 1
ATOM 3135 C C . GLY A 1 405 ? 17.666 -49.882 6.438 1.00 34.78 405 GLY A C 1
ATOM 3136 O O . GLY A 1 405 ? 17.797 -49.300 7.509 1.00 34.78 405 GLY A O 1
ATOM 3137 N N . THR A 1 406 ? 16.990 -51.021 6.240 1.00 38.12 406 THR A N 1
ATOM 3138 C CA . THR A 1 406 ? 16.684 -52.122 7.190 1.00 38.12 406 THR A CA 1
ATOM 3139 C C . THR A 1 406 ? 16.347 -51.810 8.642 1.00 38.12 406 THR A C 1
ATOM 3141 O O . THR A 1 406 ? 17.261 -51.400 9.391 1.00 38.12 406 THR A O 1
#

pLDDT: mean 77.18, std 14.06, range [34.78, 94.94]

Nearest PDB structures (foldseek):
  4wpe-assembly1_A-2  TM=3.842E-01  e=3.282E-01  Saccharomyces cerevisiae S288C
  6ixe-assembly1_A  TM=3.737E-01  e=7.051E-01  Homo sapiens
  6ixf-assembly1_A  TM=3.367E-01  e=1.784E+00  Homo sapiens
  8qbr-assembly1_A  TM=4.349E-01  e=4.769E+00  Nostoc punctiforme
  8i21-assembly1_A  TM=2.385E-01  e=5.320E+00  Saccharomyces cerevisiae S288C

Secondary structure (DSSP, 8-state):
---------TTHHHHHHHHHHHHHHHHHHHHHHHS---HHHHHHHHHHHHHHHHHHHHHHHHHHHHHHHHHHHHHHHHHHHHHHHHHHHHHHHHHHHHHHHHHHHHHHHHHHHHHHHHH---HHHHHHHHHHHHHHHHHHHHHHHHHHHHHHHHHHHHHHHHHHHHHHHHHHHHHHHHHHHHHHHHHS----HHHHHHHHHHHHHHHHHHHHHHHTSSS-------PPPPEEEEEE-TTT--EEEEEE---TT-EEEEE-TTT--EEEEEE-SSS-EEEEEPPEEEEEEE-TTT--EEEEEEESSTT-EE--B-TTT--B-EEEE-SS-EEEEPPPPPTT---HHHHHHHHHTPPSSSPPTTHHHHHHHHHT--HHHHHHHHHHHHHTTSS---STT---------

Foldseek 3Di:
DDPPPPPDDPPPVLVVVLVVLVVVLVVLVVCVVPDDDDPVVVVVSVVVNVVSVVVNVVSVVVVVVVVVVVVVVVVVVVVVLVVVLVVLVVVLVVLVVLLVVLVVLLVVLVVVLVVLVPPDDDPVNVVVNVVSVVSNVVSVVSNVVSVVSNVVSCVSNVPPVVVVVVVVVVVVVVVVVVVVVVVVVVVPPPDDPVVVVVVV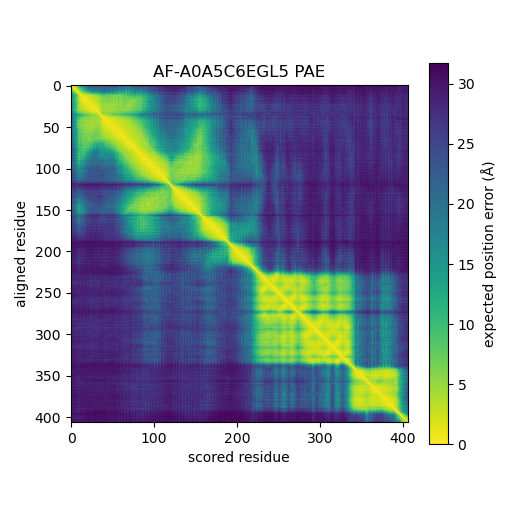VVVVVVVVVVVVVCVPDPDHPPPPPDQAAWDWDWDAAPPPRDIDIDTGRQDAFDWDWDQDPPPRFIWIWGRHDDRDIDIHGFDWDWDWAADPPPRDIDTDIWTLDAQTWDFDADPPPRQTWIWGDHNPGIDIGRPPPPPPDQDPVLLVLLVVQDDDDPDDPPPLVVSCVVVVHDSVSSVVSVVVCQVVVVHDDPDPDDDPPPDDDD

Mean predicted aligned error: 21.03 Å

Solvent-accessible surface area (backbone atoms only — not comparable to full-atom values): 23933 Å² total; per-residue (Å²): 138,83,83,81,71,82,75,71,58,92,65,52,62,62,50,52,52,51,50,52,51,51,51,53,53,52,50,51,53,51,51,60,76,74,47,92,70,52,76,70,54,50,54,54,50,52,52,52,51,52,53,49,51,52,51,51,51,52,52,51,52,51,52,51,52,54,50,52,53,52,52,52,51,49,52,51,50,52,52,48,52,50,51,51,36,54,51,48,53,56,49,46,52,52,46,50,54,48,43,55,50,40,52,52,49,39,52,54,49,51,51,52,50,56,60,49,69,76,71,58,98,47,76,69,55,55,58,52,44,54,52,50,53,52,48,39,52,52,40,52,50,51,40,53,51,44,52,49,52,48,52,63,45,37,79,73,41,38,74,59,57,50,53,50,52,54,50,49,52,51,51,53,54,51,50,53,51,48,52,49,53,54,48,52,53,64,71,51,79,79,75,54,79,76,55,52,57,58,49,50,54,48,49,51,55,51,51,48,54,50,52,53,60,53,66,73,43,99,56,89,78,73,80,75,72,79,74,76,69,71,43,81,45,79,44,54,40,68,88,78,56,54,76,46,79,45,80,44,58,73,39,74,74,36,73,45,82,44,73,38,89,86,79,67,49,44,30,37,39,34,22,67,45,93,83,46,72,47,62,44,71,49,57,76,36,82,45,78,50,62,39,95,84,78,60,49,81,43,80,49,80,42,57,72,41,67,71,36,72,49,72,52,60,40,92,88,76,64,48,65,31,33,40,35,26,47,87,89,52,73,48,79,43,74,64,79,70,79,94,77,81,76,59,67,71,58,39,52,59,50,52,79,71,54,74,74,82,86,74,64,91,63,54,41,52,56,53,12,63,74,72,74,46,56,47,73,57,40,49,48,37,51,49,51,39,36,75,69,54,79,49,71,78,80,76,79,92,63,86,80,77,88,74,84,78,136